Protein AF-A0A2H3ILZ3-F1 (afdb_monomer)

Solvent-accessible surface area (backbone atoms only — not comparable to full-atom values): 35385 Å² total; per-residue (Å²): 134,84,77,78,79,73,80,83,82,73,82,79,79,44,73,61,52,49,60,58,51,61,73,39,32,26,78,77,70,39,47,89,50,56,90,74,53,48,41,64,32,32,35,38,29,46,54,31,51,48,25,41,35,47,54,44,44,25,75,47,16,46,58,14,33,32,40,24,24,26,75,49,65,72,40,43,51,48,16,52,53,48,35,58,75,68,68,53,42,71,63,66,63,20,9,50,44,77,46,79,41,49,62,87,79,60,66,102,61,61,68,50,64,21,43,30,37,37,36,58,61,49,57,83,70,43,58,68,83,60,48,51,38,48,35,45,38,48,53,50,45,31,31,19,82,39,13,42,41,38,41,37,30,70,66,52,61,44,50,40,61,66,90,53,43,44,42,64,50,47,41,48,48,51,49,48,43,60,45,73,68,43,59,100,87,55,77,58,61,61,81,41,41,70,61,40,41,40,75,45,70,40,50,55,86,80,73,37,40,48,82,50,73,49,72,48,76,48,51,50,62,70,56,29,45,49,50,32,55,39,52,49,56,42,63,32,92,91,31,68,62,32,49,46,39,47,77,58,69,52,50,71,68,54,54,53,51,32,53,53,34,40,51,52,42,29,73,36,85,88,23,34,36,40,40,35,27,37,34,38,40,37,40,34,71,80,73,96,68,84,83,85,56,62,71,65,46,52,57,54,54,63,64,67,65,75,76,63,76,82,81,69,73,81,76,91,80,70,99,74,82,82,73,90,65,86,48,60,42,71,86,74,71,46,82,60,93,75,66,70,92,76,65,74,84,84,86,67,50,69,58,50,44,70,68,52,82,67,60,65,70,59,51,52,51,52,49,52,54,52,52,48,55,59,50,53,70,74,69,59,90,88,80,90,79,80,82,74,49,47,30,40,40,31,29,22,60,84,44,56,45,63,70,58,49,54,53,12,50,14,33,66,66,73,26,55,68,44,68,45,46,60,87,77,34,64,91,50,52,72,52,32,38,56,44,50,47,50,53,40,50,50,27,41,75,66,59,21,30,32,31,33,43,62,39,42,75,48,45,39,50,76,49,97,87,38,64,66,54,37,44,34,26,53,40,46,60,53,46,62,62,73,38,53,41,42,36,34,42,28,27,64,64,69,88,60,61,32,71,78,49,70,82,70,44,78,42,78,45,80,40,63,82,76,48,52,70,48,40,31,50,52,54,49,55,54,52,55,52,43,49,76,77,45,51,88,52,41,43,60,65,61,36,58,77,41,36,67,63,62,14,67,53,93,68,44,58,55,54,52,53,49,36,52,54,53,15,45,53,51,17,59,74,66,76,43,62,28,40,44,70,39,40,53,52,41,49,58,57,58,43,53,57,56,49,52,54,32,66,74,47,80,68,52,50,72,67,55,54,49,49,60,73,73,68,82,87,77,80,90,71,81,80,73,88,73,93,131

Foldseek 3Di:
DDDPPPPPLDDQVDVLVLVVLLVDACCRQVVLCLVVQALAFEEEEEQCFLVRHQLRCLVRVQQHEGEYEHQDPVRLVSNVVVCVVVVQACDGGSHYYYDYDDLLVADPAAFQAGQEYEYEAPQLSAQDDCRSLSSLLRSNRNHHAQHKYKYKHFDFKDKPPCVLVLCVLPGVLVVLLSCVSDDPPDDGCLVCVLVSCVSSPFDSPVPQKDKDKDKDKQQDLVSLVSVLVSLCSCCDPPHPNVVSSVVSVNDPVSSVSNSVSSVVLSVDNRMMMITMMMMMMTTRDDDDDDSPPSVVLSVLVVVVPDPDPVVPDDDPDDPDDDPPDQDQPLVNRDTDDDDPVPDDQDPFDLCLLVLDLDDVVVSVVLLVLLVVLLVVVVPDDDDPAFDSEAEEEEEEAPQLCQVSNLVNSQSNSVFAEREDEPVNQDQALVSNLSVLLSSLVVCVVRQHAYEYEACALQFAADDPPCPSSVSSVVSSLVSLSRHRHHYYYYHHAPDGGHPSVVVRHPYYDYRYFAALVSQLSLQVSVLVVCCVVPVPQAPSVQCNVCSSVSSPQRDHSVVSVVLQVQLSVVCVVVVHRRHVVSSVVSSVVVVVVVVVVCVVVVNDDPVRVSVVVVDDPDDPPDPDDDDD

Structure (mmCIF, N/CA/C/O backbone):
data_AF-A0A2H3ILZ3-F1
#
_entry.id   AF-A0A2H3ILZ3-F1
#
loop_
_atom_site.group_PDB
_atom_site.id
_atom_site.type_symbol
_atom_site.label_atom_id
_atom_site.label_alt_id
_atom_site.label_comp_id
_atom_site.label_asym_id
_atom_site.label_entity_id
_atom_site.label_seq_id
_atom_site.pdbx_PDB_ins_code
_atom_site.Cartn_x
_atom_site.Cartn_y
_atom_site.Cartn_z
_atom_site.occupancy
_atom_site.B_iso_or_equiv
_atom_site.auth_seq_id
_atom_site.auth_comp_id
_atom_site.auth_asym_id
_atom_site.auth_atom_id
_atom_site.pdbx_PDB_model_num
ATOM 1 N N . MET A 1 1 ? -32.882 -38.893 33.345 1.00 30.36 1 MET A N 1
ATOM 2 C CA . MET A 1 1 ? -32.321 -37.778 34.136 1.00 30.36 1 MET A CA 1
ATOM 3 C C . MET A 1 1 ? -31.330 -37.034 33.259 1.00 30.36 1 MET A C 1
ATOM 5 O O . MET A 1 1 ? -30.229 -37.520 33.039 1.00 30.36 1 MET A O 1
ATOM 9 N N . SER A 1 2 ? -31.771 -35.928 32.662 1.00 25.44 2 SER A N 1
ATOM 10 C CA . SER A 1 2 ? -30.955 -35.064 31.809 1.00 25.44 2 SER A CA 1
ATOM 11 C C . SER A 1 2 ? -29.862 -34.407 32.648 1.00 25.44 2 SER A C 1
ATOM 13 O O . SER A 1 2 ? -30.162 -33.586 33.516 1.00 25.44 2 SER A O 1
ATOM 15 N N . LYS A 1 3 ? -28.598 -34.764 32.403 1.00 25.52 3 LYS A N 1
ATOM 16 C CA . LYS A 1 3 ? -27.471 -33.950 32.858 1.00 25.52 3 LYS A CA 1
ATOM 17 C C . LYS A 1 3 ? -27.567 -32.616 32.120 1.00 25.52 3 LYS A C 1
ATOM 19 O O . LYS A 1 3 ? -27.353 -32.573 30.914 1.00 25.52 3 LYS A O 1
ATOM 24 N N . GLN A 1 4 ? -27.941 -31.562 32.843 1.00 23.14 4 GLN A N 1
ATOM 25 C CA . GLN A 1 4 ? -27.698 -30.187 32.425 1.00 23.14 4 GLN A CA 1
ATOM 26 C C . GLN A 1 4 ? -26.209 -30.072 32.090 1.00 23.14 4 GLN A C 1
ATOM 28 O O . GLN A 1 4 ? -25.357 -30.161 32.973 1.00 23.14 4 GLN A O 1
ATOM 33 N N . THR A 1 5 ? -25.890 -29.926 30.810 1.00 24.80 5 THR A N 1
ATOM 34 C CA . THR A 1 5 ? -24.585 -29.453 30.358 1.00 24.80 5 THR A CA 1
ATOM 35 C C . THR A 1 5 ? -24.449 -28.012 30.832 1.00 24.80 5 THR A C 1
ATOM 37 O O . THR A 1 5 ? -24.963 -27.094 30.197 1.00 24.80 5 THR A O 1
ATOM 40 N N . GLN A 1 6 ? -23.826 -27.824 31.998 1.00 25.27 6 GLN A N 1
ATOM 41 C CA . GLN A 1 6 ? -23.344 -26.521 32.444 1.00 25.27 6 GLN A CA 1
ATOM 42 C C . GLN A 1 6 ? -22.468 -25.937 31.331 1.00 25.27 6 GLN A C 1
ATOM 44 O O . GLN A 1 6 ? -21.441 -26.513 30.979 1.00 25.27 6 GLN A O 1
ATOM 49 N N . SER A 1 7 ? -22.906 -24.811 30.771 1.00 31.14 7 SER A N 1
ATOM 50 C CA . SER A 1 7 ? -22.116 -23.964 29.882 1.00 31.14 7 SER A CA 1
ATOM 51 C C . SER A 1 7 ? -20.824 -23.573 30.607 1.00 31.14 7 SER A C 1
ATOM 53 O O . SER A 1 7 ? -20.847 -22.763 31.531 1.00 31.14 7 SER A O 1
ATOM 55 N N . SER A 1 8 ? -19.694 -24.188 30.252 1.00 29.27 8 SER A N 1
ATOM 56 C CA . SER A 1 8 ? -18.392 -23.914 30.872 1.00 29.27 8 SER A CA 1
ATOM 57 C C . SER A 1 8 ? -17.674 -22.732 30.205 1.00 29.27 8 SER A C 1
ATOM 59 O O . SER A 1 8 ? -16.460 -22.771 30.006 1.00 29.27 8 SER A O 1
ATOM 61 N N . TYR A 1 9 ? -18.416 -21.683 29.837 1.00 37.47 9 TYR A N 1
ATOM 62 C CA . TYR A 1 9 ? -17.845 -20.403 29.422 1.00 37.47 9 TYR A CA 1
ATOM 63 C C . TYR A 1 9 ? -17.467 -19.611 30.678 1.00 37.47 9 TYR A C 1
ATOM 65 O O . TYR A 1 9 ? -18.277 -18.876 31.240 1.00 37.47 9 TYR A O 1
ATOM 73 N N . LYS A 1 10 ? -16.244 -19.817 31.175 1.00 39.97 10 LYS A N 1
ATOM 74 C CA . LYS A 1 10 ? -15.659 -18.990 32.237 1.00 39.97 10 LYS A CA 1
ATOM 75 C C . LYS A 1 10 ? -14.273 -18.522 31.818 1.00 39.97 10 LYS A C 1
ATOM 77 O O . LYS A 1 10 ? -13.346 -19.320 31.703 1.00 39.97 10 LYS A O 1
ATOM 82 N N . GLN A 1 11 ? -14.159 -17.220 31.577 1.00 46.25 11 GLN A N 1
ATOM 83 C CA . GLN A 1 11 ? -12.887 -16.517 31.513 1.00 46.25 11 GLN A CA 1
ATOM 84 C C . GLN A 1 11 ? -12.444 -16.216 32.949 1.00 46.25 11 GLN A C 1
ATOM 86 O O . GLN A 1 11 ? -13.214 -15.660 33.731 1.00 46.25 11 GLN A O 1
ATOM 91 N N . GLY A 1 12 ? -11.214 -16.585 33.299 1.00 51.19 12 GLY A N 1
ATOM 92 C CA . GLY A 1 12 ? -10.603 -16.161 34.553 1.00 51.19 12 GLY A CA 1
ATOM 93 C C . GLY A 1 12 ? -10.251 -14.679 34.476 1.00 51.19 12 GLY A C 1
ATOM 94 O O . GLY A 1 12 ? -9.252 -14.308 33.858 1.00 51.19 12 GLY A O 1
ATOM 95 N N . TYR A 1 13 ? -11.056 -13.812 35.088 1.00 53.25 13 TYR A N 1
ATOM 96 C CA . TYR A 1 13 ? -10.769 -12.377 35.200 1.00 53.25 13 TYR A CA 1
ATOM 97 C C . TYR A 1 13 ? -9.783 -12.105 36.341 1.00 53.25 13 TYR A C 1
ATOM 99 O O . TYR A 1 13 ? -10.041 -11.306 37.239 1.00 53.25 13 TYR A O 1
ATOM 107 N N . SER A 1 14 ? -8.628 -12.780 36.327 1.00 63.84 14 SER A N 1
ATOM 108 C CA . SER A 1 14 ? -7.558 -12.435 37.262 1.00 63.84 14 SER A CA 1
ATOM 109 C C . SER A 1 14 ? -7.173 -10.962 37.070 1.00 63.84 14 SER A C 1
ATOM 111 O O . SER A 1 14 ? -7.238 -10.423 35.958 1.00 63.84 14 SER A O 1
ATOM 113 N N . LYS A 1 15 ? -6.734 -10.293 38.144 1.00 61.50 15 LYS A N 1
ATOM 114 C CA . LYS A 1 15 ? -6.324 -8.873 38.103 1.00 61.50 15 LYS A CA 1
ATOM 115 C C . LYS A 1 15 ? -5.302 -8.565 36.993 1.00 61.50 15 LYS A C 1
ATOM 117 O O . LYS A 1 15 ? -5.272 -7.459 36.464 1.00 61.50 15 LYS A O 1
ATOM 122 N N . TYR A 1 16 ? -4.492 -9.555 36.612 1.00 67.19 16 TYR A N 1
ATOM 123 C CA . TYR A 1 16 ? -3.486 -9.463 35.549 1.00 67.19 16 TYR A CA 1
ATOM 124 C C . TYR A 1 16 ? -4.104 -9.486 34.140 1.00 67.19 16 TYR A C 1
ATOM 126 O O . TYR A 1 16 ? -3.640 -8.785 33.234 1.00 67.19 16 TYR A O 1
ATOM 134 N N . THR A 1 17 ? -5.189 -10.244 33.959 1.00 59.97 17 THR A N 1
ATOM 135 C CA . THR A 1 17 ? -5.969 -10.275 32.714 1.00 59.97 17 THR A CA 1
ATOM 136 C C . THR A 1 17 ? -6.683 -8.940 32.494 1.00 59.97 17 THR A C 1
ATOM 138 O O . THR A 1 17 ? -6.582 -8.371 31.406 1.00 59.97 17 THR A O 1
ATOM 141 N N . LEU A 1 18 ? -7.302 -8.383 33.542 1.00 63.00 18 LEU A N 1
ATOM 142 C CA . LEU A 1 18 ? -7.985 -7.082 33.484 1.00 63.00 18 LEU A CA 1
ATOM 143 C C . LEU A 1 18 ? -7.027 -5.929 33.161 1.00 63.00 18 LEU A C 1
ATOM 145 O O . LEU A 1 18 ? -7.322 -5.123 32.279 1.00 63.00 18 LEU A O 1
ATOM 149 N N . ALA A 1 19 ? -5.841 -5.902 33.779 1.00 62.47 19 ALA A N 1
ATOM 150 C CA . ALA A 1 19 ? -4.819 -4.893 33.487 1.00 62.47 19 ALA A CA 1
ATOM 151 C C . ALA A 1 19 ? -4.396 -4.889 32.005 1.00 62.47 19 ALA A C 1
ATOM 153 O O . ALA A 1 19 ? -4.136 -3.839 31.427 1.00 62.47 19 ALA A O 1
ATOM 154 N N . THR A 1 20 ? -4.370 -6.059 31.357 1.00 62.28 20 THR A N 1
ATOM 155 C CA . THR A 1 20 ? -4.048 -6.169 29.923 1.00 62.28 20 THR A CA 1
ATOM 156 C C . THR A 1 20 ? -5.179 -5.668 29.034 1.00 62.28 20 THR A C 1
ATOM 158 O O . THR A 1 20 ? -4.934 -5.117 27.961 1.00 62.28 20 THR A O 1
ATOM 161 N N . GLN A 1 21 ? -6.425 -5.911 29.432 1.00 64.50 21 GLN A N 1
ATOM 162 C CA . GLN A 1 21 ? -7.589 -5.492 28.658 1.00 64.50 21 GLN A CA 1
ATOM 163 C C . GLN A 1 21 ? -7.779 -3.971 28.718 1.00 64.50 21 GLN A C 1
ATOM 165 O O . GLN A 1 21 ? -8.124 -3.378 27.703 1.00 64.50 21 GLN A O 1
ATOM 170 N N . GLN A 1 22 ? -7.460 -3.337 29.850 1.00 68.94 22 GLN A N 1
ATOM 171 C CA . GLN A 1 22 ? -7.564 -1.884 30.038 1.00 68.94 22 GLN A CA 1
ATOM 172 C C . GLN A 1 22 ? -6.578 -1.061 29.192 1.00 68.94 22 GLN A C 1
ATOM 174 O O . GLN A 1 22 ? -6.843 0.102 28.914 1.00 68.94 22 GLN A O 1
ATOM 179 N N . LEU A 1 23 ? -5.463 -1.649 28.748 1.00 68.69 23 LEU A N 1
ATOM 180 C CA . LEU A 1 23 ? -4.506 -0.974 27.857 1.00 68.69 23 LEU A CA 1
ATOM 181 C C . LEU A 1 23 ? -4.971 -0.920 26.393 1.00 68.69 23 LEU A C 1
ATOM 183 O O . LEU A 1 23 ? -4.319 -0.294 25.563 1.00 68.69 23 LEU A O 1
ATOM 187 N N . ARG A 1 24 ? -6.064 -1.609 26.049 1.00 73.38 24 ARG A N 1
ATOM 188 C CA . ARG A 1 24 ? -6.561 -1.707 24.672 1.00 73.38 24 ARG A CA 1
ATOM 189 C C . ARG A 1 24 ? -7.463 -0.529 24.369 1.00 73.38 24 ARG A C 1
ATOM 191 O O . ARG A 1 24 ? -8.416 -0.291 25.105 1.00 73.38 24 ARG A O 1
ATOM 198 N N . THR A 1 25 ? -7.230 0.140 23.253 1.00 80.12 25 THR A N 1
ATOM 199 C CA . THR A 1 25 ? -8.074 1.246 22.787 1.00 80.12 25 THR A CA 1
ATOM 200 C C . THR A 1 25 ? -8.645 0.937 21.410 1.00 80.12 25 THR A C 1
ATOM 202 O O . THR A 1 25 ? -8.201 0.002 20.736 1.00 80.12 25 THR A O 1
ATOM 205 N N . ALA A 1 26 ? -9.633 1.711 20.967 1.00 79.81 26 ALA A N 1
ATOM 206 C CA . ALA A 1 26 ? -10.156 1.570 19.611 1.00 79.81 26 ALA A CA 1
ATOM 207 C C . ALA A 1 26 ? -9.059 1.853 18.567 1.00 79.81 26 ALA A C 1
ATOM 209 O O . ALA A 1 26 ? -8.903 1.105 17.607 1.00 79.81 26 ALA A O 1
ATOM 210 N N . GLU A 1 27 ? -8.214 2.847 18.827 1.00 79.44 27 GLU A N 1
ATOM 211 C CA . GLU A 1 27 ? -7.106 3.290 17.975 1.00 79.44 27 GLU A CA 1
ATOM 212 C C . GLU A 1 27 ? -5.979 2.255 17.855 1.00 79.44 27 GLU A C 1
ATOM 214 O O . GLU A 1 27 ? -5.273 2.225 16.856 1.00 79.44 27 GLU A O 1
ATOM 219 N N . THR A 1 28 ? -5.821 1.373 18.844 1.00 69.62 28 THR A N 1
ATOM 220 C CA . THR A 1 28 ? -4.761 0.348 18.860 1.00 69.62 28 THR A CA 1
ATOM 221 C C . THR A 1 28 ? -5.267 -1.036 18.463 1.00 69.62 28 THR A C 1
ATOM 223 O O . THR A 1 28 ? -4.556 -1.805 17.814 1.00 69.62 28 THR A O 1
ATOM 226 N N . ASN A 1 29 ? -6.501 -1.379 18.836 1.00 78.12 29 ASN A N 1
ATOM 227 C CA . ASN A 1 29 ? -7.042 -2.726 18.666 1.00 78.12 29 ASN A CA 1
ATOM 228 C C . ASN A 1 29 ? -8.101 -2.832 17.571 1.00 78.12 29 ASN A C 1
ATOM 230 O O . ASN A 1 29 ? -8.263 -3.927 17.038 1.00 78.12 29 ASN A O 1
ATOM 234 N N . ALA A 1 30 ? -8.781 -1.737 17.239 1.00 81.19 30 ALA A N 1
ATOM 235 C CA . ALA A 1 30 ? -9.812 -1.669 16.208 1.00 81.19 30 ALA A CA 1
ATOM 236 C C . ALA A 1 30 ? -9.436 -0.690 15.082 1.00 81.19 30 ALA A C 1
ATOM 238 O O . ALA A 1 30 ? -10.301 -0.300 14.307 1.00 81.19 30 ALA A O 1
ATOM 239 N N . ALA A 1 31 ? -8.155 -0.314 14.962 1.00 77.56 31 ALA A N 1
ATOM 240 C CA . ALA A 1 31 ? -7.661 0.662 13.985 1.00 77.56 31 ALA A CA 1
ATOM 241 C C . ALA A 1 31 ? -8.120 0.371 12.547 1.00 77.56 31 ALA A C 1
ATOM 243 O O . ALA A 1 31 ? -8.438 1.281 11.794 1.00 77.56 31 ALA A O 1
ATOM 244 N N . PHE A 1 32 ? -8.191 -0.914 12.193 1.00 73.81 32 PHE A N 1
ATOM 245 C CA . PHE A 1 32 ? -8.635 -1.401 10.887 1.00 73.81 32 PHE A CA 1
ATOM 246 C C . PHE A 1 32 ? -10.128 -1.162 10.607 1.00 73.81 32 PHE A C 1
ATOM 248 O O . PHE A 1 32 ? -10.545 -1.206 9.457 1.00 73.81 32 PHE A O 1
ATOM 255 N N . LEU A 1 33 ? -10.933 -0.945 11.648 1.00 84.50 33 LEU A N 1
ATOM 256 C CA . LEU A 1 33 ? -12.368 -0.694 11.565 1.00 84.50 33 LEU A CA 1
ATOM 257 C C . LEU A 1 33 ? -12.685 0.807 11.578 1.00 84.50 33 LEU A C 1
ATOM 259 O O . LEU A 1 33 ? -13.651 1.219 10.947 1.00 84.50 33 LEU A O 1
ATOM 263 N N . LEU A 1 34 ? -11.873 1.626 12.257 1.00 84.56 34 LEU A N 1
ATOM 264 C CA . LEU A 1 34 ? -12.147 3.056 12.468 1.00 84.56 34 LEU A CA 1
ATOM 265 C C . LEU A 1 34 ? -12.459 3.857 11.192 1.00 84.56 34 LEU A C 1
ATOM 267 O O . LEU A 1 34 ? -13.402 4.646 11.235 1.00 84.56 34 LEU A O 1
ATOM 271 N N . PRO A 1 35 ? -11.757 3.666 10.054 1.00 82.50 35 PRO A N 1
ATOM 272 C CA . PRO A 1 35 ? -12.056 4.392 8.816 1.00 82.50 35 PRO A CA 1
ATOM 273 C C . PRO A 1 35 ? -13.430 4.075 8.212 1.00 82.50 35 PRO A C 1
ATOM 275 O O . PRO A 1 35 ? -13.861 4.763 7.291 1.00 82.50 35 PRO A O 1
ATOM 278 N N . HIS A 1 36 ? -14.093 3.025 8.698 1.00 82.69 36 HIS A N 1
ATOM 279 C CA . HIS A 1 36 ? -15.361 2.519 8.177 1.00 82.69 36 HIS A CA 1
ATOM 280 C C . HIS A 1 36 ? -16.551 2.851 9.070 1.00 82.69 36 HIS A C 1
ATOM 282 O O . HIS A 1 36 ? -17.671 2.500 8.717 1.00 82.69 36 HIS A O 1
ATOM 288 N N . ILE A 1 37 ? -16.304 3.509 10.204 1.00 90.19 37 ILE A N 1
ATOM 289 C CA . ILE A 1 37 ? -17.349 3.967 11.110 1.00 90.19 37 ILE A CA 1
ATOM 290 C C . ILE A 1 37 ? -17.885 5.304 10.592 1.00 90.19 37 ILE A C 1
ATOM 292 O O . ILE A 1 37 ? -17.160 6.301 10.533 1.00 90.19 37 ILE A O 1
ATOM 296 N N . GLU A 1 38 ? -19.164 5.337 10.239 1.00 93.19 38 GLU A N 1
ATOM 297 C CA . GLU A 1 38 ? -19.905 6.564 9.977 1.00 93.19 38 GLU A CA 1
ATOM 298 C C . GLU A 1 38 ? -20.400 7.176 11.295 1.00 93.19 38 GLU A C 1
ATOM 300 O O . GLU A 1 38 ? -20.684 6.486 12.275 1.00 93.19 38 GLU A O 1
ATOM 305 N N . LYS A 1 39 ? -20.557 8.507 11.326 1.00 94.12 39 LYS A N 1
ATOM 306 C CA . LYS A 1 39 ? -20.941 9.220 12.554 1.00 94.12 39 LYS A CA 1
ATOM 307 C C . LYS A 1 39 ? -22.240 8.710 13.169 1.00 94.12 39 LYS A C 1
ATOM 309 O O . LYS A 1 39 ? -22.355 8.722 14.388 1.00 94.12 39 LYS A O 1
ATOM 314 N N . GLY A 1 40 ? -23.201 8.301 12.341 1.00 96.12 40 GLY A N 1
ATOM 315 C CA . GLY A 1 40 ? -24.520 7.829 12.766 1.00 96.12 40 GLY A CA 1
ATOM 316 C C . GLY A 1 40 ? -24.600 6.334 13.078 1.00 96.12 40 GLY A C 1
ATOM 317 O O . GLY A 1 40 ? -25.693 5.856 13.383 1.00 96.12 40 GLY A O 1
ATOM 318 N N . ASP A 1 41 ? -23.492 5.595 12.991 1.00 97.50 41 ASP A N 1
ATOM 319 C CA . ASP A 1 41 ? -23.520 4.139 13.112 1.00 97.50 41 ASP A CA 1
ATOM 320 C C . ASP A 1 41 ? -23.961 3.665 14.495 1.00 97.50 41 ASP A C 1
ATOM 322 O O . ASP A 1 41 ? -23.591 4.209 15.544 1.00 97.50 41 ASP A O 1
ATOM 326 N N . ARG A 1 42 ? -24.730 2.575 14.494 1.00 98.06 42 ARG A N 1
ATOM 327 C CA . ARG A 1 42 ? -25.028 1.802 15.697 1.00 98.06 42 ARG A CA 1
ATOM 328 C C . ARG A 1 42 ? -24.073 0.622 15.776 1.00 98.06 42 ARG A C 1
ATOM 330 O O . ARG A 1 42 ? -24.141 -0.287 14.948 1.00 98.06 42 ARG A O 1
ATOM 337 N N . ILE A 1 43 ? -23.215 0.632 16.790 1.00 98.38 43 ILE A N 1
ATOM 338 C CA . ILE A 1 43 ? -22.134 -0.341 16.965 1.00 98.38 43 ILE A CA 1
ATOM 339 C C . ILE A 1 43 ? -22.457 -1.272 18.137 1.00 98.38 43 ILE A C 1
ATOM 341 O O . ILE A 1 43 ? -22.785 -0.803 19.226 1.00 98.38 43 ILE A O 1
ATOM 345 N N . LEU A 1 44 ? -22.321 -2.582 17.929 1.00 98.38 44 LEU A N 1
ATOM 346 C CA . LEU A 1 44 ? -22.337 -3.593 18.988 1.00 98.38 44 LEU A CA 1
ATOM 347 C C . LEU A 1 44 ? -20.922 -4.142 19.205 1.00 98.38 44 LEU A C 1
ATOM 349 O O . LEU A 1 44 ? -20.350 -4.733 18.295 1.00 98.38 44 LEU A O 1
ATOM 353 N N . ASP A 1 45 ? -20.380 -3.995 20.410 1.00 97.56 45 ASP A N 1
ATOM 354 C CA . ASP A 1 45 ? -19.103 -4.579 20.834 1.00 97.56 45 ASP A CA 1
ATOM 355 C C . ASP A 1 45 ? -19.365 -5.821 21.697 1.00 97.56 45 ASP A C 1
ATOM 357 O O . ASP A 1 45 ? -19.816 -5.727 22.843 1.00 97.56 45 ASP A O 1
ATOM 361 N N . VAL A 1 46 ? -19.134 -7.003 21.126 1.00 95.94 46 VAL A N 1
ATOM 362 C CA . VAL A 1 46 ? -19.375 -8.293 21.777 1.00 95.94 46 VAL A CA 1
ATOM 363 C C . VAL A 1 46 ? -18.129 -8.730 22.534 1.00 95.94 46 VAL A C 1
ATOM 365 O O . VAL A 1 46 ? -17.065 -8.889 21.942 1.00 95.94 46 VAL A O 1
ATOM 368 N N . GLY A 1 47 ? -18.279 -8.993 23.833 1.00 91.94 47 GLY A N 1
ATOM 369 C CA . GLY A 1 47 ? -17.153 -9.281 24.722 1.00 91.94 47 GLY A CA 1
ATOM 370 C C . GLY A 1 47 ? -16.347 -8.020 25.024 1.00 91.94 47 GLY A C 1
ATOM 371 O O . GLY A 1 47 ? -15.121 -8.026 24.913 1.00 91.94 47 GLY A O 1
ATOM 372 N N . CYS A 1 48 ? -17.038 -6.933 25.378 1.00 91.75 48 CYS A N 1
ATOM 373 C CA . CYS A 1 48 ? -16.445 -5.603 25.522 1.00 91.75 48 CYS A CA 1
ATOM 374 C C . CYS A 1 48 ? -15.399 -5.502 26.646 1.00 91.75 48 CYS A C 1
ATOM 376 O O . CYS A 1 48 ? -14.623 -4.539 26.698 1.00 91.75 48 CYS A O 1
ATOM 378 N N . GLY A 1 49 ? -15.373 -6.468 27.574 1.00 90.06 49 GLY A N 1
ATOM 379 C CA . GLY A 1 49 ? -14.477 -6.457 28.721 1.00 90.06 49 GLY A CA 1
ATOM 380 C C . GLY A 1 49 ? -14.597 -5.142 29.507 1.00 90.06 49 GLY A C 1
ATOM 381 O O . GLY A 1 49 ? -15.713 -4.670 29.735 1.00 90.06 49 GLY A O 1
ATOM 382 N N . PRO A 1 50 ? -13.480 -4.501 29.907 1.00 87.25 50 PRO A N 1
ATOM 383 C CA . PRO A 1 50 ? -13.503 -3.263 30.688 1.00 87.25 50 PRO A CA 1
ATOM 384 C C . PRO A 1 50 ? -13.961 -2.032 29.883 1.00 87.25 50 PRO A C 1
ATOM 386 O O . PRO A 1 50 ? -13.837 -0.912 30.372 1.00 87.25 50 PRO A O 1
ATOM 389 N N . GLY A 1 51 ? -14.452 -2.205 28.652 1.00 90.31 51 GLY A N 1
ATOM 390 C CA . GLY A 1 51 ? -15.140 -1.167 27.886 1.00 90.31 51 GLY A CA 1
ATOM 391 C C . GLY A 1 51 ? -14.245 -0.120 27.231 1.00 90.31 51 GLY A C 1
ATOM 392 O O . GLY A 1 51 ? -14.755 0.816 26.628 1.00 90.31 51 GLY A O 1
ATOM 393 N N . THR A 1 52 ? -12.920 -0.243 27.314 1.00 87.88 52 THR A N 1
ATOM 394 C CA . THR A 1 52 ? -11.981 0.773 26.807 1.00 87.88 52 THR A CA 1
ATOM 395 C C . THR A 1 52 ? -12.032 0.937 25.285 1.00 87.88 52 THR A C 1
ATOM 397 O O . THR A 1 52 ? -11.965 2.060 24.786 1.00 87.88 52 THR A O 1
ATOM 400 N N . ILE A 1 53 ? -12.218 -0.157 24.537 1.00 90.56 53 ILE A N 1
ATOM 401 C CA . ILE A 1 53 ? -12.445 -0.115 23.082 1.00 90.56 53 ILE A CA 1
ATOM 402 C C . ILE A 1 53 ? -13.831 0.469 22.780 1.00 90.56 53 ILE A C 1
ATOM 404 O O . ILE A 1 53 ? -13.942 1.394 21.978 1.00 90.56 53 ILE A O 1
ATOM 408 N N . THR A 1 54 ? -14.864 -0.019 23.471 1.00 96.19 54 THR A N 1
ATOM 409 C CA . THR A 1 54 ? -16.258 0.425 23.325 1.00 96.19 54 THR A CA 1
ATOM 410 C C . THR A 1 54 ? -16.404 1.932 23.526 1.00 96.19 54 THR A C 1
ATOM 412 O O . THR A 1 54 ? -17.034 2.616 22.725 1.00 96.19 54 THR A O 1
ATOM 415 N N . ILE A 1 55 ? -15.762 2.471 24.566 1.00 94.00 55 ILE A N 1
ATOM 416 C CA . ILE A 1 55 ? -15.693 3.909 24.842 1.00 94.00 55 ILE A CA 1
ATOM 417 C C . ILE A 1 55 ? -15.005 4.640 23.688 1.00 94.00 55 ILE A C 1
ATOM 419 O O . ILE A 1 55 ? -15.494 5.675 23.246 1.00 94.00 55 ILE A O 1
ATOM 423 N N . GLY A 1 56 ? -13.902 4.099 23.164 1.00 91.19 56 GLY A N 1
ATOM 424 C CA . GLY A 1 56 ? -13.185 4.684 22.031 1.00 91.19 56 GLY A CA 1
ATOM 425 C C . GLY A 1 56 ? -14.048 4.826 20.774 1.00 91.19 56 GLY A C 1
ATOM 426 O O . GLY A 1 56 ? -13.963 5.852 20.102 1.00 91.19 56 GLY A O 1
ATOM 427 N N . PHE A 1 57 ? -14.937 3.866 20.494 1.00 95.56 57 PHE A N 1
ATOM 428 C CA . PHE A 1 57 ? -15.842 3.940 19.340 1.00 95.56 57 PHE A CA 1
ATOM 429 C C . PHE A 1 57 ? -16.805 5.133 19.381 1.00 95.56 57 PHE A C 1
ATOM 431 O O . PHE A 1 57 ? -17.160 5.643 18.318 1.00 95.56 57 PHE A O 1
ATOM 438 N N . SER A 1 58 ? -17.168 5.642 20.565 1.00 93.94 58 SER A N 1
ATOM 439 C CA . SER A 1 58 ? -18.058 6.814 20.690 1.00 93.94 58 SER A CA 1
ATOM 440 C C . SER A 1 58 ? -17.507 8.081 20.033 1.00 93.94 58 SER A C 1
ATOM 442 O O . SER A 1 58 ? -18.273 8.924 19.573 1.00 93.94 58 SER A O 1
ATOM 444 N N . LYS A 1 59 ? -16.176 8.199 19.921 1.00 91.19 59 LYS A N 1
ATOM 445 C CA . LYS A 1 59 ? -15.518 9.317 19.228 1.00 91.19 59 LYS A CA 1
ATOM 446 C C . LYS A 1 59 ? -15.797 9.313 17.723 1.00 91.19 59 LYS A C 1
ATOM 448 O O . LYS A 1 59 ? -15.789 10.372 17.102 1.00 91.19 59 LYS A O 1
ATOM 453 N N . TYR A 1 60 ? -16.007 8.128 17.149 1.00 93.25 60 TYR A N 1
ATOM 454 C CA . TYR A 1 60 ? -16.193 7.917 15.714 1.00 93.25 60 TYR A CA 1
ATOM 455 C C . TYR A 1 60 ? -17.681 7.861 15.357 1.00 93.25 60 TYR A C 1
ATOM 457 O O . TYR A 1 60 ? -18.114 8.560 14.446 1.00 93.25 60 TYR A O 1
ATOM 465 N N . ALA A 1 61 ? -18.481 7.132 16.140 1.00 94.44 61 ALA A N 1
ATOM 466 C CA . ALA A 1 61 ? -19.942 7.108 16.046 1.00 94.44 61 ALA A CA 1
ATOM 467 C C . ALA A 1 61 ? -20.583 8.265 16.843 1.00 94.44 61 ALA A C 1
ATOM 469 O O . ALA A 1 61 ? -21.474 8.060 17.668 1.00 94.44 61 ALA A O 1
ATOM 470 N N . SER A 1 62 ? -20.103 9.494 16.622 1.00 93.25 62 SER A N 1
ATOM 471 C CA . SER A 1 62 ? -20.437 10.673 17.440 1.00 93.25 62 SER A CA 1
ATOM 472 C C . SER A 1 62 ? -21.909 11.102 17.381 1.00 93.25 62 SER A C 1
ATOM 474 O O . SER A 1 62 ? -22.376 11.840 18.243 1.00 93.25 62 SER A O 1
ATOM 476 N N . GLU A 1 63 ? -22.627 10.693 16.338 1.00 95.94 63 GLU A N 1
ATOM 477 C CA . GLU A 1 63 ? -24.055 10.959 16.123 1.00 95.94 63 GLU A CA 1
ATOM 478 C C . GLU A 1 63 ? -24.921 9.697 16.319 1.00 95.94 63 GLU A C 1
ATOM 480 O O . GLU A 1 63 ? -26.148 9.782 16.332 1.00 95.94 63 GLU A O 1
ATOM 485 N N . GLY A 1 64 ? -24.281 8.536 16.483 1.00 96.19 64 GLY A N 1
ATOM 486 C CA . GLY A 1 64 ? -24.890 7.218 16.618 1.00 96.19 64 GLY A CA 1
ATOM 487 C C . GLY A 1 64 ? -24.908 6.724 18.063 1.00 96.19 64 GLY A C 1
ATOM 488 O O . GLY A 1 64 ? -25.138 7.495 18.997 1.00 96.19 64 GLY A O 1
ATOM 489 N N . SER A 1 65 ? -24.689 5.421 18.254 1.00 97.81 65 SER A N 1
ATOM 490 C CA . SER A 1 65 ? -24.697 4.789 19.581 1.00 97.81 65 SER A CA 1
ATOM 491 C C . SER A 1 65 ? -23.823 3.539 19.618 1.00 97.81 65 SER A C 1
ATOM 493 O O . SER A 1 65 ? -23.854 2.747 18.676 1.00 97.81 65 SER A O 1
ATOM 495 N N . VAL A 1 66 ? -23.141 3.294 20.733 1.00 98.25 66 VAL A N 1
ATOM 496 C CA . VAL A 1 66 ? -22.336 2.087 20.951 1.00 98.25 66 VAL A CA 1
ATOM 497 C C . VAL A 1 66 ? -22.901 1.295 22.128 1.00 98.25 66 VAL A C 1
ATOM 499 O O . VAL A 1 66 ? -23.137 1.841 23.205 1.00 98.25 66 VAL A O 1
ATOM 502 N N . ILE A 1 67 ? -23.095 -0.006 21.940 1.00 98.25 67 ILE A N 1
ATOM 503 C CA . ILE A 1 67 ? -23.504 -0.928 23.000 1.00 98.25 67 ILE A CA 1
ATOM 504 C C . ILE A 1 67 ? -22.394 -1.958 23.193 1.00 98.25 67 ILE A C 1
ATOM 506 O O . ILE A 1 67 ? -22.038 -2.665 22.255 1.00 98.25 67 ILE A O 1
ATOM 510 N N . GLY A 1 68 ? -21.838 -2.038 24.399 1.00 97.44 68 GLY A N 1
ATOM 511 C CA . GLY A 1 68 ? -20.889 -3.078 24.793 1.00 97.44 68 GLY A CA 1
ATOM 512 C C . GLY A 1 68 ? -21.577 -4.163 25.609 1.00 97.44 68 GLY A C 1
ATOM 513 O O . GLY A 1 68 ? -22.251 -3.852 26.593 1.00 97.44 68 GLY A O 1
ATOM 514 N N . ILE A 1 69 ? -21.390 -5.428 25.230 1.00 96.75 69 ILE A N 1
ATOM 515 C CA . ILE A 1 69 ? -21.912 -6.570 25.987 1.00 96.75 69 ILE A CA 1
ATOM 516 C C . ILE A 1 69 ? -20.798 -7.463 26.522 1.00 96.75 69 ILE A C 1
ATOM 518 O O . ILE A 1 69 ? -19.825 -7.752 25.827 1.00 96.75 69 ILE A O 1
ATOM 522 N N . ASP A 1 70 ? -20.965 -7.955 27.746 1.00 93.88 70 ASP A N 1
ATOM 523 C CA . ASP A 1 70 ? -20.088 -8.961 28.353 1.00 93.88 70 ASP A CA 1
ATOM 524 C C . ASP A 1 70 ? -20.904 -9.882 29.278 1.00 93.88 70 ASP A C 1
ATOM 526 O O . ASP A 1 70 ? -21.967 -9.503 29.777 1.00 93.88 70 ASP A O 1
ATOM 530 N N . ILE A 1 71 ? -20.428 -11.105 29.522 1.00 90.12 71 ILE A N 1
ATOM 531 C CA . ILE A 1 71 ? -21.107 -12.037 30.434 1.00 90.12 71 ILE A CA 1
ATOM 532 C C . ILE A 1 71 ? -20.880 -11.650 31.903 1.00 90.12 71 ILE A C 1
ATOM 534 O O . ILE A 1 71 ? -21.697 -11.973 32.772 1.00 90.12 71 ILE A O 1
ATOM 538 N N . SER A 1 72 ? -19.765 -10.974 32.196 1.00 88.56 72 SER A N 1
ATOM 539 C CA . SER A 1 72 ? -19.325 -10.678 33.554 1.00 88.56 72 SER A CA 1
ATOM 540 C C . SER A 1 72 ? -19.860 -9.339 34.052 1.00 88.56 72 SER A C 1
ATOM 542 O O . SER A 1 72 ? -19.397 -8.268 33.658 1.00 88.56 72 SER A O 1
ATOM 544 N N . ALA A 1 73 ? -20.803 -9.395 34.996 1.00 89.12 73 ALA A N 1
ATOM 545 C CA . ALA A 1 73 ? -21.358 -8.202 35.637 1.00 89.12 73 ALA A CA 1
ATOM 546 C C . ALA A 1 73 ? -20.287 -7.349 36.351 1.00 89.12 73 ALA A C 1
ATOM 548 O O . ALA A 1 73 ? -20.368 -6.123 36.336 1.00 89.12 73 ALA A O 1
ATOM 549 N N . GLU A 1 74 ? -19.267 -7.983 36.938 1.00 86.75 74 GLU A N 1
ATOM 550 C CA . GLU A 1 74 ? -18.153 -7.298 37.611 1.00 86.75 74 GLU A CA 1
ATOM 551 C C . GLU A 1 74 ? -17.307 -6.478 36.624 1.00 86.75 74 GLU A C 1
ATOM 553 O O . GLU A 1 74 ? -16.927 -5.336 36.888 1.00 86.75 74 GLU A O 1
ATOM 558 N N . VAL A 1 75 ? -17.059 -7.030 35.438 1.00 87.12 75 VAL A N 1
ATOM 559 C CA . VAL A 1 75 ? -16.270 -6.359 34.401 1.00 87.12 75 VAL A CA 1
ATOM 560 C C . VAL A 1 75 ? -17.062 -5.226 33.757 1.00 87.12 75 VAL A C 1
ATOM 562 O O . VAL A 1 75 ? -16.515 -4.148 33.525 1.00 87.12 75 VAL A O 1
ATOM 565 N N . LEU A 1 76 ? -18.373 -5.406 33.582 1.00 92.25 76 LEU A N 1
ATOM 566 C CA . LEU A 1 76 ? -19.263 -4.336 33.133 1.00 92.25 76 LEU A CA 1
ATOM 567 C C . LEU A 1 76 ? -19.354 -3.188 34.139 1.00 92.25 76 LEU A C 1
ATOM 569 O O . LEU A 1 76 ? -19.497 -2.038 33.730 1.00 92.25 76 LEU A O 1
ATOM 573 N N . GLN A 1 77 ? -19.237 -3.457 35.441 1.00 90.94 77 GLN A N 1
ATOM 574 C CA . GLN A 1 77 ? -19.141 -2.394 36.441 1.00 90.94 77 GLN A CA 1
ATOM 575 C C . GLN A 1 77 ? -17.880 -1.540 36.215 1.00 90.94 77 GLN A C 1
ATOM 577 O O . GLN A 1 77 ? -17.962 -0.313 36.186 1.00 90.94 77 GLN A O 1
ATOM 582 N N . THR A 1 78 ? -16.742 -2.181 35.926 1.00 88.50 78 THR A N 1
ATOM 583 C CA . THR A 1 78 ? -15.492 -1.489 35.551 1.00 88.50 78 THR A CA 1
ATOM 584 C C . THR A 1 78 ? -15.642 -0.685 34.251 1.00 88.50 78 THR A C 1
ATOM 586 O O . THR A 1 78 ? -15.120 0.429 34.139 1.00 88.50 78 THR A O 1
ATOM 589 N N . ALA A 1 79 ? -16.379 -1.218 33.273 1.00 92.19 79 ALA A N 1
ATOM 590 C CA . ALA A 1 79 ? -16.660 -0.536 32.011 1.00 92.19 79 ALA A CA 1
ATOM 591 C C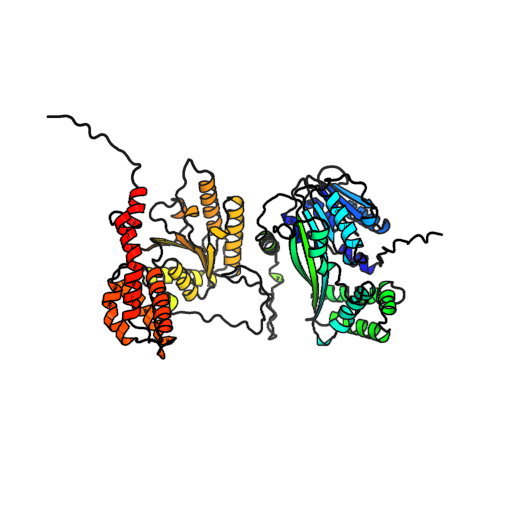 . ALA A 1 79 ? -17.513 0.726 32.211 1.00 92.19 79 ALA A C 1
ATOM 593 O O . ALA A 1 79 ? -17.172 1.800 31.709 1.00 92.19 79 ALA A O 1
ATOM 594 N N . LYS A 1 80 ? -18.567 0.631 33.031 1.00 94.38 80 LYS A N 1
ATOM 595 C CA . LYS A 1 80 ? -19.430 1.765 33.400 1.00 94.38 80 LYS A CA 1
ATOM 596 C C . LYS A 1 80 ? -18.655 2.857 34.132 1.00 94.38 80 LYS A C 1
ATOM 598 O O . LYS A 1 80 ? -18.805 4.033 33.813 1.00 94.38 80 LYS A O 1
ATOM 603 N N . GLU A 1 81 ? -17.787 2.484 35.069 1.00 91.31 81 GLU A N 1
ATOM 604 C CA . GLU A 1 81 ? -16.922 3.441 35.769 1.00 91.31 81 GLU A CA 1
ATOM 605 C C . GLU A 1 81 ? -15.928 4.126 34.824 1.00 91.31 81 GLU A C 1
ATOM 607 O O . GLU A 1 81 ? -15.672 5.323 34.963 1.00 91.31 81 GLU A O 1
ATOM 612 N N . SER A 1 82 ? -15.389 3.395 33.846 1.00 89.38 82 SER A N 1
ATOM 613 C CA . SER A 1 82 ? -14.495 3.952 32.824 1.00 89.38 82 SER A CA 1
ATOM 614 C C . SER A 1 82 ? -15.218 4.955 31.923 1.00 89.38 82 SER A C 1
ATOM 616 O O . SER A 1 82 ? -14.695 6.044 31.689 1.00 89.38 82 SER A O 1
ATOM 618 N N . ALA A 1 83 ? -16.440 4.645 31.478 1.00 92.25 83 ALA A N 1
ATOM 619 C CA . ALA A 1 83 ? -17.248 5.566 30.676 1.00 92.25 83 ALA A CA 1
ATOM 620 C C . ALA A 1 83 ? -17.651 6.820 31.459 1.00 92.25 83 ALA A C 1
ATOM 622 O O . ALA A 1 83 ? -17.555 7.926 30.927 1.00 92.25 83 ALA A O 1
ATOM 623 N N . ALA A 1 84 ? -18.013 6.667 32.738 1.00 91.00 84 ALA A N 1
ATOM 624 C CA . ALA A 1 84 ? -18.310 7.795 33.617 1.00 91.00 84 ALA A CA 1
ATOM 625 C C . ALA A 1 84 ? -17.090 8.714 33.793 1.00 91.00 84 ALA A C 1
ATOM 627 O O . ALA A 1 84 ? -17.211 9.929 33.664 1.00 91.00 84 ALA A O 1
ATOM 628 N N . LYS A 1 85 ? -15.894 8.148 34.015 1.00 90.25 85 LYS A N 1
ATOM 629 C CA . LYS A 1 85 ? -14.637 8.918 34.101 1.00 90.25 85 LYS A CA 1
ATOM 630 C C . LYS A 1 85 ? -14.295 9.638 32.796 1.00 90.25 85 LYS A C 1
ATOM 632 O O . LYS A 1 85 ? -13.738 10.730 32.836 1.00 90.25 85 LYS A O 1
ATOM 637 N N . ALA A 1 86 ? -14.627 9.035 31.657 1.00 88.19 86 ALA A N 1
ATOM 638 C CA . ALA A 1 86 ? -14.432 9.621 30.335 1.00 88.19 86 ALA A CA 1
ATOM 639 C C . ALA A 1 86 ? -15.539 10.621 29.934 1.00 88.19 86 ALA A C 1
ATOM 641 O O . ALA A 1 86 ? -15.457 11.195 28.852 1.00 88.19 86 ALA A O 1
ATOM 642 N N . ASN A 1 87 ? -16.537 10.865 30.797 1.00 91.44 87 ASN A N 1
ATOM 643 C CA . ASN A 1 87 ? -17.689 11.743 30.548 1.00 91.44 87 ASN A CA 1
ATOM 644 C C . ASN A 1 87 ? -18.465 11.395 29.267 1.00 91.44 87 ASN A C 1
ATOM 646 O O . ASN A 1 87 ? -18.936 12.280 28.551 1.00 91.44 87 ASN A O 1
ATOM 650 N N . VAL A 1 88 ? -18.589 10.103 28.970 1.00 92.25 88 VAL A N 1
ATOM 651 C CA . VAL A 1 88 ? -19.317 9.628 27.791 1.00 92.25 88 VAL A CA 1
ATOM 652 C C . VAL A 1 88 ? -20.816 9.589 28.105 1.00 92.25 88 VAL A C 1
ATOM 654 O O . VAL A 1 88 ? -21.188 9.076 29.166 1.00 92.25 88 VAL A O 1
ATOM 657 N N . PRO A 1 89 ? -21.693 10.117 27.231 1.00 93.19 89 PRO A N 1
ATOM 658 C CA . PRO A 1 89 ? -23.131 10.079 27.470 1.00 93.19 89 PRO A CA 1
ATOM 659 C C . PRO A 1 89 ? -23.659 8.638 27.465 1.00 93.19 89 PRO A C 1
ATOM 661 O O . PRO A 1 89 ? -23.160 7.781 26.742 1.00 93.19 89 PRO A O 1
ATOM 664 N N . THR A 1 90 ? -24.699 8.366 28.251 1.00 93.75 90 THR A N 1
ATOM 665 C CA . THR A 1 90 ? -25.400 7.066 28.256 1.00 93.75 90 THR A CA 1
ATOM 666 C C . THR A 1 90 ? -26.665 7.076 27.403 1.00 93.75 90 THR A C 1
ATOM 668 O O . THR A 1 90 ? -27.279 6.035 27.200 1.00 93.75 90 THR A O 1
ATOM 671 N N . GLU A 1 91 ? -27.062 8.247 26.905 1.00 93.06 91 GLU A N 1
ATOM 672 C CA . GLU A 1 91 ? -28.274 8.469 26.119 1.00 93.06 91 GLU A CA 1
ATOM 673 C C . GLU A 1 91 ? -28.012 9.540 25.052 1.00 93.06 91 GLU A C 1
ATOM 675 O O . GLU A 1 91 ? -27.205 10.447 25.262 1.00 93.06 91 GLU A O 1
ATOM 680 N N . GLY A 1 92 ? -28.721 9.464 23.924 1.00 90.38 92 GLY A N 1
ATOM 681 C CA . GLY A 1 92 ? -28.588 10.429 22.832 1.00 90.38 92 GLY A CA 1
ATOM 682 C C . GLY A 1 92 ? -27.363 10.201 21.929 1.00 90.38 92 GLY A C 1
ATOM 683 O O . GLY A 1 92 ? -26.750 9.137 21.971 1.00 90.38 92 GLY A O 1
ATOM 684 N N . PRO A 1 93 ? -27.030 11.176 21.065 1.00 92.69 93 PRO A N 1
ATOM 685 C CA . PRO A 1 93 ? -25.940 11.053 20.096 1.00 92.69 93 PRO A CA 1
ATOM 686 C C . PRO A 1 93 ? -24.585 10.754 20.754 1.00 92.69 93 PRO A C 1
ATOM 688 O O . PRO A 1 93 ? -24.189 11.434 21.703 1.00 92.69 93 PRO A O 1
ATOM 691 N N . GLY A 1 94 ? -23.882 9.737 20.252 1.00 91.62 94 GLY A N 1
ATOM 692 C CA . GLY A 1 94 ? -22.581 9.308 20.773 1.00 91.62 94 GLY A CA 1
ATOM 693 C C . GLY A 1 94 ? -22.660 8.517 22.082 1.00 91.62 94 GLY A C 1
ATOM 694 O O . GLY A 1 94 ? -21.647 8.369 22.767 1.00 91.62 94 GLY A O 1
ATOM 695 N N . SER A 1 95 ? -23.846 8.023 22.460 1.00 97.00 95 SER A N 1
ATOM 696 C CA . SER A 1 95 ? -24.030 7.311 23.726 1.00 97.00 95 SER A CA 1
ATOM 697 C C . SER A 1 95 ? -23.298 5.974 23.772 1.00 97.00 95 SER A C 1
ATOM 699 O O . SER A 1 95 ? -23.323 5.231 22.788 1.00 97.00 95 SER A O 1
ATOM 701 N N . VAL A 1 96 ? -22.764 5.619 24.941 1.00 97.81 96 VAL A N 1
ATOM 702 C CA . VAL A 1 96 ? -22.218 4.288 25.233 1.00 97.81 96 VAL A CA 1
ATOM 703 C C . VAL A 1 96 ? -23.000 3.635 26.364 1.00 97.81 96 VAL A C 1
ATOM 705 O O . VAL A 1 96 ? -23.108 4.189 27.459 1.00 97.81 96 VAL A O 1
ATOM 708 N N . VAL A 1 97 ? -23.510 2.430 26.112 1.00 97.19 97 VAL A N 1
ATOM 709 C CA . VAL A 1 97 ? -24.239 1.625 27.102 1.00 97.19 97 VAL A CA 1
ATOM 710 C C . VAL A 1 97 ? -23.565 0.267 27.262 1.00 97.19 97 VAL A C 1
ATOM 712 O O . VAL A 1 97 ? -23.128 -0.340 26.289 1.00 97.19 97 VAL A O 1
ATOM 715 N N . PHE A 1 98 ? -23.483 -0.211 28.505 1.00 97.81 98 PHE A N 1
ATOM 716 C CA . PHE A 1 98 ? -22.918 -1.516 28.845 1.00 97.81 98 PHE A CA 1
ATOM 717 C C . PHE A 1 98 ? -23.985 -2.439 29.424 1.00 97.81 98 PHE A C 1
ATOM 719 O O . PHE A 1 98 ? -24.545 -2.152 30.492 1.00 97.81 98 PHE A O 1
ATOM 726 N N . GLU A 1 99 ? -24.225 -3.561 28.752 1.00 96.12 99 GLU A N 1
ATOM 727 C CA . GLU A 1 99 ? -25.287 -4.513 29.080 1.00 96.12 99 GLU A CA 1
ATOM 728 C C . GLU A 1 99 ? -24.720 -5.911 29.333 1.00 96.12 99 GLU A C 1
ATOM 730 O O . GLU A 1 99 ? -23.748 -6.339 28.715 1.00 96.12 99 GLU A O 1
ATOM 735 N N . GLN A 1 100 ? -25.330 -6.643 30.265 1.00 95.56 100 GLN A N 1
ATOM 736 C CA . GLN A 1 100 ? -24.963 -8.039 30.470 1.00 95.56 100 GLN A CA 1
ATOM 737 C C . GLN A 1 100 ? -25.598 -8.890 29.375 1.00 95.56 100 GLN A C 1
ATOM 739 O O . GLN A 1 100 ? -26.815 -8.863 29.202 1.00 95.56 100 GLN A O 1
ATOM 744 N N . GLY A 1 101 ? -24.782 -9.657 28.655 1.00 92.12 101 GLY A N 1
ATOM 745 C CA . GLY A 1 101 ? -25.250 -10.454 27.527 1.00 92.12 101 GLY A CA 1
ATOM 746 C C . GLY A 1 101 ? -24.373 -11.670 27.266 1.00 92.12 101 GLY A C 1
ATOM 747 O O . GLY A 1 101 ? -23.149 -11.608 27.363 1.00 92.12 101 GLY A O 1
ATOM 748 N N . ASN A 1 102 ? -25.011 -12.784 26.909 1.00 91.06 102 ASN A N 1
ATOM 749 C CA . ASN A 1 102 ? -24.334 -13.988 26.445 1.00 91.06 102 ASN A CA 1
ATOM 750 C C . ASN A 1 102 ? -24.696 -14.233 24.976 1.00 91.06 102 ASN A C 1
ATOM 752 O O . ASN A 1 102 ? -25.810 -14.653 24.671 1.00 91.06 102 ASN A O 1
ATOM 756 N N . ILE A 1 103 ? -23.735 -14.024 24.069 1.00 91.38 103 ILE A N 1
ATOM 757 C CA . ILE A 1 103 ? -23.922 -14.223 22.620 1.00 91.38 103 ILE A CA 1
ATOM 758 C C . ILE A 1 103 ? -24.408 -15.641 22.266 1.00 91.38 103 ILE A C 1
ATOM 760 O O . ILE A 1 103 ? -25.043 -15.842 21.237 1.00 91.38 103 ILE A O 1
ATOM 764 N N . LEU A 1 104 ? -24.157 -16.637 23.124 1.00 88.62 104 LEU A N 1
ATOM 765 C CA . LEU A 1 104 ? -24.563 -18.026 22.894 1.00 88.62 104 LEU A CA 1
ATOM 766 C C . LEU A 1 104 ? -26.016 -18.329 23.294 1.00 88.62 104 LEU A C 1
ATOM 768 O O . LEU A 1 104 ? -26.540 -19.375 22.896 1.00 88.62 104 LEU A O 1
ATOM 772 N N . GLU A 1 105 ? -26.654 -17.450 24.072 1.00 89.00 105 GLU A N 1
ATOM 773 C CA . GLU A 1 105 ? -28.051 -17.572 24.527 1.00 89.00 105 GLU A CA 1
ATOM 774 C C . GLU A 1 105 ? -29.033 -16.757 23.671 1.00 89.00 105 GLU A C 1
ATOM 776 O O . GLU A 1 105 ? -30.244 -16.862 23.861 1.00 89.00 105 GLU A O 1
ATOM 781 N N . GLY A 1 106 ? -28.517 -16.014 22.688 1.00 86.94 106 GLY A N 1
ATOM 782 C CA . GLY A 1 106 ? -29.284 -15.071 21.883 1.00 86.94 106 GLY A CA 1
ATOM 783 C C . GLY A 1 106 ? -29.314 -13.688 22.530 1.00 86.94 106 GLY A C 1
ATOM 784 O O . GLY A 1 106 ? -29.481 -13.541 23.742 1.00 86.94 106 GLY A O 1
ATOM 785 N N . LEU A 1 107 ? -29.127 -12.658 21.715 1.00 93.00 107 LEU A N 1
ATOM 786 C CA . LEU A 1 107 ? -29.144 -11.271 22.148 1.00 93.00 107 LEU A CA 1
ATOM 787 C C . LEU A 1 107 ? -30.565 -10.704 22.078 1.00 93.00 107 LEU A C 1
ATOM 789 O O . LEU A 1 107 ? -31.283 -10.965 21.110 1.00 93.00 107 LEU A O 1
ATOM 793 N N . PRO A 1 108 ? -30.970 -9.856 23.038 1.00 94.00 108 PRO A N 1
ATOM 794 C CA . PRO A 1 108 ? -32.308 -9.267 23.090 1.00 94.00 108 PRO A CA 1
ATOM 795 C C . PRO A 1 108 ? -32.495 -8.116 22.081 1.00 94.00 108 PRO A C 1
ATOM 797 O O . PRO A 1 108 ? -33.253 -7.181 22.330 1.00 94.00 108 PRO A O 1
ATOM 800 N N . TYR A 1 109 ? -31.804 -8.168 20.942 1.00 96.31 109 TYR A N 1
ATOM 801 C CA . TYR A 1 109 ? -31.901 -7.183 19.871 1.00 96.31 109 TYR A CA 1
ATOM 802 C C . TYR A 1 109 ? -32.672 -7.773 18.685 1.00 96.31 109 TYR A C 1
ATOM 804 O O . TYR A 1 109 ? -32.462 -8.946 18.352 1.00 96.31 109 TYR A O 1
ATOM 812 N N . PRO A 1 110 ? -33.546 -6.992 18.027 1.00 95.94 110 PRO A N 1
ATOM 813 C CA . PRO A 1 110 ? -34.161 -7.396 16.766 1.00 95.94 110 PRO A CA 1
ATOM 814 C C . PRO A 1 110 ? -33.123 -7.742 15.691 1.00 95.94 110 PRO A C 1
ATOM 816 O O . PRO A 1 110 ? -31.956 -7.346 15.775 1.00 95.94 110 PRO A O 1
ATOM 819 N N . ASP A 1 111 ? -33.558 -8.462 14.664 1.00 94.38 111 ASP A N 1
ATOM 820 C CA . ASP A 1 111 ? -32.755 -8.664 13.456 1.00 94.38 111 ASP A CA 1
ATOM 821 C C . ASP A 1 111 ? -32.395 -7.302 12.833 1.00 94.38 111 ASP A C 1
ATOM 823 O O . ASP A 1 111 ? -33.137 -6.329 12.996 1.00 94.38 111 ASP A O 1
ATOM 827 N N . ASP A 1 112 ? -31.260 -7.223 12.136 1.00 95.31 112 ASP A N 1
ATOM 828 C CA . ASP A 1 112 ? -30.850 -6.033 11.376 1.00 95.31 112 ASP A CA 1
ATOM 829 C C . ASP A 1 112 ? -30.826 -4.723 12.206 1.00 95.31 112 ASP A C 1
ATOM 831 O O . ASP A 1 112 ? -31.243 -3.650 11.763 1.00 95.31 112 ASP A O 1
ATOM 835 N N . THR A 1 113 ? -30.336 -4.792 13.445 1.00 96.75 113 THR A N 1
ATOM 836 C CA . THR A 1 113 ? -30.329 -3.659 14.387 1.00 96.75 113 THR A CA 1
ATOM 837 C C . THR A 1 113 ? -29.092 -2.768 14.253 1.00 96.75 113 THR A C 1
ATOM 839 O O . THR A 1 113 ? -29.211 -1.538 14.347 1.00 96.75 113 THR A O 1
ATOM 842 N N . PHE A 1 114 ? -27.917 -3.368 14.056 1.00 97.88 114 PHE A N 1
ATOM 843 C CA . PHE A 1 114 ? -26.617 -2.693 14.121 1.00 97.88 114 PHE A CA 1
ATOM 844 C C . PHE A 1 114 ? -25.994 -2.518 12.739 1.00 97.88 114 PHE A C 1
ATOM 846 O O . PHE A 1 114 ? -26.084 -3.403 11.888 1.00 97.88 114 PHE A O 1
ATOM 853 N N . ASP A 1 115 ? -25.346 -1.375 12.536 1.00 96.94 115 ASP A N 1
ATOM 854 C CA . ASP A 1 115 ? -24.557 -1.077 11.338 1.00 96.94 115 ASP A CA 1
ATOM 855 C C . ASP A 1 115 ? -23.203 -1.797 11.400 1.00 96.94 115 ASP A C 1
ATOM 857 O O . ASP A 1 115 ? -22.704 -2.292 10.387 1.00 96.94 115 ASP A O 1
ATOM 861 N N . ILE A 1 116 ? -22.646 -1.921 12.611 1.00 97.19 116 ILE A N 1
ATOM 862 C CA . ILE A 1 116 ? -21.367 -2.581 12.870 1.00 97.19 116 ILE A CA 1
ATOM 863 C C . ILE A 1 116 ? -21.492 -3.523 14.069 1.00 97.19 116 ILE A C 1
ATOM 865 O O . ILE A 1 116 ? -22.013 -3.151 15.120 1.00 97.19 116 ILE A O 1
ATOM 869 N N . VAL A 1 117 ? -20.956 -4.733 13.933 1.00 97.38 117 VAL A N 1
ATOM 870 C CA . VAL A 1 117 ? -20.747 -5.676 15.037 1.00 97.38 117 VAL A CA 1
ATOM 871 C C . VAL A 1 117 ? -19.253 -5.960 15.138 1.00 97.38 117 VAL A C 1
ATOM 873 O O . VAL A 1 117 ? -18.616 -6.334 14.155 1.00 97.38 117 VAL A O 1
ATOM 876 N N . TYR A 1 118 ? -18.680 -5.775 16.320 1.00 96.12 118 TYR A N 1
ATOM 877 C CA . TYR A 1 118 ? -17.256 -5.931 16.584 1.00 96.12 118 TYR A CA 1
ATOM 878 C C . TYR A 1 118 ? -17.008 -6.965 17.686 1.00 96.12 118 TYR A C 1
ATOM 880 O O . TYR A 1 118 ? -17.787 -7.067 18.632 1.00 96.12 118 TYR A O 1
ATOM 888 N N . ALA A 1 119 ? -15.923 -7.732 17.575 1.00 92.50 119 ALA A N 1
ATOM 889 C CA . ALA A 1 119 ? -15.455 -8.626 18.631 1.00 92.50 119 ALA A CA 1
ATOM 890 C C . ALA A 1 119 ? -13.922 -8.700 18.660 1.00 92.50 119 ALA A C 1
ATOM 892 O O . ALA A 1 119 ? -13.266 -8.846 17.629 1.00 92.50 119 ALA A O 1
ATOM 893 N N . SER A 1 120 ? -13.326 -8.656 19.851 1.00 87.62 120 SER A N 1
ATOM 894 C CA . SER A 1 120 ? -11.867 -8.675 20.020 1.00 87.62 120 SER A CA 1
ATOM 895 C C . SER A 1 120 ? -11.445 -9.703 21.060 1.00 87.62 120 SER A C 1
ATOM 897 O O . SER A 1 120 ? -11.685 -9.531 22.252 1.00 87.62 120 SER A O 1
ATOM 899 N N . GLN A 1 121 ? -10.750 -10.749 20.611 1.00 78.56 121 GLN A N 1
ATOM 900 C CA . GLN A 1 121 ? -10.248 -11.857 21.429 1.00 78.56 121 GLN A CA 1
ATOM 901 C C . GLN A 1 121 ? -11.354 -12.615 22.173 1.00 78.56 121 GLN A C 1
ATOM 903 O O . GLN A 1 121 ? -11.177 -13.013 23.322 1.00 78.56 121 GLN A O 1
ATOM 908 N N . VAL A 1 122 ? -12.489 -12.815 21.505 1.00 82.25 122 VAL A N 1
ATOM 909 C CA . VAL A 1 122 ? -13.644 -13.551 22.037 1.00 82.25 122 VAL A CA 1
ATOM 910 C C . VAL A 1 122 ? -13.638 -14.996 21.546 1.00 82.25 122 VAL A C 1
ATOM 912 O O . VAL A 1 122 ? -13.885 -15.924 22.317 1.00 82.25 122 VAL A O 1
ATOM 915 N N . PHE A 1 123 ? -13.302 -15.219 20.274 1.00 79.31 123 PHE A N 1
ATOM 916 C CA . PHE A 1 123 ? -13.464 -16.519 19.623 1.00 79.31 123 PHE A CA 1
ATOM 917 C C . PHE A 1 123 ? -12.466 -17.571 20.107 1.00 79.31 123 PHE A C 1
ATOM 919 O O . PHE A 1 123 ? -12.779 -18.762 20.090 1.00 79.31 123 PHE A O 1
ATOM 926 N N . GLY A 1 124 ? -11.305 -17.148 20.616 1.00 70.81 124 GLY A N 1
ATOM 927 C CA . GLY A 1 124 ? -10.350 -18.038 21.289 1.00 70.81 124 GLY A CA 1
ATOM 928 C C . GLY A 1 124 ? -10.890 -18.694 22.571 1.00 70.81 124 GLY A C 1
ATOM 929 O O . GLY A 1 124 ? -10.274 -19.625 23.088 1.00 70.81 124 GLY A O 1
ATOM 930 N N . HIS A 1 125 ? -12.031 -18.233 23.092 1.00 72.00 125 HIS A N 1
ATOM 931 C CA . HIS A 1 125 ? -12.674 -18.788 24.285 1.00 72.00 125 HIS A CA 1
ATOM 932 C C . HIS A 1 125 ? -13.811 -19.769 23.976 1.00 72.00 125 HIS A C 1
ATOM 934 O O . HIS A 1 125 ? -14.305 -20.432 24.891 1.00 72.00 125 HIS A O 1
ATOM 940 N N . PHE A 1 126 ? -14.225 -19.893 22.714 1.00 76.31 126 PHE A N 1
ATOM 941 C CA . PHE A 1 126 ? -15.295 -20.802 22.321 1.00 76.31 126 PHE A CA 1
ATOM 942 C C . PHE A 1 126 ? -14.745 -22.190 21.981 1.00 76.31 126 PHE A C 1
ATOM 944 O O . PHE A 1 126 ? -13.851 -22.290 21.140 1.00 76.31 126 PHE A O 1
ATOM 951 N N . PRO A 1 127 ? -15.274 -23.268 22.591 1.00 69.56 127 PRO A N 1
ATOM 952 C CA . PRO A 1 127 ? -14.881 -24.618 22.215 1.00 69.56 127 PRO A CA 1
ATOM 953 C C . PRO A 1 127 ? -15.405 -24.930 20.798 1.00 69.56 127 PRO A C 1
ATOM 955 O O . PRO A 1 127 ? -16.604 -24.773 20.549 1.00 69.56 127 PRO A O 1
ATOM 958 N N . PRO A 1 128 ? -14.547 -25.339 19.851 1.00 65.44 128 PRO A N 1
ATOM 959 C CA . PRO A 1 128 ? -14.990 -25.766 18.525 1.00 65.44 128 PRO A CA 1
ATOM 960 C C . PRO A 1 128 ? -15.744 -27.110 18.577 1.00 65.44 128 PRO A C 1
ATOM 962 O O . PRO A 1 128 ? -15.794 -27.749 19.632 1.00 65.44 128 PRO A O 1
ATOM 965 N N . PRO A 1 129 ? -16.372 -27.540 17.463 1.00 64.94 129 PRO A N 1
ATOM 966 C CA . PRO A 1 129 ? -16.446 -26.862 16.158 1.00 64.94 129 PRO A CA 1
ATOM 967 C C . PRO A 1 129 ? -17.611 -25.872 16.008 1.00 64.94 129 PRO A C 1
ATOM 969 O O . PRO A 1 129 ? -17.494 -24.908 15.253 1.00 64.94 129 PRO A O 1
ATOM 972 N N . ASP A 1 130 ? -18.724 -26.071 16.719 1.00 79.38 130 ASP A N 1
ATOM 973 C CA . ASP A 1 130 ? -19.990 -25.394 16.385 1.00 79.38 130 ASP A CA 1
ATOM 974 C C . ASP A 1 130 ? -20.278 -24.130 17.209 1.00 79.38 130 ASP A C 1
ATOM 976 O O . ASP A 1 130 ? -21.102 -23.304 16.810 1.00 79.38 130 ASP A O 1
ATOM 980 N N . VAL A 1 131 ? -19.615 -23.937 18.355 1.00 85.38 131 VAL A N 1
ATOM 981 C CA . VAL A 1 131 ? -19.863 -22.767 19.220 1.00 85.38 131 VAL A CA 1
ATOM 982 C C . VAL A 1 131 ? -19.427 -21.449 18.564 1.00 85.38 131 VAL A C 1
ATOM 984 O O . VAL A 1 131 ? -20.237 -20.519 18.566 1.00 85.38 131 VAL A O 1
ATOM 987 N N . PRO A 1 132 ? -18.235 -21.343 17.932 1.00 87.56 132 PRO A N 1
ATOM 988 C CA . PRO A 1 132 ? -17.868 -20.157 17.155 1.00 87.56 132 PRO A CA 1
ATOM 989 C C . PRO A 1 132 ? -18.878 -19.826 16.052 1.00 87.56 132 PRO A C 1
ATOM 991 O O . PRO A 1 132 ? -19.244 -18.667 15.875 1.00 87.56 132 PRO A O 1
ATOM 994 N N . LEU A 1 133 ? -19.374 -20.849 15.346 1.00 86.62 133 LEU A N 1
ATOM 995 C CA . LEU A 1 133 ? -20.357 -20.677 14.279 1.00 86.62 133 LEU A CA 1
ATOM 996 C C . LEU A 1 133 ? -21.691 -20.141 14.813 1.00 86.62 133 LEU A C 1
ATOM 998 O O . LEU A 1 133 ? -22.273 -19.248 14.204 1.00 86.62 133 LEU A O 1
ATOM 1002 N N . ARG A 1 134 ? -22.161 -20.639 15.964 1.00 89.06 134 ARG A N 1
ATOM 1003 C CA . ARG A 1 134 ? -23.371 -20.118 16.623 1.00 89.06 134 ARG A CA 1
ATOM 1004 C C . ARG A 1 134 ? -23.231 -18.647 17.007 1.00 89.06 134 ARG A C 1
ATOM 1006 O O . ARG A 1 134 ? -24.167 -17.886 16.790 1.00 89.06 134 ARG A O 1
ATOM 1013 N N . ALA A 1 135 ? -22.075 -18.248 17.539 1.00 91.62 135 ALA A N 1
ATOM 1014 C CA . ALA A 1 135 ? -21.814 -16.850 17.871 1.00 91.62 135 ALA A CA 1
ATOM 1015 C C . ALA A 1 135 ? -21.806 -15.959 16.616 1.00 91.62 135 ALA A C 1
ATOM 1017 O O . ALA A 1 135 ? -22.448 -14.912 16.612 1.00 91.62 135 ALA A O 1
ATOM 1018 N N . LEU A 1 136 ? -21.153 -16.396 15.531 1.00 91.00 136 LEU A N 1
ATOM 1019 C CA . LEU A 1 136 ? -21.157 -15.673 14.252 1.00 91.00 136 LEU A CA 1
ATOM 1020 C C . LEU A 1 136 ? -22.555 -15.574 13.635 1.00 91.00 136 LEU A C 1
ATOM 1022 O O . LEU A 1 136 ? -22.893 -14.535 13.077 1.00 91.00 136 LEU A O 1
ATOM 1026 N N . ALA A 1 137 ? -23.369 -16.627 13.739 1.00 90.31 137 ALA A N 1
ATOM 1027 C CA . ALA A 1 137 ? -24.747 -16.612 13.257 1.00 90.31 137 ALA A CA 1
ATOM 1028 C C . ALA A 1 137 ? -25.597 -15.580 14.015 1.00 90.31 137 ALA A C 1
ATOM 1030 O O . ALA A 1 137 ? -26.348 -14.831 13.395 1.00 90.31 137 ALA A O 1
ATOM 1031 N N . GLU A 1 138 ? -25.430 -15.485 15.336 1.00 93.94 138 GLU A N 1
ATOM 1032 C CA . GLU A 1 138 ? -26.136 -14.491 16.147 1.00 93.94 138 GLU A CA 1
ATOM 1033 C C . GLU A 1 138 ? -25.649 -13.062 15.868 1.00 93.94 138 GLU A C 1
ATOM 1035 O O . GLU A 1 138 ? -26.461 -12.152 15.701 1.00 93.94 138 GLU A O 1
ATOM 1040 N N . MET A 1 139 ? -24.336 -12.863 15.716 1.00 94.94 139 MET A N 1
ATOM 1041 C CA . MET A 1 139 ? -23.767 -11.586 15.265 1.00 94.94 139 MET A CA 1
ATOM 1042 C C . MET A 1 139 ? -24.299 -11.184 13.885 1.00 94.94 139 MET A C 1
ATOM 1044 O O . MET A 1 139 ? -24.640 -10.025 13.665 1.00 94.94 139 MET A O 1
ATOM 1048 N N . ARG A 1 140 ? -24.408 -12.140 12.954 1.00 91.81 140 ARG A N 1
ATOM 1049 C CA . ARG A 1 140 ? -24.950 -11.905 11.612 1.00 91.81 140 ARG A CA 1
ATOM 1050 C C . ARG A 1 140 ? -26.428 -11.534 11.646 1.00 91.81 140 ARG A C 1
ATOM 1052 O O . ARG A 1 140 ? -26.822 -10.699 10.836 1.00 91.81 140 ARG A O 1
ATOM 1059 N N . ARG A 1 141 ? -27.219 -12.145 12.536 1.00 94.12 141 ARG A N 1
ATOM 1060 C CA . ARG A 1 141 ? -28.657 -11.882 12.697 1.00 94.12 141 ARG A CA 1
ATOM 1061 C C . ARG A 1 141 ? -28.924 -10.431 13.093 1.00 94.12 141 ARG A C 1
ATOM 1063 O O . ARG A 1 141 ? -29.788 -9.786 12.514 1.00 94.12 141 ARG A O 1
ATOM 1070 N N . VAL A 1 142 ? -28.175 -9.910 14.065 1.00 96.50 142 VAL A N 1
ATOM 1071 C CA . VAL A 1 142 ? -28.356 -8.532 14.555 1.00 96.50 142 VAL A CA 1
ATOM 1072 C C . VAL A 1 142 ? -27.701 -7.477 13.656 1.00 96.50 142 VAL A C 1
ATOM 1074 O O . VAL A 1 142 ? -27.943 -6.285 13.847 1.00 96.50 142 VAL A O 1
ATOM 1077 N N . LEU A 1 143 ? -26.879 -7.893 12.689 1.00 95.06 143 LEU A N 1
ATOM 1078 C CA . LEU A 1 143 ? -26.191 -7.019 11.742 1.00 95.06 143 LEU A CA 1
ATOM 1079 C C . LEU A 1 143 ? -27.067 -6.724 10.520 1.00 95.06 143 LEU A C 1
ATOM 1081 O O . LEU A 1 143 ? -27.465 -7.647 9.807 1.00 95.06 143 LEU A O 1
ATOM 1085 N N . LYS A 1 144 ? -27.276 -5.438 10.226 1.00 93.00 144 LYS A N 1
ATOM 1086 C CA . LYS A 1 144 ? -28.024 -4.977 9.048 1.00 93.00 144 LYS A CA 1
ATOM 1087 C C . LYS A 1 144 ? -27.467 -5.545 7.735 1.00 93.00 144 LYS A C 1
ATOM 1089 O O . LYS A 1 144 ? -26.257 -5.773 7.611 1.00 93.00 144 LYS A O 1
ATOM 1094 N N . PRO A 1 145 ? -28.296 -5.681 6.684 1.00 83.31 145 PRO A N 1
ATOM 1095 C CA . PRO A 1 145 ? -27.796 -5.873 5.329 1.00 83.31 145 PRO A CA 1
ATOM 1096 C C . PRO A 1 145 ? -26.896 -4.686 4.952 1.00 83.31 145 PRO A C 1
ATOM 1098 O O . PRO A 1 145 ? -27.259 -3.538 5.189 1.00 83.31 145 PRO A O 1
ATOM 1101 N N . GLY A 1 146 ? -25.711 -4.951 4.402 1.00 79.50 146 GLY A N 1
ATOM 1102 C CA . GLY A 1 146 ? -24.696 -3.921 4.139 1.00 79.50 146 GLY A CA 1
ATOM 1103 C C . GLY A 1 146 ? -23.752 -3.628 5.312 1.00 79.50 146 GLY A C 1
ATOM 1104 O O . GLY A 1 146 ? -22.711 -3.011 5.090 1.00 79.50 146 GLY A O 1
ATOM 1105 N N . GLY A 1 147 ? -24.094 -4.074 6.527 1.00 86.38 147 GLY A N 1
ATOM 1106 C CA . GLY A 1 147 ? -23.331 -3.813 7.747 1.00 86.38 147 GLY A CA 1
ATOM 1107 C C . GLY A 1 147 ? -21.998 -4.561 7.817 1.00 86.38 147 GLY A C 1
ATOM 1108 O O . GLY A 1 147 ? -21.744 -5.501 7.055 1.00 86.38 147 GLY A O 1
ATOM 1109 N N . ILE A 1 148 ? -21.145 -4.149 8.754 1.00 91.25 148 ILE A N 1
ATOM 1110 C CA . ILE A 1 148 ? -19.787 -4.676 8.932 1.00 91.25 148 ILE A CA 1
ATOM 1111 C C . ILE A 1 148 ? -19.713 -5.564 10.178 1.00 91.25 148 ILE A C 1
ATOM 1113 O O . ILE A 1 148 ? -19.942 -5.101 11.292 1.00 91.25 148 ILE A O 1
ATOM 1117 N N . LEU A 1 149 ? -19.323 -6.828 10.007 1.00 92.50 149 LEU A N 1
ATOM 1118 C CA . LEU A 1 149 ? -18.823 -7.666 11.097 1.00 92.50 149 LEU A CA 1
ATOM 1119 C C . LEU A 1 149 ? -17.293 -7.597 11.110 1.00 92.50 149 LEU A C 1
ATOM 1121 O O . LEU A 1 149 ? -16.655 -7.939 10.118 1.00 92.50 149 LEU A O 1
ATOM 1125 N N . ALA A 1 150 ? -16.701 -7.201 12.229 1.00 91.12 150 ALA A N 1
ATOM 1126 C CA . ALA A 1 150 ? -15.257 -7.086 12.390 1.00 91.12 150 ALA A CA 1
ATOM 1127 C C . ALA A 1 150 ? -14.777 -7.899 13.597 1.00 91.12 150 ALA A C 1
ATOM 1129 O O . ALA A 1 150 ? -15.240 -7.693 14.718 1.00 91.12 150 ALA A O 1
ATOM 1130 N N . THR A 1 151 ? -13.826 -8.809 13.392 1.00 88.00 151 THR A N 1
ATOM 1131 C CA . THR A 1 151 ? -13.239 -9.614 14.467 1.00 88.00 151 THR A CA 1
ATOM 1132 C C . THR A 1 151 ? -11.719 -9.498 14.489 1.00 88.00 151 THR A C 1
ATOM 1134 O O . THR A 1 151 ? -11.067 -9.338 13.454 1.00 88.00 151 THR A O 1
ATOM 1137 N N . ARG A 1 152 ? -11.133 -9.555 15.688 1.00 83.94 152 ARG A N 1
ATOM 1138 C CA . ARG A 1 152 ? -9.678 -9.615 15.881 1.00 83.94 152 ARG A CA 1
ATOM 1139 C C . ARG A 1 152 ? -9.326 -10.617 16.966 1.00 83.94 152 ARG A C 1
ATOM 1141 O O . ARG A 1 152 ? -9.593 -10.370 18.139 1.00 83.94 152 ARG A O 1
ATOM 1148 N N . ASP A 1 153 ? -8.631 -11.691 16.615 1.00 80.25 153 ASP A N 1
ATOM 1149 C CA . ASP A 1 153 ? -8.284 -12.767 17.550 1.00 80.25 153 ASP A CA 1
ATOM 1150 C C . ASP A 1 153 ? -6.784 -13.071 17.572 1.00 80.25 153 ASP A C 1
ATOM 1152 O O . ASP A 1 153 ? -6.020 -12.675 16.693 1.00 80.25 153 ASP A O 1
ATOM 1156 N N . ALA A 1 154 ? -6.336 -13.740 18.638 1.00 72.62 154 ALA A N 1
ATOM 1157 C CA . ALA A 1 154 ? -4.944 -14.154 18.766 1.00 72.62 154 ALA A CA 1
ATOM 1158 C C . ALA A 1 154 ? -4.587 -15.233 17.731 1.00 72.62 154 ALA A C 1
ATOM 1160 O O . ALA A 1 154 ? -5.308 -16.224 17.607 1.00 72.62 154 ALA A O 1
ATOM 1161 N N . ALA A 1 155 ? -3.477 -15.033 17.016 1.00 71.00 155 ALA A N 1
ATOM 1162 C CA . ALA A 1 155 ? -2.936 -16.004 16.070 1.00 71.00 155 ALA A CA 1
ATOM 1163 C C . ALA A 1 155 ? -1.692 -16.682 16.659 1.00 71.00 155 ALA A C 1
ATOM 1165 O O . ALA A 1 155 ? -1.768 -17.848 17.037 1.00 71.00 155 ALA A O 1
ATOM 1166 N N . ASP A 1 156 ? -0.597 -15.936 16.827 1.00 75.38 156 ASP A N 1
ATOM 1167 C CA . ASP A 1 156 ? 0.667 -16.473 17.342 1.00 75.38 156 ASP A CA 1
ATOM 1168 C C . ASP A 1 156 ? 1.464 -15.442 18.167 1.00 75.38 156 ASP A C 1
ATOM 1170 O O . ASP A 1 156 ? 1.034 -14.293 18.339 1.00 75.38 156 ASP A O 1
ATOM 1174 N N . GLN A 1 157 ? 2.580 -15.870 18.758 1.00 80.38 157 GLN A N 1
ATOM 1175 C CA . GLN A 1 157 ? 3.505 -15.034 19.524 1.00 80.38 157 GLN A CA 1
ATOM 1176 C C . GLN A 1 157 ? 4.953 -15.470 19.290 1.00 80.38 157 GLN A C 1
ATOM 1178 O O . GLN A 1 157 ? 5.231 -16.660 19.188 1.00 80.38 157 GLN A O 1
ATOM 1183 N N . HIS A 1 158 ? 5.891 -14.527 19.309 1.00 84.12 158 HIS A N 1
ATOM 1184 C CA . HIS A 1 158 ? 7.322 -14.809 19.224 1.00 84.12 158 HIS A CA 1
ATOM 1185 C C . HIS A 1 158 ? 8.136 -13.929 20.169 1.00 84.12 158 HIS A C 1
ATOM 1187 O O . HIS A 1 158 ? 7.794 -12.768 20.401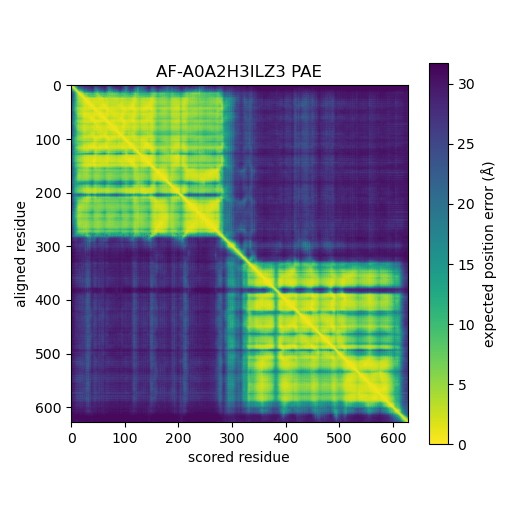 1.00 84.12 158 HIS A O 1
ATOM 1193 N N . PHE A 1 159 ? 9.235 -14.469 20.689 1.00 86.88 159 PHE A N 1
ATOM 1194 C CA . PHE A 1 159 ? 10.170 -13.754 21.555 1.00 86.88 159 PHE A CA 1
ATOM 1195 C C . PHE A 1 159 ? 11.560 -13.634 20.919 1.00 86.88 159 PHE A C 1
ATOM 1197 O O . PHE A 1 159 ? 12.080 -14.560 20.298 1.00 86.88 159 PHE A O 1
ATOM 1204 N N . TYR A 1 160 ? 12.201 -12.491 21.145 1.00 87.06 160 TYR A N 1
ATOM 1205 C CA . TYR A 1 160 ? 13.624 -12.265 20.912 1.00 87.06 160 TYR A CA 1
ATOM 1206 C C . TYR A 1 160 ? 14.301 -11.843 22.232 1.00 87.06 160 TYR A C 1
ATOM 1208 O O . TYR A 1 160 ? 13.698 -11.068 22.982 1.00 87.06 160 TYR A O 1
ATOM 1216 N N . PRO A 1 161 ? 15.539 -12.295 22.520 1.00 87.50 161 PRO A N 1
ATOM 1217 C CA . PRO A 1 161 ? 16.349 -13.205 21.705 1.00 87.50 161 PRO A CA 1
ATOM 1218 C C . PRO A 1 161 ? 15.964 -14.682 21.879 1.00 87.50 161 PRO A C 1
ATOM 1220 O O . PRO A 1 161 ? 15.585 -15.126 22.963 1.00 87.50 161 PRO A O 1
ATOM 1223 N N . ARG A 1 162 ? 16.134 -15.475 20.808 1.00 87.75 162 ARG A N 1
ATOM 1224 C CA . ARG A 1 162 ? 15.844 -16.927 20.798 1.00 87.75 162 ARG A CA 1
ATOM 1225 C C . ARG A 1 162 ? 16.689 -17.713 21.809 1.00 87.75 162 ARG A C 1
ATOM 1227 O O . ARG A 1 162 ? 16.281 -18.783 22.242 1.00 87.75 162 ARG A O 1
ATOM 1234 N N . SER A 1 163 ? 17.836 -17.173 22.224 1.00 89.50 163 SER A N 1
ATOM 1235 C CA . SER A 1 163 ? 18.717 -17.763 23.240 1.00 89.50 163 SER A CA 1
ATOM 1236 C C . SER A 1 163 ? 18.071 -17.907 24.624 1.00 89.50 163 SER A C 1
ATOM 1238 O O . SER A 1 163 ? 18.575 -18.672 25.444 1.00 89.50 163 SER A O 1
ATOM 1240 N N . LEU A 1 164 ? 16.966 -17.199 24.889 1.00 92.06 164 LEU A N 1
ATOM 1241 C CA . LEU A 1 164 ? 16.179 -17.329 26.120 1.00 92.06 164 LEU A CA 1
ATOM 1242 C C . LEU A 1 164 ? 15.061 -18.378 26.022 1.00 92.06 164 LEU A C 1
ATOM 1244 O O . LEU A 1 164 ? 14.374 -18.608 27.013 1.00 92.06 164 LEU A O 1
ATOM 1248 N N . ASP A 1 165 ? 14.883 -19.004 24.854 1.00 91.94 165 ASP A N 1
ATOM 1249 C CA . ASP A 1 165 ? 13.997 -20.156 24.621 1.00 91.94 165 ASP A CA 1
ATOM 1250 C C . ASP A 1 165 ? 12.515 -19.929 24.992 1.00 91.94 165 ASP A C 1
ATOM 1252 O O . ASP A 1 165 ? 11.751 -20.859 25.255 1.00 91.94 165 ASP A O 1
ATOM 1256 N N . LEU A 1 166 ? 12.074 -18.666 24.995 1.00 93.38 166 LEU A N 1
ATOM 1257 C CA . LEU A 1 166 ? 10.707 -18.298 25.364 1.00 93.38 166 LEU A CA 1
ATOM 1258 C C . LEU A 1 166 ? 9.657 -18.759 24.351 1.00 93.38 166 LEU A C 1
ATOM 1260 O O . LEU A 1 166 ? 8.503 -18.944 24.726 1.00 93.38 166 LEU A O 1
ATOM 1264 N N . ASP A 1 167 ? 10.021 -19.047 23.105 1.00 87.44 167 ASP A N 1
ATOM 1265 C CA . ASP A 1 167 ? 9.070 -19.658 22.172 1.00 87.44 167 ASP A CA 1
ATOM 1266 C C . ASP A 1 167 ? 8.715 -21.085 22.589 1.00 87.44 167 ASP A C 1
ATOM 1268 O O . ASP A 1 167 ? 7.545 -21.462 22.579 1.00 87.44 167 ASP A O 1
ATOM 1272 N N . ARG A 1 168 ? 9.687 -21.875 23.061 1.00 91.75 168 ARG A N 1
ATOM 1273 C CA . ARG A 1 168 ? 9.388 -23.198 23.615 1.00 91.75 168 ARG A CA 1
ATOM 1274 C C . ARG A 1 168 ? 8.708 -23.087 24.975 1.00 91.75 168 ARG A C 1
ATOM 1276 O O . ARG A 1 168 ? 7.716 -23.769 25.225 1.00 91.75 168 ARG A O 1
ATOM 1283 N N . LEU A 1 169 ? 9.252 -22.259 25.861 1.00 91.88 169 LEU A N 1
ATOM 1284 C CA . LEU A 1 169 ? 8.825 -22.189 27.258 1.00 91.88 169 LEU A CA 1
ATOM 1285 C C . LEU A 1 169 ? 7.468 -21.508 27.436 1.00 91.88 169 LEU A C 1
ATOM 1287 O O . LEU A 1 169 ? 6.662 -21.947 28.254 1.00 91.88 169 LEU A O 1
ATOM 1291 N N . TRP A 1 170 ? 7.186 -20.471 26.653 1.00 90.81 170 TRP A N 1
ATOM 1292 C CA . TRP A 1 170 ? 5.939 -19.719 26.727 1.00 90.81 170 TRP A CA 1
ATOM 1293 C C . TRP A 1 170 ? 4.984 -20.087 25.597 1.00 90.81 170 TRP A C 1
ATOM 1295 O O . TRP A 1 170 ? 3.877 -20.560 25.852 1.00 90.81 170 TRP A O 1
ATOM 1305 N N . VAL A 1 171 ? 5.402 -19.888 24.348 1.00 86.31 171 VAL A N 1
ATOM 1306 C CA . VAL A 1 171 ? 4.500 -19.934 23.186 1.00 86.31 171 VAL A CA 1
ATOM 1307 C C . VAL A 1 171 ? 4.000 -21.357 22.924 1.00 86.31 171 VAL A C 1
ATOM 1309 O O . VAL A 1 171 ? 2.792 -21.581 22.856 1.00 86.31 171 VAL A O 1
ATOM 1312 N N . HIS A 1 172 ? 4.890 -22.350 22.863 1.00 85.88 172 HIS A N 1
ATOM 1313 C CA . HIS A 1 172 ? 4.495 -23.747 22.651 1.00 85.88 172 HIS A CA 1
ATOM 1314 C C . HIS A 1 172 ? 3.626 -24.282 23.794 1.00 85.88 172 HIS A C 1
ATOM 1316 O O . HIS A 1 172 ? 2.668 -25.013 23.549 1.00 85.88 172 HIS A O 1
ATOM 1322 N N . ASN A 1 173 ? 3.926 -23.907 25.037 1.00 87.62 173 ASN A N 1
ATOM 1323 C CA . ASN A 1 173 ? 3.130 -24.305 26.196 1.00 87.62 173 ASN A CA 1
ATOM 1324 C C . ASN A 1 173 ? 1.745 -23.643 26.195 1.00 87.62 173 ASN A C 1
ATOM 1326 O O . ASN A 1 173 ? 0.748 -24.313 26.460 1.00 87.62 173 ASN A O 1
ATOM 1330 N N . PHE A 1 174 ? 1.651 -22.372 25.800 1.00 83.38 174 PHE A N 1
ATOM 1331 C CA . PHE A 1 174 ? 0.371 -21.700 25.581 1.00 83.38 174 PHE A CA 1
ATOM 1332 C C . PHE A 1 174 ? -0.461 -22.405 24.497 1.00 83.38 174 PHE A C 1
ATOM 1334 O O . PHE A 1 174 ? -1.638 -22.703 24.713 1.00 83.38 174 PHE A O 1
ATOM 1341 N N . HIS A 1 175 ? 0.154 -22.756 23.364 1.00 78.88 175 HIS A N 1
ATOM 1342 C CA . HIS A 1 175 ? -0.506 -23.516 22.295 1.00 78.88 175 HIS A CA 1
ATOM 1343 C C . HIS A 1 175 ? -0.910 -24.922 22.731 1.00 78.88 175 HIS A C 1
ATOM 1345 O O . HIS A 1 175 ? -1.974 -25.398 22.345 1.00 78.88 175 HIS A O 1
ATOM 1351 N N . ARG A 1 176 ? -0.108 -25.588 23.567 1.00 81.88 176 ARG A N 1
ATOM 1352 C CA . ARG A 1 176 ? -0.449 -26.891 24.150 1.00 81.88 176 ARG A CA 1
ATOM 1353 C C . ARG A 1 176 ? -1.718 -26.795 24.992 1.00 81.88 176 ARG A C 1
ATOM 1355 O O . ARG A 1 176 ? -2.609 -27.619 24.820 1.00 81.88 176 ARG A O 1
ATOM 1362 N N . VAL A 1 177 ? -1.839 -25.765 25.831 1.00 80.56 177 VAL A N 1
ATOM 1363 C CA . VAL A 1 177 ? -3.065 -25.500 26.604 1.00 80.56 177 VAL A CA 1
ATOM 1364 C C . VAL A 1 177 ? -4.257 -25.238 25.678 1.00 80.56 177 VAL A C 1
ATOM 1366 O O . VAL A 1 177 ? -5.340 -25.779 25.904 1.00 80.56 177 VAL A O 1
ATOM 1369 N N . ALA A 1 178 ? -4.067 -24.448 24.617 1.00 74.69 178 ALA A N 1
ATOM 1370 C CA . ALA A 1 178 ? -5.119 -24.172 23.639 1.00 74.69 178 ALA A CA 1
ATOM 1371 C C . ALA A 1 178 ? -5.573 -25.442 22.890 1.00 74.69 178 ALA A C 1
ATOM 1373 O O . ALA A 1 178 ? -6.772 -25.649 22.713 1.00 74.69 178 ALA A O 1
ATOM 1374 N N . ARG A 1 179 ? -4.634 -26.323 22.515 1.00 72.88 179 ARG A N 1
ATOM 1375 C CA . ARG A 1 179 ? -4.891 -27.576 21.781 1.00 72.88 179 ARG A CA 1
ATOM 1376 C C . ARG A 1 179 ? -5.560 -28.668 22.609 1.00 72.88 179 ARG A C 1
ATOM 1378 O O . ARG A 1 179 ? -6.244 -29.495 22.027 1.00 72.88 179 ARG A O 1
ATOM 1385 N N . LEU A 1 180 ? -5.437 -28.678 23.938 1.00 72.00 180 LEU A N 1
ATOM 1386 C CA . LEU A 1 180 ? -6.147 -29.668 24.775 1.00 72.00 180 LEU A CA 1
ATOM 1387 C C . LEU A 1 180 ? -7.663 -29.607 24.645 1.00 72.00 180 LEU A C 1
ATOM 1389 O O . LEU A 1 180 ? -8.354 -30.564 24.982 1.00 72.00 180 LEU A O 1
ATOM 1393 N N . LYS A 1 181 ? -8.177 -28.459 24.205 1.00 64.94 181 LYS A N 1
ATOM 1394 C CA . LYS A 1 181 ? -9.603 -28.230 23.995 1.00 64.94 181 LYS A CA 1
ATOM 1395 C C . LYS A 1 181 ? -10.052 -28.590 22.574 1.00 64.94 181 LYS A C 1
ATOM 1397 O O . LYS A 1 181 ? -11.227 -28.406 22.276 1.00 64.94 181 LYS A O 1
ATOM 1402 N N . LEU A 1 182 ? -9.138 -29.064 21.724 1.00 65.94 182 LEU A N 1
ATOM 1403 C CA . LEU A 1 182 ? -9.356 -29.388 20.315 1.00 65.94 182 LEU A CA 1
ATOM 1404 C C . LEU A 1 182 ? -9.228 -30.896 20.086 1.00 65.94 182 LEU A C 1
ATOM 1406 O O . LEU A 1 182 ? -8.465 -31.578 20.778 1.00 65.94 182 LEU A O 1
ATOM 1410 N N . ALA A 1 183 ? -9.940 -31.419 19.088 1.00 66.00 183 ALA A N 1
ATOM 1411 C CA . ALA A 1 183 ? -9.634 -32.751 18.572 1.00 66.00 183 ALA A CA 1
ATOM 1412 C C . ALA A 1 183 ? -8.222 -32.775 17.925 1.00 66.00 183 ALA A C 1
ATOM 1414 O O . ALA A 1 183 ? -7.726 -31.723 17.514 1.00 66.00 183 ALA A O 1
ATOM 1415 N N . PRO A 1 184 ? -7.551 -33.944 17.822 1.00 63.56 184 PRO A N 1
ATOM 1416 C CA . PRO A 1 184 ? -6.173 -34.057 17.311 1.00 63.56 184 PRO A CA 1
ATOM 1417 C C . PRO A 1 184 ? -5.927 -33.419 15.932 1.00 63.56 184 PRO A C 1
ATOM 1419 O O . PRO A 1 184 ? -4.808 -33.013 15.622 1.00 63.56 184 PRO A O 1
ATOM 1422 N N . ASP A 1 185 ? -6.977 -33.343 15.127 1.00 68.62 185 ASP A N 1
ATOM 1423 C CA . ASP A 1 185 ? -7.043 -32.934 13.729 1.00 68.62 185 ASP A CA 1
ATOM 1424 C C . ASP A 1 185 ? -7.845 -31.630 13.523 1.00 68.62 185 ASP A C 1
ATOM 1426 O O . ASP A 1 185 ? -8.113 -31.233 12.391 1.00 68.62 185 ASP A O 1
ATOM 1430 N N . GLU A 1 186 ? -8.195 -30.927 14.607 1.00 68.75 186 GLU A N 1
ATOM 1431 C CA . GLU A 1 186 ? -8.854 -29.622 14.542 1.00 68.75 186 GLU A CA 1
ATOM 1432 C C . GLU A 1 186 ? -7.869 -28.450 14.619 1.00 68.75 186 GLU A C 1
ATOM 1434 O O . GLU A 1 186 ? -7.049 -28.332 15.534 1.00 68.75 186 GLU A O 1
ATOM 1439 N N . ASP A 1 187 ? -8.023 -27.525 13.674 1.00 71.06 187 ASP A N 1
ATOM 1440 C CA . ASP A 1 187 ? -7.332 -26.243 13.683 1.00 71.06 187 ASP A CA 1
ATOM 1441 C C . ASP A 1 187 ? -7.949 -25.258 14.702 1.00 71.06 187 ASP A C 1
ATOM 1443 O O . ASP A 1 187 ? -9.168 -25.277 14.928 1.00 71.06 187 ASP A O 1
ATOM 1447 N N . PRO A 1 188 ? -7.147 -24.351 15.298 1.00 71.31 188 PRO A N 1
ATOM 1448 C CA . PRO A 1 188 ? -7.650 -23.288 16.168 1.00 71.31 188 PRO A CA 1
ATOM 1449 C C . PRO A 1 188 ? -8.714 -22.400 15.500 1.00 71.31 188 PRO A C 1
ATOM 1451 O O . PRO A 1 188 ? -8.693 -22.150 14.298 1.00 71.31 188 PRO A O 1
ATOM 1454 N N . THR A 1 189 ? -9.623 -21.828 16.294 1.00 74.25 189 THR A N 1
ATOM 1455 C CA . THR A 1 189 ? -10.714 -20.977 15.778 1.00 74.25 189 THR A CA 1
ATOM 1456 C C . THR A 1 189 ? -10.219 -19.798 14.928 1.00 74.25 189 THR A C 1
ATOM 1458 O O . THR A 1 189 ? -10.867 -19.435 13.948 1.00 74.25 189 THR A O 1
ATOM 1461 N N . SER A 1 190 ? -9.065 -19.209 15.265 1.00 69.12 190 SER A N 1
ATOM 1462 C CA . SER A 1 190 ? -8.496 -18.070 14.534 1.00 69.12 190 SER A CA 1
ATOM 1463 C C . SER A 1 190 ? -8.059 -18.420 13.109 1.00 69.12 190 SER A C 1
ATOM 1465 O O . SER A 1 190 ? -8.249 -17.603 12.213 1.00 69.12 190 SER A O 1
ATOM 1467 N N . THR A 1 191 ? -7.547 -19.628 12.858 1.00 72.94 191 THR A N 1
ATOM 1468 C CA . THR A 1 191 ? -7.171 -20.079 11.504 1.00 72.94 191 THR A CA 1
ATOM 1469 C C . THR A 1 191 ? -8.384 -20.547 10.696 1.00 72.94 191 THR A C 1
ATOM 1471 O O . THR A 1 191 ? -8.394 -20.434 9.472 1.00 72.94 191 THR A O 1
ATOM 1474 N N . ARG A 1 192 ? -9.449 -20.997 11.372 1.00 78.75 192 ARG A N 1
ATOM 1475 C CA . ARG A 1 192 ? -10.713 -21.437 10.753 1.00 78.75 192 ARG A CA 1
ATOM 1476 C C . ARG A 1 192 ? -11.706 -20.313 10.459 1.00 78.75 192 ARG A C 1
ATOM 1478 O O . ARG A 1 192 ? -12.746 -20.564 9.854 1.00 78.75 192 ARG A O 1
ATOM 1485 N N . MET A 1 193 ? -11.427 -19.075 10.858 1.00 80.88 193 MET A N 1
ATOM 1486 C CA . MET A 1 193 ? -12.388 -17.974 10.727 1.00 80.88 193 MET A CA 1
ATOM 1487 C C . MET A 1 193 ? -12.924 -17.760 9.293 1.00 80.88 193 MET A C 1
ATOM 1489 O O . MET A 1 193 ? -14.130 -17.553 9.164 1.00 80.88 193 MET A O 1
ATOM 1493 N N . PRO A 1 194 ? -12.134 -17.889 8.203 1.00 79.06 194 PRO A N 1
ATOM 1494 C CA . PRO A 1 194 ? -12.683 -17.802 6.844 1.00 79.06 194 PRO A CA 1
ATOM 1495 C C . PRO A 1 194 ? -13.732 -18.887 6.534 1.00 79.06 194 PRO A C 1
ATOM 1497 O O . PRO A 1 194 ? -14.762 -18.599 5.924 1.00 79.06 194 PRO A O 1
ATOM 1500 N N . GLU A 1 195 ? -13.503 -20.128 6.987 1.00 83.38 195 GLU A N 1
ATOM 1501 C CA . GLU A 1 195 ? -14.470 -21.235 6.886 1.00 83.38 195 GLU A CA 1
ATOM 1502 C C . GLU A 1 195 ? -15.742 -20.907 7.676 1.00 83.38 195 GLU A C 1
ATOM 1504 O O . GLU A 1 195 ? -16.856 -21.041 7.164 1.00 83.38 195 GLU A O 1
ATOM 1509 N N . LEU A 1 196 ? -15.572 -20.450 8.918 1.00 84.81 196 LEU A N 1
ATOM 1510 C CA . LEU A 1 196 ? -16.667 -20.148 9.834 1.00 84.81 196 LEU A CA 1
ATOM 1511 C C . LEU A 1 196 ? -17.538 -18.990 9.333 1.00 84.81 196 LEU A C 1
ATOM 1513 O O . LEU A 1 196 ? -18.761 -19.091 9.385 1.00 84.81 196 LEU A O 1
ATOM 1517 N N . LEU A 1 197 ? -16.936 -17.933 8.780 1.00 85.44 197 LEU A N 1
ATOM 1518 C CA . LEU A 1 197 ? -17.657 -16.817 8.163 1.00 85.44 197 LEU A CA 1
ATOM 1519 C C . LEU A 1 197 ? -18.465 -17.276 6.944 1.00 85.44 197 LEU A C 1
ATOM 1521 O O . LEU A 1 197 ? -19.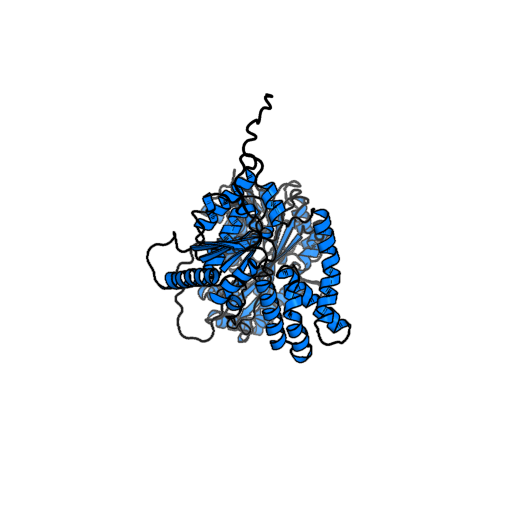641 -16.926 6.827 1.00 85.44 197 LEU A O 1
ATOM 1525 N N . ARG A 1 198 ? -17.888 -18.125 6.081 1.00 82.06 198 ARG A N 1
ATOM 1526 C CA . ARG A 1 198 ? -18.619 -18.708 4.942 1.00 82.06 198 ARG A CA 1
ATOM 1527 C C . ARG A 1 198 ? -19.817 -19.533 5.423 1.00 82.06 198 ARG A C 1
ATOM 1529 O O . ARG A 1 198 ? -20.924 -19.374 4.914 1.00 82.06 198 ARG A O 1
ATOM 1536 N N . ARG A 1 199 ? -19.625 -20.377 6.442 1.00 84.44 199 ARG A N 1
ATOM 1537 C CA . ARG A 1 199 ? -20.698 -21.194 7.044 1.00 84.44 199 ARG A CA 1
ATOM 1538 C C . ARG A 1 199 ? -21.762 -20.359 7.758 1.00 84.44 199 ARG A C 1
ATOM 1540 O O . ARG A 1 199 ? -22.917 -20.771 7.785 1.00 84.44 199 ARG A O 1
ATOM 1547 N N . ALA A 1 200 ? -21.398 -19.198 8.300 1.00 86.38 200 ALA A N 1
ATOM 1548 C CA . ALA A 1 200 ? -22.329 -18.238 8.892 1.00 86.38 200 ALA A CA 1
ATOM 1549 C C . ALA A 1 200 ? -23.121 -17.433 7.839 1.00 86.38 200 ALA A C 1
ATOM 1551 O O . ALA A 1 200 ? -23.987 -16.639 8.202 1.00 86.38 200 ALA A O 1
ATOM 1552 N N . GLY A 1 201 ? -22.853 -17.638 6.543 1.00 80.38 201 GLY A N 1
ATOM 1553 C CA . GLY A 1 201 ? -23.583 -17.005 5.443 1.00 80.38 201 GLY A CA 1
ATOM 1554 C C . GLY A 1 201 ? -22.970 -15.698 4.933 1.00 80.38 201 GLY A C 1
ATOM 1555 O O . GLY A 1 201 ? -23.658 -14.944 4.241 1.00 80.38 201 GLY A O 1
ATOM 1556 N N . PHE A 1 202 ? -21.704 -15.410 5.252 1.00 79.38 202 PHE A N 1
ATOM 1557 C CA . PHE A 1 202 ? -20.958 -14.315 4.625 1.00 79.38 202 PHE A CA 1
ATOM 1558 C C . PHE A 1 202 ? -20.357 -14.756 3.281 1.00 79.38 202 PHE A C 1
ATOM 1560 O O . PHE A 1 202 ? -19.910 -15.890 3.111 1.00 79.38 202 PHE A O 1
ATOM 1567 N N . ASP A 1 203 ? -20.344 -13.843 2.311 1.00 68.06 203 ASP A N 1
ATOM 1568 C CA . ASP A 1 203 ? -19.854 -14.086 0.950 1.00 68.06 203 ASP A CA 1
ATOM 1569 C C . ASP A 1 203 ? -18.320 -13.973 0.890 1.00 68.06 203 ASP A C 1
ATOM 1571 O O . ASP A 1 203 ? -17.761 -12.912 0.608 1.00 68.06 203 ASP A O 1
ATOM 1575 N N . ALA A 1 204 ? -17.636 -15.075 1.211 1.00 56.16 204 ALA A N 1
ATOM 1576 C CA . ALA A 1 204 ? -16.174 -15.135 1.235 1.00 56.16 204 ALA A CA 1
ATOM 1577 C C . ALA A 1 204 ? -15.527 -15.098 -0.162 1.00 56.16 204 ALA A C 1
ATOM 1579 O O . ALA A 1 204 ? -14.388 -14.658 -0.292 1.00 56.16 204 ALA A O 1
ATOM 1580 N N . ASP A 1 205 ? -16.244 -15.528 -1.203 1.00 49.72 205 ASP A N 1
ATOM 1581 C CA . ASP A 1 205 ? -15.686 -15.724 -2.547 1.00 49.72 205 ASP A CA 1
ATOM 1582 C C . ASP A 1 205 ? -15.948 -14.517 -3.477 1.00 49.72 205 ASP A C 1
ATOM 1584 O O . ASP A 1 205 ? -15.235 -14.320 -4.459 1.00 49.72 205 ASP A O 1
ATOM 1588 N N . GLY A 1 206 ? -16.915 -13.651 -3.142 1.00 54.28 206 GLY A N 1
ATOM 1589 C CA . GLY A 1 206 ? -17.213 -12.397 -3.845 1.00 54.28 206 GLY A CA 1
ATOM 1590 C C . GLY A 1 206 ? -16.393 -11.175 -3.402 1.00 54.28 206 GLY A C 1
ATOM 1591 O O . GLY A 1 206 ? -16.791 -10.049 -3.697 1.00 54.28 206 GLY A O 1
ATOM 1592 N N . GLY A 1 207 ? -15.297 -11.366 -2.654 1.00 54.81 207 GLY A N 1
ATOM 1593 C CA . GLY A 1 207 ? -14.442 -10.275 -2.158 1.00 54.81 207 GLY A CA 1
ATOM 1594 C C . GLY A 1 207 ? -15.029 -9.469 -0.990 1.00 54.81 207 GLY A C 1
ATOM 1595 O O . GLY A 1 207 ? -14.549 -8.374 -0.708 1.00 54.81 207 GLY A O 1
ATOM 1596 N N . LYS A 1 208 ? -16.067 -9.986 -0.313 1.00 65.56 208 LYS A N 1
ATOM 1597 C CA . LYS A 1 208 ? -16.754 -9.315 0.812 1.00 65.56 208 LYS A CA 1
ATOM 1598 C C . LYS A 1 208 ? -16.286 -9.778 2.194 1.00 65.56 208 LYS A C 1
ATOM 1600 O O . LYS A 1 208 ? -16.767 -9.265 3.203 1.00 65.56 208 LYS A O 1
ATOM 1605 N N . VAL A 1 209 ? -15.365 -10.741 2.247 1.00 68.19 209 VAL A N 1
ATOM 1606 C CA . VAL A 1 209 ? -14.618 -11.106 3.455 1.00 68.19 209 VAL A CA 1
ATOM 1607 C C . VAL A 1 209 ? -13.155 -10.764 3.221 1.00 68.19 209 VAL A C 1
ATOM 1609 O O . VAL A 1 209 ? -12.522 -11.303 2.316 1.00 68.19 209 VAL A O 1
ATOM 1612 N N . VAL A 1 210 ? -12.622 -9.872 4.046 1.00 68.12 210 VAL A N 1
ATOM 1613 C CA . VAL A 1 210 ? -11.211 -9.500 4.060 1.00 68.12 210 VAL A CA 1
ATOM 1614 C C . VAL A 1 210 ? -10.549 -10.214 5.227 1.00 68.12 210 VAL A C 1
ATOM 1616 O O . VAL A 1 210 ? -10.980 -10.097 6.376 1.00 68.12 210 VAL A O 1
ATOM 1619 N N . VAL A 1 211 ? -9.491 -10.952 4.913 1.00 70.00 211 VAL A N 1
ATOM 1620 C CA . VAL A 1 211 ? -8.615 -11.594 5.889 1.00 70.00 211 VAL A CA 1
ATOM 1621 C C . VAL A 1 211 ? -7.335 -10.775 5.964 1.00 70.00 211 VAL A C 1
ATOM 1623 O O . VAL A 1 211 ? -6.686 -10.547 4.946 1.00 70.00 211 VAL A O 1
ATOM 1626 N N . GLY A 1 212 ? -6.978 -10.334 7.162 1.00 65.31 212 GLY A N 1
ATOM 1627 C CA . GLY A 1 212 ? -5.759 -9.585 7.429 1.00 65.31 212 GLY A CA 1
ATOM 1628 C C . GLY A 1 212 ? -5.032 -10.110 8.660 1.00 65.31 212 GLY A C 1
ATOM 1629 O O . GLY A 1 212 ? -5.526 -10.968 9.394 1.00 65.31 212 GLY A O 1
ATOM 1630 N N . ALA A 1 213 ? -3.851 -9.560 8.907 1.00 65.75 213 ALA A N 1
ATOM 1631 C CA . ALA A 1 213 ? -3.089 -9.807 10.120 1.00 65.75 213 ALA A CA 1
ATOM 1632 C C . ALA A 1 213 ? -2.531 -8.488 10.662 1.00 65.75 213 ALA A C 1
ATOM 1634 O O . ALA A 1 213 ? -2.285 -7.544 9.914 1.00 65.75 213 ALA A O 1
ATOM 1635 N N . SER A 1 214 ? -2.341 -8.417 11.976 1.00 64.25 214 SER A N 1
ATOM 1636 C CA . SER A 1 214 ? -1.622 -7.325 12.633 1.00 64.25 214 SER A CA 1
ATOM 1637 C C . SER A 1 214 ? -0.684 -7.894 13.680 1.00 64.25 214 SER A C 1
ATOM 1639 O O . SER A 1 214 ? -1.103 -8.760 14.450 1.00 64.25 214 SER A O 1
ATOM 1641 N N . THR A 1 215 ? 0.514 -7.335 13.785 1.00 65.94 215 THR A N 1
ATOM 1642 C CA . THR A 1 215 ? 1.477 -7.694 14.827 1.00 65.94 215 THR A CA 1
ATOM 1643 C C . THR A 1 215 ? 1.644 -6.526 15.784 1.00 65.94 215 THR A C 1
ATOM 1645 O O . THR A 1 215 ? 1.845 -5.385 15.370 1.00 65.94 215 THR A O 1
ATOM 1648 N N . THR A 1 216 ? 1.548 -6.795 17.084 1.00 66.94 216 THR A N 1
ATOM 1649 C CA . THR A 1 216 ? 1.906 -5.823 18.123 1.00 66.94 216 THR A CA 1
ATOM 1650 C C . THR A 1 216 ? 3.275 -6.184 18.686 1.00 66.94 216 THR A C 1
ATOM 1652 O O . THR A 1 216 ? 3.457 -7.307 19.157 1.00 66.94 216 THR A O 1
ATOM 1655 N N . VAL A 1 217 ? 4.218 -5.240 18.647 1.00 71.19 217 VAL A N 1
ATOM 1656 C CA . VAL A 1 217 ? 5.586 -5.424 19.153 1.00 71.19 217 VAL A CA 1
ATOM 1657 C C . VAL A 1 217 ? 5.735 -4.751 20.514 1.00 71.19 217 VAL A C 1
ATOM 1659 O O . VAL A 1 217 ? 5.438 -3.569 20.670 1.00 71.19 217 VAL A O 1
ATOM 1662 N N . TYR A 1 218 ? 6.217 -5.505 21.497 1.00 73.62 218 TYR A N 1
ATOM 1663 C CA . TYR A 1 218 ? 6.503 -5.040 22.849 1.00 73.62 218 TYR A CA 1
ATOM 1664 C C . TYR A 1 218 ? 8.018 -5.054 23.078 1.00 73.62 218 TYR A C 1
ATOM 1666 O O . TYR A 1 218 ? 8.601 -6.116 23.293 1.00 73.62 218 TYR A O 1
ATOM 1674 N N . SER A 1 219 ? 8.654 -3.882 23.015 1.00 79.25 219 SER A N 1
ATOM 1675 C CA . SER A 1 219 ? 10.115 -3.724 23.139 1.00 79.25 219 SER A CA 1
ATOM 1676 C C . SER A 1 219 ? 10.556 -2.703 24.192 1.00 79.25 219 SER A C 1
ATOM 1678 O O . SER A 1 219 ? 11.707 -2.724 24.597 1.00 79.25 219 SER A O 1
ATOM 1680 N N . GLY A 1 220 ? 9.686 -1.813 24.678 1.00 73.56 220 GLY A N 1
ATOM 1681 C CA . GLY A 1 220 ? 10.083 -0.811 25.676 1.00 73.56 220 GLY A CA 1
ATOM 1682 C C . GLY A 1 220 ? 10.430 -1.438 27.031 1.00 73.56 220 GLY A C 1
ATOM 1683 O O . GLY A 1 220 ? 9.710 -2.320 27.496 1.00 73.56 220 GLY A O 1
ATOM 1684 N N . ALA A 1 221 ? 11.477 -0.954 27.708 1.00 75.50 221 ALA A N 1
ATOM 1685 C CA . ALA A 1 221 ? 11.947 -1.515 28.983 1.00 75.50 221 ALA A CA 1
ATOM 1686 C C . ALA A 1 221 ? 10.835 -1.628 30.046 1.00 75.50 221 ALA A C 1
ATOM 1688 O O . ALA A 1 221 ? 10.653 -2.682 30.655 1.00 75.50 221 ALA A O 1
ATOM 1689 N N . GLU A 1 222 ? 10.026 -0.580 30.218 1.00 72.88 222 GLU A N 1
ATOM 1690 C CA . GLU A 1 222 ? 8.895 -0.591 31.156 1.00 72.88 222 GLU A CA 1
ATOM 1691 C C . GLU A 1 222 ? 7.781 -1.550 30.719 1.00 72.88 222 GLU A C 1
ATOM 1693 O O . GLU A 1 222 ? 7.189 -2.250 31.539 1.00 72.88 222 GLU A O 1
ATOM 1698 N N . THR A 1 223 ? 7.550 -1.666 29.410 1.00 73.62 223 THR A N 1
ATOM 1699 C CA . THR A 1 223 ? 6.583 -2.617 28.848 1.00 73.62 223 THR A CA 1
ATOM 1700 C C . THR A 1 223 ? 7.032 -4.060 29.071 1.00 73.62 223 THR A C 1
ATOM 1702 O O . THR A 1 223 ? 6.223 -4.903 29.462 1.00 73.62 223 THR A O 1
ATOM 1705 N N . ARG A 1 224 ? 8.324 -4.357 28.890 1.00 84.56 224 ARG A N 1
ATOM 1706 C CA . ARG A 1 224 ? 8.882 -5.687 29.153 1.00 84.56 224 ARG A CA 1
ATOM 1707 C C . ARG A 1 224 ? 8.798 -6.061 30.629 1.00 84.56 224 ARG A C 1
ATOM 1709 O O . ARG A 1 224 ? 8.348 -7.159 30.951 1.00 84.56 224 ARG A O 1
ATOM 1716 N N . LYS A 1 225 ? 9.159 -5.142 31.532 1.00 83.06 225 LYS A N 1
ATOM 1717 C CA . LYS A 1 225 ? 9.004 -5.337 32.985 1.00 83.06 225 LYS A CA 1
ATOM 1718 C C . LYS A 1 225 ? 7.547 -5.589 33.363 1.00 83.06 225 LYS A C 1
ATOM 1720 O O . LYS A 1 225 ? 7.266 -6.488 34.154 1.00 83.06 225 LYS A O 1
ATOM 1725 N N . TRP A 1 226 ? 6.617 -4.844 32.768 1.00 79.81 226 TRP A N 1
ATOM 1726 C CA . TRP A 1 226 ? 5.186 -5.041 32.981 1.00 79.81 226 TRP A CA 1
ATOM 1727 C C . TRP A 1 226 ? 4.709 -6.416 32.483 1.00 79.81 226 TRP A C 1
ATOM 1729 O O . TRP A 1 226 ? 3.989 -7.115 33.200 1.00 79.81 226 TRP A O 1
ATOM 1739 N N . LEU A 1 227 ? 5.157 -6.858 31.303 1.00 78.69 227 LEU A N 1
ATOM 1740 C CA . LEU A 1 227 ? 4.851 -8.191 30.768 1.00 78.69 227 LEU A CA 1
ATOM 1741 C C . LEU A 1 227 ? 5.431 -9.313 31.637 1.00 78.69 227 LEU A C 1
ATOM 1743 O O . LEU A 1 227 ? 4.745 -10.306 31.878 1.00 78.69 227 LEU A O 1
ATOM 1747 N N . ALA A 1 228 ? 6.642 -9.145 32.171 1.00 85.69 228 ALA A N 1
ATOM 1748 C CA . ALA A 1 228 ? 7.225 -10.103 33.106 1.00 85.69 228 ALA A CA 1
ATOM 1749 C C . ALA A 1 228 ? 6.486 -10.147 34.445 1.00 85.69 228 ALA A C 1
ATOM 1751 O O . ALA A 1 228 ? 6.200 -11.230 34.957 1.00 85.69 228 ALA A O 1
ATOM 1752 N N . TRP A 1 229 ? 6.106 -8.991 34.992 1.00 87.19 229 TRP A N 1
ATOM 1753 C CA . TRP A 1 229 ? 5.249 -8.922 36.176 1.00 87.19 229 TRP A CA 1
ATOM 1754 C C . TRP A 1 229 ? 3.919 -9.651 35.949 1.00 87.19 229 TRP A C 1
ATOM 1756 O O . TRP A 1 229 ? 3.486 -10.437 36.796 1.00 87.19 229 TRP A O 1
ATOM 1766 N N . ARG A 1 230 ? 3.302 -9.449 34.781 1.00 84.19 230 ARG A N 1
ATOM 1767 C CA . ARG A 1 230 ? 2.080 -10.148 34.379 1.00 84.19 230 ARG A CA 1
ATOM 1768 C C . ARG A 1 230 ? 2.308 -11.656 34.311 1.00 84.19 230 ARG A C 1
ATOM 1770 O O . ARG A 1 230 ? 1.550 -12.403 34.921 1.00 84.19 230 ARG A O 1
ATOM 1777 N N . ALA A 1 231 ? 3.332 -12.108 33.595 1.00 85.75 231 ALA A N 1
ATOM 1778 C CA . ALA A 1 231 ? 3.654 -13.524 33.453 1.00 85.75 231 ALA A CA 1
ATOM 1779 C C . ALA A 1 231 ? 3.866 -14.208 34.811 1.00 85.75 231 ALA A C 1
ATOM 1781 O O . ALA A 1 231 ? 3.282 -15.261 35.063 1.00 85.75 231 ALA A O 1
ATOM 1782 N N . LYS A 1 232 ? 4.608 -13.560 35.718 1.00 87.38 232 LYS A N 1
ATOM 1783 C CA . LYS A 1 232 ? 4.769 -14.003 37.112 1.00 87.38 232 LYS A CA 1
ATOM 1784 C C . LYS A 1 232 ? 3.433 -14.127 37.835 1.00 87.38 232 LYS A C 1
ATOM 1786 O O . LYS A 1 232 ? 3.210 -15.112 38.525 1.00 87.38 232 LYS A O 1
ATOM 1791 N N . GLY A 1 233 ? 2.546 -13.151 37.659 1.00 84.56 233 GLY A N 1
ATOM 1792 C CA . GLY A 1 233 ? 1.203 -13.176 38.231 1.00 84.56 233 GLY A CA 1
ATOM 1793 C C . GLY A 1 233 ? 0.347 -14.340 37.734 1.00 84.56 233 GLY A C 1
ATOM 1794 O O . GLY A 1 233 ? -0.263 -15.032 38.538 1.00 84.56 233 GLY A O 1
ATOM 1795 N N . HIS A 1 234 ? 0.343 -14.587 36.424 1.00 84.44 234 HIS A N 1
ATOM 1796 C CA . HIS A 1 234 ? -0.398 -15.690 35.802 1.00 84.44 234 HIS A CA 1
ATOM 1797 C C . HIS A 1 234 ? 0.146 -17.078 36.185 1.00 84.44 234 HIS A C 1
ATOM 1799 O O . HIS A 1 234 ? -0.607 -18.046 36.244 1.00 84.44 234 HIS A O 1
ATOM 1805 N N . LEU A 1 235 ? 1.452 -17.189 36.434 1.00 88.25 235 LEU A N 1
ATOM 1806 C CA . LEU A 1 235 ? 2.124 -18.442 36.789 1.00 88.25 235 LEU A CA 1
ATOM 1807 C C . LEU A 1 235 ? 2.394 -18.577 38.299 1.00 88.25 235 LEU A C 1
ATOM 1809 O O . LEU A 1 235 ? 3.176 -19.432 38.710 1.00 88.25 235 LEU A O 1
ATOM 1813 N N . GLN A 1 236 ? 1.747 -17.770 39.145 1.00 87.12 236 GLN A N 1
ATOM 1814 C CA . GLN A 1 236 ? 1.827 -17.930 40.600 1.00 87.12 236 GLN A CA 1
ATOM 1815 C C . GLN A 1 236 ? 0.883 -19.035 41.097 1.00 87.12 236 GLN A C 1
ATOM 1817 O O . GLN A 1 236 ? -0.112 -19.379 40.456 1.00 87.12 236 GLN A O 1
ATOM 1822 N N . HIS A 1 237 ? 1.169 -19.589 42.277 1.00 86.00 237 HIS A N 1
ATOM 1823 C CA . HIS A 1 237 ? 0.290 -20.578 42.902 1.00 86.00 237 HIS A CA 1
ATOM 1824 C C . HIS A 1 237 ? -1.115 -20.011 43.152 1.00 86.00 237 HIS A C 1
ATOM 1826 O O . HIS A 1 237 ? -1.266 -18.922 43.701 1.00 86.00 237 HIS A O 1
ATOM 1832 N N . GLY A 1 238 ? -2.137 -20.782 42.773 1.00 80.75 238 GLY A N 1
ATOM 1833 C CA . GLY A 1 238 ? -3.545 -20.421 42.946 1.00 80.75 238 GLY A CA 1
ATOM 1834 C C . GLY A 1 238 ? -4.167 -19.617 41.800 1.00 80.75 238 GLY A C 1
ATOM 1835 O O . GLY A 1 238 ? -5.372 -19.389 41.845 1.00 80.75 238 GLY A O 1
ATOM 1836 N N . ASP A 1 239 ? -3.404 -19.214 40.775 1.00 84.25 239 ASP A N 1
ATOM 1837 C CA . ASP A 1 239 ? -3.974 -18.600 39.567 1.00 84.25 239 ASP A CA 1
ATOM 1838 C C . ASP A 1 239 ? -4.512 -19.675 38.602 1.00 84.25 239 ASP A C 1
ATOM 1840 O O . ASP A 1 239 ? -3.876 -20.710 38.370 1.00 84.25 239 ASP A O 1
ATOM 1844 N N . GLU A 1 240 ? -5.693 -19.435 38.027 1.00 82.12 240 GLU A N 1
ATOM 1845 C CA . GLU A 1 240 ? -6.350 -20.360 37.092 1.00 82.12 240 GLU A CA 1
ATOM 1846 C C . GLU A 1 240 ? -5.510 -20.603 35.830 1.00 82.12 240 GLU A C 1
ATOM 1848 O O . GLU A 1 240 ? -5.531 -21.702 35.268 1.00 82.12 240 GLU A O 1
ATOM 1853 N N . PHE A 1 241 ? -4.727 -19.610 35.395 1.00 83.12 241 PHE A N 1
ATOM 1854 C CA . PHE A 1 241 ? -3.848 -19.761 34.241 1.00 83.12 241 PHE A CA 1
ATOM 1855 C C . PHE A 1 241 ? -2.754 -20.796 34.514 1.00 83.12 241 PHE A C 1
ATOM 1857 O O . PHE A 1 241 ? -2.544 -21.694 33.696 1.00 83.12 241 PHE A O 1
ATOM 1864 N N . ARG A 1 242 ? -2.120 -20.749 35.692 1.00 88.38 242 ARG A N 1
ATOM 1865 C CA . ARG A 1 242 ? -1.168 -21.780 36.122 1.00 88.38 242 ARG A CA 1
ATOM 1866 C C . ARG A 1 242 ? -1.823 -23.157 36.192 1.00 88.38 242 ARG A C 1
ATOM 1868 O O . ARG A 1 242 ? -1.228 -24.127 35.731 1.00 88.38 242 ARG A O 1
ATOM 1875 N N . GLN A 1 243 ? -3.039 -23.254 36.736 1.00 87.75 243 GLN A N 1
ATOM 1876 C CA . GLN A 1 243 ? -3.746 -24.536 36.805 1.00 87.75 243 GLN A CA 1
ATOM 1877 C C . GLN A 1 243 ? -3.964 -25.126 35.406 1.00 87.75 243 GLN A C 1
ATOM 1879 O O . GLN A 1 243 ? -3.702 -26.307 35.204 1.00 87.75 243 GLN A O 1
ATOM 1884 N N . SER A 1 244 ? -4.312 -24.298 34.414 1.00 86.69 244 SER A N 1
ATOM 1885 C CA . SER A 1 244 ? -4.468 -24.762 33.029 1.00 86.69 244 SER A CA 1
ATOM 1886 C C . SER A 1 244 ? -3.178 -25.332 32.421 1.00 86.69 244 SER A C 1
ATOM 1888 O O . SER A 1 244 ? -3.241 -26.254 31.610 1.00 86.69 244 SER A O 1
ATOM 1890 N N . TRP A 1 245 ? -2.005 -24.834 32.832 1.00 90.00 245 TRP A N 1
ATOM 1891 C CA . TRP A 1 245 ? -0.712 -25.380 32.408 1.00 90.00 245 TRP A CA 1
ATOM 1892 C C . TRP A 1 245 ? -0.422 -26.734 33.060 1.00 90.00 245 TRP A C 1
ATOM 1894 O O . TRP A 1 245 ? 0.058 -27.655 32.399 1.00 90.00 245 TRP A O 1
ATOM 1904 N N . LEU A 1 246 ? -0.755 -26.883 34.341 1.00 90.75 246 LEU A N 1
ATOM 1905 C CA . LEU A 1 246 ? -0.615 -28.157 35.047 1.00 90.75 246 LEU A CA 1
ATOM 1906 C C . LEU A 1 246 ? -1.554 -29.222 34.475 1.00 90.75 246 LEU A C 1
ATOM 1908 O O . LEU A 1 246 ? -1.118 -30.341 34.210 1.00 90.75 246 LEU A O 1
ATOM 1912 N N . ASP A 1 247 ? -2.808 -28.858 34.203 1.00 87.56 247 ASP A N 1
ATOM 1913 C CA . ASP A 1 247 ? -3.793 -29.735 33.557 1.00 87.56 247 ASP A CA 1
ATOM 1914 C C . ASP A 1 247 ? -3.332 -30.147 32.150 1.00 87.56 247 ASP A C 1
ATOM 1916 O O . ASP A 1 247 ? -3.632 -31.244 31.678 1.00 87.56 247 ASP A O 1
ATOM 1920 N N . ALA A 1 248 ? -2.533 -29.294 31.499 1.00 86.00 248 ALA A N 1
ATOM 1921 C CA . ALA A 1 248 ? -1.881 -29.600 30.237 1.00 86.00 248 ALA A CA 1
ATOM 1922 C C . ALA A 1 248 ? -0.713 -30.575 30.334 1.00 86.00 248 ALA A C 1
ATOM 1924 O O . ALA A 1 248 ? -0.219 -31.017 29.294 1.00 86.00 248 ALA A O 1
ATOM 1925 N N . GLY A 1 249 ? -0.269 -30.921 31.542 1.00 89.81 249 GLY A N 1
ATOM 1926 C CA . GLY A 1 249 ? 0.908 -31.739 31.814 1.00 89.81 249 GLY A CA 1
ATOM 1927 C C . GLY A 1 249 ? 2.225 -30.975 31.667 1.00 89.81 249 GLY A C 1
ATOM 1928 O O . GLY A 1 249 ? 3.250 -31.587 31.353 1.00 89.81 249 GLY A O 1
ATOM 1929 N N . ILE A 1 250 ? 2.205 -29.646 31.786 1.00 92.69 250 ILE A N 1
ATOM 1930 C CA . ILE A 1 250 ? 3.420 -28.833 31.887 1.00 92.69 250 ILE A CA 1
ATOM 1931 C C . ILE A 1 250 ? 3.888 -28.920 33.339 1.00 92.69 250 ILE A C 1
ATOM 1933 O O . ILE A 1 250 ? 3.099 -28.700 34.254 1.00 92.69 250 ILE A O 1
ATOM 1937 N N . THR A 1 251 ? 5.144 -29.309 33.554 1.00 94.81 251 THR A N 1
ATOM 1938 C CA . THR A 1 251 ? 5.642 -29.599 34.902 1.00 94.81 251 THR A CA 1
ATOM 1939 C C . THR A 1 251 ? 6.021 -28.327 35.656 1.00 94.81 251 THR A C 1
ATOM 1941 O O . THR A 1 251 ? 6.235 -27.268 35.058 1.00 94.81 251 THR A O 1
ATOM 1944 N N . GLU A 1 252 ? 6.141 -28.438 36.979 1.00 94.19 252 GLU A N 1
ATOM 1945 C CA . GLU A 1 252 ? 6.550 -27.315 37.824 1.00 94.19 252 GLU A CA 1
ATOM 1946 C C . GLU A 1 252 ? 7.944 -26.802 37.453 1.00 94.19 252 GLU A C 1
ATOM 1948 O O . GLU A 1 252 ? 8.186 -25.595 37.454 1.00 94.19 252 GLU A O 1
ATOM 1953 N N . GLU A 1 253 ? 8.848 -27.707 37.068 1.00 94.56 253 GLU A N 1
ATOM 1954 C CA . GLU A 1 253 ? 10.195 -27.354 36.625 1.00 94.56 253 GLU A CA 1
ATOM 1955 C C . GLU A 1 253 ? 10.152 -26.459 35.382 1.00 94.56 253 GLU A C 1
ATOM 1957 O O . GLU A 1 253 ? 10.855 -25.451 35.332 1.00 94.56 253 GLU A O 1
ATOM 1962 N N . VAL A 1 254 ? 9.282 -26.773 34.413 1.00 94.12 254 VAL A N 1
ATOM 1963 C CA . VAL A 1 254 ? 9.117 -25.972 33.188 1.00 94.12 254 VAL A CA 1
ATOM 1964 C C . VAL A 1 254 ? 8.483 -24.616 33.494 1.00 94.12 254 VAL A C 1
ATOM 1966 O O . VAL A 1 254 ? 8.890 -23.605 32.919 1.00 94.12 254 VAL A O 1
ATOM 1969 N N . ILE A 1 255 ? 7.516 -24.555 34.414 1.00 94.44 255 ILE A N 1
ATOM 1970 C CA . ILE A 1 255 ? 6.930 -23.282 34.865 1.00 94.44 255 ILE A CA 1
ATOM 1971 C C . ILE A 1 255 ? 8.016 -22.403 35.496 1.00 94.44 255 ILE A C 1
ATOM 1973 O O . ILE A 1 255 ? 8.135 -21.224 35.156 1.00 94.44 255 ILE A O 1
ATOM 1977 N N . GLN A 1 256 ? 8.854 -22.975 36.360 1.00 94.69 256 GLN A N 1
ATOM 1978 C CA . GLN A 1 256 ? 9.935 -22.241 37.009 1.00 94.69 256 GLN A CA 1
ATOM 1979 C C . GLN A 1 256 ? 11.011 -21.785 36.010 1.00 94.69 256 GLN A C 1
ATOM 1981 O O . GLN A 1 256 ? 11.480 -20.647 36.090 1.00 94.69 256 GLN A O 1
ATOM 1986 N N . GLU A 1 257 ? 11.370 -22.632 35.044 1.00 96.25 257 GLU A N 1
ATOM 1987 C CA . GLU A 1 257 ? 12.274 -22.291 33.939 1.00 96.25 257 GLU A CA 1
ATOM 1988 C C . GLU A 1 257 ? 11.721 -21.117 33.117 1.00 96.25 257 GLU A C 1
ATOM 1990 O O . GLU A 1 257 ? 12.430 -20.141 32.861 1.00 96.25 257 GLU A O 1
ATOM 1995 N N . THR A 1 258 ? 10.424 -21.159 32.798 1.00 95.62 258 THR A N 1
ATOM 1996 C CA . THR A 1 258 ? 9.712 -20.095 32.078 1.00 95.62 258 THR A CA 1
ATOM 1997 C C . THR A 1 258 ? 9.777 -18.771 32.837 1.00 95.62 258 THR A C 1
ATOM 1999 O O . THR A 1 258 ? 10.103 -17.740 32.253 1.00 95.62 258 THR A O 1
ATOM 2002 N N . LEU A 1 259 ? 9.527 -18.777 34.150 1.00 94.56 259 LEU A N 1
ATOM 2003 C CA . LEU A 1 259 ? 9.591 -17.573 34.985 1.00 94.56 259 LEU A CA 1
ATOM 2004 C C . LEU A 1 259 ? 10.990 -16.943 35.009 1.00 94.56 259 LEU A C 1
ATOM 2006 O O . LEU A 1 259 ? 11.116 -15.718 34.946 1.00 94.56 259 LEU A O 1
ATOM 2010 N N . VAL A 1 260 ? 12.041 -17.765 35.069 1.00 95.50 260 VAL A N 1
ATOM 2011 C CA . VAL A 1 260 ? 13.433 -17.291 35.005 1.00 95.50 260 VAL A CA 1
ATOM 2012 C C . VAL A 1 260 ? 13.748 -16.705 33.629 1.00 95.50 260 VAL A C 1
ATOM 2014 O O . VAL A 1 260 ? 14.373 -15.646 33.547 1.00 95.50 260 VAL A O 1
ATOM 2017 N N . ALA A 1 261 ? 13.317 -17.365 32.554 1.00 95.94 261 ALA A N 1
ATOM 2018 C CA . ALA A 1 261 ? 13.529 -16.894 31.189 1.00 95.94 261 ALA A CA 1
ATOM 2019 C C . ALA A 1 261 ? 12.813 -15.560 30.928 1.00 95.94 261 ALA A C 1
ATOM 2021 O O . ALA A 1 261 ? 13.421 -14.637 30.389 1.00 95.94 261 ALA A O 1
ATOM 2022 N N . VAL A 1 262 ? 11.566 -15.418 31.386 1.00 94.00 262 VAL A N 1
ATOM 2023 C CA . VAL A 1 262 ? 10.794 -14.173 31.275 1.00 94.00 262 VAL A CA 1
ATOM 2024 C C . VAL A 1 262 ? 11.465 -13.028 32.040 1.00 94.00 262 VAL A C 1
ATOM 2026 O O . VAL A 1 262 ? 11.525 -11.907 31.538 1.00 94.00 262 VAL A O 1
ATOM 2029 N N . GLU A 1 263 ? 12.016 -13.296 33.226 1.00 94.75 263 GLU A N 1
ATOM 2030 C CA . GLU A 1 263 ? 12.735 -12.273 33.991 1.00 94.75 263 GLU A CA 1
ATOM 2031 C C . GLU A 1 263 ? 14.023 -11.827 33.296 1.00 94.75 263 GLU A C 1
ATOM 2033 O O . GLU A 1 263 ? 14.318 -10.632 33.231 1.00 94.75 263 GLU A O 1
ATOM 2038 N N . LYS A 1 264 ? 14.794 -12.773 32.751 1.00 94.75 264 LYS A N 1
ATOM 2039 C CA . LYS A 1 264 ? 15.991 -12.450 31.963 1.00 94.75 264 LYS A CA 1
ATOM 2040 C C . LYS A 1 264 ? 15.627 -11.629 30.733 1.00 94.75 264 LYS A C 1
ATOM 2042 O O . LYS A 1 264 ? 16.274 -10.622 30.466 1.00 94.75 264 LYS A O 1
ATOM 2047 N N . TRP A 1 265 ? 14.565 -12.022 30.036 1.00 95.62 265 TRP A N 1
ATOM 2048 C CA . TRP A 1 265 ? 14.059 -11.316 28.863 1.00 95.62 265 TRP A CA 1
ATOM 2049 C C . TRP A 1 265 ? 13.653 -9.882 29.202 1.00 95.62 265 TRP A C 1
ATOM 2051 O O . TRP A 1 265 ? 14.035 -8.955 28.494 1.00 95.62 265 TRP A O 1
ATOM 2061 N N . ALA A 1 266 ? 12.976 -9.659 30.331 1.00 91.81 266 ALA A N 1
ATOM 2062 C CA . ALA A 1 266 ? 12.578 -8.310 30.719 1.00 91.81 266 ALA A CA 1
ATOM 2063 C C . ALA A 1 266 ? 13.754 -7.362 30.985 1.00 91.81 266 ALA A C 1
ATOM 2065 O O . ALA A 1 266 ? 13.642 -6.164 30.717 1.00 91.81 266 ALA A O 1
ATOM 2066 N N . ASN A 1 267 ? 14.872 -7.909 31.465 1.00 92.00 267 ASN A N 1
ATOM 2067 C CA . ASN A 1 267 ? 16.105 -7.181 31.763 1.00 92.00 267 ASN A CA 1
ATOM 2068 C C . ASN A 1 267 ? 17.122 -7.194 30.607 1.00 92.0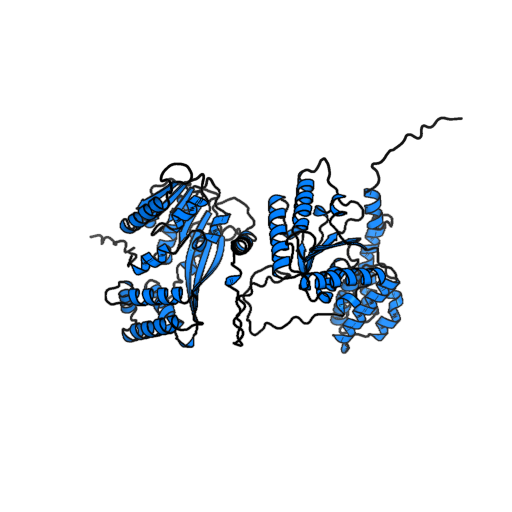0 267 ASN A C 1
ATOM 2070 O O . ASN A 1 267 ? 18.247 -6.742 30.791 1.00 92.00 267 ASN A O 1
ATOM 2074 N N . THR A 1 268 ? 16.760 -7.735 29.443 1.00 89.38 268 THR A N 1
ATOM 2075 C CA . THR A 1 268 ? 17.614 -7.737 28.250 1.00 89.38 268 THR A CA 1
ATOM 2076 C C . THR A 1 268 ? 17.274 -6.511 27.408 1.00 89.38 268 THR A C 1
ATOM 2078 O O . THR A 1 268 ? 16.113 -6.320 27.053 1.00 89.38 268 THR A O 1
ATOM 2081 N N . ASP A 1 269 ? 18.254 -5.656 27.121 1.00 82.56 269 ASP A N 1
ATOM 2082 C CA . ASP A 1 269 ? 18.005 -4.320 26.561 1.00 82.56 269 ASP A CA 1
ATOM 2083 C C . ASP A 1 269 ? 17.360 -4.350 25.171 1.00 82.56 269 ASP A C 1
ATOM 2085 O O . ASP A 1 269 ? 16.416 -3.594 24.918 1.00 82.56 269 ASP A O 1
ATOM 2089 N N . ASP A 1 270 ? 17.792 -5.277 24.319 1.00 81.69 270 ASP A N 1
ATOM 2090 C CA . ASP A 1 270 ? 17.334 -5.475 22.941 1.00 81.69 270 ASP A CA 1
ATOM 2091 C C . ASP A 1 270 ? 16.187 -6.494 22.811 1.00 81.69 270 ASP A C 1
ATOM 2093 O O . ASP A 1 270 ? 15.710 -6.764 21.709 1.00 81.69 270 ASP A O 1
ATOM 2097 N N . ALA A 1 271 ? 15.694 -7.048 23.922 1.00 82.25 271 ALA A N 1
ATOM 2098 C CA . ALA A 1 271 ? 14.617 -8.028 23.904 1.00 82.25 271 ALA A CA 1
ATOM 2099 C C . ALA A 1 271 ? 13.288 -7.447 23.393 1.00 82.25 271 ALA A C 1
ATOM 2101 O O . ALA A 1 271 ? 12.926 -6.300 23.679 1.00 82.25 271 ALA A O 1
ATOM 2102 N N . CYS A 1 272 ? 12.511 -8.268 22.683 1.00 77.12 272 CYS A N 1
ATOM 2103 C CA . CYS A 1 272 ? 11.154 -7.919 22.268 1.00 77.12 272 CYS A CA 1
ATOM 2104 C C . CYS A 1 272 ? 10.226 -9.139 22.203 1.00 77.12 272 CYS A C 1
ATOM 2106 O O . CYS A 1 272 ? 10.675 -10.287 22.165 1.00 77.12 272 CYS A O 1
ATOM 2108 N N . GLN A 1 273 ? 8.919 -8.876 22.248 1.00 79.75 273 GLN A N 1
ATOM 2109 C CA . GLN A 1 273 ? 7.861 -9.861 22.044 1.00 79.75 273 GLN A CA 1
ATOM 2110 C C . GLN A 1 273 ? 6.968 -9.367 20.909 1.00 79.75 273 GLN A C 1
ATOM 2112 O O . GLN A 1 273 ? 6.474 -8.241 20.949 1.00 79.75 273 GLN A O 1
ATOM 2117 N N . MET A 1 274 ? 6.738 -10.215 19.919 1.00 72.75 274 MET A N 1
ATOM 2118 C CA . MET A 1 274 ? 5.833 -9.978 18.800 1.00 72.75 274 MET A CA 1
ATOM 2119 C C . MET A 1 274 ? 4.568 -10.801 19.023 1.00 72.75 274 MET A C 1
ATOM 2121 O O . MET A 1 274 ? 4.651 -11.997 19.278 1.00 72.75 274 MET A O 1
ATOM 2125 N N . ASN A 1 275 ? 3.401 -10.165 18.967 1.00 66.06 275 ASN A N 1
ATOM 2126 C CA . ASN A 1 275 ? 2.112 -10.830 19.138 1.00 66.06 275 ASN A CA 1
ATOM 2127 C C . ASN A 1 275 ? 1.264 -10.658 17.880 1.00 66.06 275 ASN A C 1
ATOM 2129 O O . ASN A 1 275 ? 0.701 -9.581 17.656 1.00 66.06 275 ASN A O 1
ATOM 2133 N N . ASP A 1 276 ? 1.104 -11.740 17.131 1.00 62.41 276 ASP A N 1
ATOM 2134 C CA . ASP A 1 276 ? 0.344 -11.777 15.889 1.00 62.41 276 ASP A CA 1
ATOM 2135 C C . ASP A 1 276 ? -1.146 -11.959 16.172 1.00 62.41 276 ASP A C 1
ATOM 2137 O O . ASP A 1 276 ? -1.575 -12.740 17.037 1.00 62.41 276 ASP A O 1
ATOM 2141 N N . LYS A 1 277 ? -1.960 -11.199 15.445 1.00 54.94 277 LYS A N 1
ATOM 2142 C CA . LYS A 1 277 ? -3.421 -11.218 15.509 1.00 54.94 277 LYS A CA 1
ATOM 2143 C C . LYS A 1 277 ? -3.982 -11.386 14.114 1.00 54.94 277 LYS A C 1
ATOM 2145 O O . LYS A 1 277 ? -3.584 -10.657 13.211 1.00 54.94 277 LYS A O 1
ATOM 2150 N N . ALA A 1 278 ? -4.944 -12.285 13.974 1.00 45.09 278 ALA A N 1
ATOM 2151 C CA . ALA A 1 278 ? -5.729 -12.401 12.761 1.00 45.09 278 ALA A CA 1
ATOM 2152 C C . ALA A 1 278 ? -6.892 -11.401 12.829 1.00 45.09 278 ALA A C 1
ATOM 2154 O O . ALA A 1 278 ? -7.559 -11.289 13.862 1.00 45.09 278 ALA A O 1
ATOM 2155 N N . ILE A 1 279 ? -7.084 -10.646 11.752 1.00 48.75 279 ILE A N 1
ATOM 2156 C CA . ILE A 1 279 ? -8.147 -9.654 11.586 1.00 48.75 279 ILE A CA 1
ATOM 2157 C C . ILE A 1 279 ? -9.085 -10.159 10.500 1.00 48.75 279 ILE A C 1
ATOM 2159 O O . ILE A 1 279 ? -8.635 -10.557 9.426 1.00 48.75 279 ILE A O 1
ATOM 2163 N N . PHE A 1 280 ? -10.385 -10.096 10.758 1.00 51.78 280 PHE A N 1
ATOM 2164 C CA . PHE A 1 280 ? -11.395 -10.466 9.781 1.00 51.78 280 PHE A CA 1
ATOM 2165 C C . PHE A 1 280 ? -12.450 -9.378 9.696 1.00 51.78 280 PHE A C 1
ATOM 2167 O O . PHE A 1 280 ? -13.019 -8.974 10.707 1.00 51.78 280 PHE A O 1
ATOM 2174 N N . ILE A 1 281 ? -12.719 -8.915 8.481 1.00 53.78 281 ILE A N 1
ATOM 2175 C CA . ILE A 1 281 ? -13.830 -8.012 8.189 1.00 53.78 281 ILE A CA 1
ATOM 2176 C C . ILE A 1 281 ? -14.746 -8.748 7.223 1.00 53.78 281 ILE A C 1
ATOM 2178 O O . ILE A 1 281 ? -14.299 -9.191 6.169 1.00 53.78 281 ILE A O 1
ATOM 2182 N N . ALA A 1 282 ? -16.017 -8.892 7.568 1.00 52.53 282 ALA A N 1
ATOM 2183 C CA . ALA A 1 282 ? -17.021 -9.520 6.725 1.00 52.53 282 ALA A CA 1
ATOM 2184 C C . ALA A 1 282 ? -18.197 -8.563 6.519 1.00 52.53 282 ALA A C 1
ATOM 2186 O O . ALA A 1 282 ? -18.778 -8.059 7.480 1.00 52.53 282 ALA A O 1
ATOM 2187 N N . GLN A 1 283 ? -18.554 -8.314 5.261 1.00 48.53 283 GLN A N 1
ATOM 2188 C CA . GLN A 1 283 ? -19.642 -7.411 4.906 1.00 48.53 283 GLN A CA 1
ATOM 2189 C C . GLN A 1 283 ? -20.945 -8.182 4.651 1.00 48.53 283 GLN A C 1
ATOM 2191 O O . GLN A 1 283 ? -20.983 -9.144 3.874 1.00 48.53 283 GLN A O 1
ATOM 2196 N N . GLY A 1 284 ? -22.043 -7.730 5.261 1.00 38.44 284 GLY A N 1
ATOM 2197 C CA . GLY A 1 284 ? -23.395 -8.079 4.828 1.00 38.44 284 GLY A CA 1
ATOM 2198 C C . GLY A 1 284 ? -23.666 -7.469 3.449 1.00 38.44 284 GLY A C 1
ATOM 2199 O O . GLY A 1 284 ? -23.182 -6.393 3.141 1.00 38.44 284 GLY A O 1
ATOM 2200 N N . TYR A 1 285 ? -24.409 -8.149 2.581 1.00 37.78 285 TYR A N 1
ATOM 2201 C CA . TYR A 1 285 ? -24.619 -7.763 1.178 1.00 37.78 285 TYR A CA 1
ATOM 2202 C C . TYR A 1 285 ? -24.776 -6.244 0.904 1.00 37.78 285 TYR A C 1
ATOM 2204 O O . TYR A 1 285 ? -25.702 -5.617 1.405 1.00 37.78 285 TYR A O 1
ATOM 2212 N N . ALA A 1 286 ? -23.925 -5.743 -0.006 1.00 31.38 286 ALA A N 1
ATOM 2213 C CA . ALA A 1 286 ? -24.038 -4.507 -0.795 1.00 31.38 286 ALA A CA 1
ATOM 2214 C C . ALA A 1 286 ? -23.624 -3.160 -0.155 1.00 31.38 286 ALA A C 1
ATOM 2216 O O . ALA A 1 286 ? -24.465 -2.301 0.079 1.00 31.38 286 ALA A O 1
ATOM 2217 N N . ARG A 1 287 ? -22.310 -2.891 -0.090 1.00 32.16 287 ARG A N 1
ATOM 2218 C CA . ARG A 1 287 ? -21.716 -1.602 -0.517 1.00 32.16 287 ARG A CA 1
ATOM 2219 C C . ARG A 1 287 ? -20.351 -1.870 -1.155 1.00 32.16 287 ARG A C 1
ATOM 2221 O O . ARG A 1 287 ? -19.450 -2.354 -0.482 1.00 32.16 287 ARG A O 1
ATOM 2228 N N . GLY A 1 288 ? -20.218 -1.596 -2.453 1.00 34.91 288 GLY A N 1
ATOM 2229 C CA . GLY A 1 288 ? -18.949 -1.711 -3.170 1.00 34.91 288 GLY A CA 1
ATOM 2230 C C . GLY A 1 288 ? -18.001 -0.601 -2.733 1.00 34.91 288 GLY A C 1
ATOM 2231 O O . GLY A 1 288 ? -18.224 0.557 -3.066 1.00 34.91 288 GLY A O 1
ATOM 2232 N N . ILE A 1 289 ? -16.973 -0.955 -1.971 1.00 38.34 289 ILE A N 1
ATOM 2233 C CA . ILE A 1 289 ? -15.878 -0.064 -1.586 1.00 38.34 289 ILE A CA 1
ATOM 2234 C C . ILE A 1 289 ? -14.590 -0.829 -1.905 1.00 38.34 289 ILE A C 1
ATOM 2236 O O . ILE A 1 289 ? -14.494 -2.015 -1.602 1.00 38.34 289 ILE A O 1
ATOM 2240 N N . GLY A 1 290 ? -13.638 -0.205 -2.598 1.00 30.88 290 GLY A N 1
ATOM 2241 C CA . GLY A 1 290 ? -12.342 -0.807 -2.919 1.00 30.88 290 GLY A CA 1
ATOM 2242 C C . GLY A 1 290 ? -11.414 -0.756 -1.704 1.00 30.88 290 GLY A C 1
ATOM 2243 O O . GLY A 1 290 ? -10.977 0.317 -1.305 1.00 30.88 290 GLY A O 1
ATOM 2244 N N . TRP A 1 291 ? -11.110 -1.907 -1.103 1.00 39.16 291 TRP A N 1
ATOM 2245 C CA . TRP A 1 291 ? -10.442 -2.009 0.208 1.00 39.16 291 TRP A CA 1
ATOM 2246 C C . TRP A 1 291 ? -8.903 -2.007 0.188 1.00 39.16 291 TRP A C 1
ATOM 2248 O O . TRP A 1 291 ? -8.282 -2.412 1.165 1.00 39.16 291 TRP A O 1
ATOM 2258 N N . ALA A 1 292 ? -8.255 -1.533 -0.878 1.00 31.83 292 ALA A N 1
ATOM 2259 C CA . ALA A 1 292 ? -6.787 -1.525 -0.932 1.00 31.83 292 ALA A CA 1
ATOM 2260 C C . ALA A 1 292 ? -6.128 -0.320 -0.220 1.00 31.83 292 ALA A C 1
ATOM 2262 O O . ALA A 1 292 ? -4.958 -0.391 0.120 1.00 31.83 292 ALA A O 1
ATOM 2263 N N . LEU A 1 293 ? -6.859 0.769 0.046 1.00 36.53 293 LEU A N 1
ATOM 2264 C CA . LEU A 1 293 ? -6.278 2.072 0.429 1.00 36.53 293 LEU A CA 1
ATOM 2265 C C . LEU A 1 293 ? -6.385 2.518 1.922 1.00 36.53 293 LEU A C 1
ATOM 2267 O O . LEU A 1 293 ? -5.563 3.338 2.332 1.00 36.53 293 LEU A O 1
ATOM 2271 N N . PRO A 1 294 ? -7.304 2.035 2.795 1.00 37.12 294 PRO A N 1
ATOM 2272 C CA . PRO A 1 294 ? -7.475 2.631 4.138 1.00 37.12 294 PRO A CA 1
ATOM 2273 C C . PRO A 1 294 ? -6.398 2.289 5.187 1.00 37.12 294 PRO A C 1
ATOM 2275 O O . PRO A 1 294 ? -6.053 3.138 6.010 1.00 37.12 294 PRO A O 1
ATOM 2278 N N . ILE A 1 295 ? -5.844 1.069 5.176 1.00 37.47 295 ILE A N 1
ATOM 2279 C CA . ILE A 1 295 ? -4.814 0.638 6.150 1.00 37.47 295 ILE A CA 1
ATOM 2280 C C . ILE A 1 295 ? -3.498 1.401 5.918 1.00 37.47 295 ILE A C 1
ATOM 2282 O O . ILE A 1 295 ? -2.792 1.757 6.864 1.00 37.47 295 ILE A O 1
ATOM 2286 N N . GLU A 1 296 ? -3.206 1.706 4.655 1.00 35.69 296 GLU A N 1
ATOM 2287 C CA . GLU A 1 296 ? -2.031 2.461 4.218 1.00 35.69 296 GLU A CA 1
ATOM 2288 C C . GLU A 1 296 ? -2.118 3.935 4.640 1.00 35.69 296 GLU A C 1
ATOM 2290 O O . GLU A 1 296 ? -1.123 4.523 5.067 1.00 35.69 296 GLU A O 1
ATOM 2295 N N . MET A 1 297 ? -3.327 4.508 4.620 1.00 36.25 297 MET A N 1
ATOM 2296 C CA . MET A 1 297 ? -3.584 5.877 5.064 1.00 36.25 297 MET A CA 1
ATOM 2297 C C . MET A 1 297 ? -3.562 6.033 6.587 1.00 36.25 297 MET A C 1
ATOM 2299 O O . MET A 1 297 ? -2.976 6.995 7.074 1.00 36.25 297 MET A O 1
ATOM 2303 N N . ALA A 1 298 ? -4.123 5.090 7.354 1.00 37.53 298 ALA A N 1
ATOM 2304 C CA . ALA A 1 298 ? -4.114 5.163 8.820 1.00 37.53 298 ALA A CA 1
ATOM 2305 C C . ALA A 1 298 ? -2.685 5.144 9.397 1.00 37.53 298 ALA A C 1
ATOM 2307 O O . ALA A 1 298 ? -2.392 5.858 10.354 1.00 37.53 298 ALA A O 1
ATOM 2308 N N . ALA A 1 299 ? -1.772 4.386 8.778 1.00 36.69 299 ALA A N 1
ATOM 2309 C CA . ALA A 1 299 ? -0.359 4.368 9.153 1.00 36.69 299 ALA A CA 1
ATOM 2310 C C . ALA A 1 299 ? 0.373 5.680 8.812 1.00 36.69 299 ALA A C 1
ATOM 2312 O O . ALA A 1 299 ? 1.259 6.084 9.559 1.00 36.69 299 ALA A O 1
ATOM 2313 N N . ALA A 1 300 ? 0.003 6.342 7.711 1.00 34.41 300 ALA A N 1
ATOM 2314 C CA . ALA A 1 300 ? 0.554 7.642 7.334 1.00 34.41 300 ALA A CA 1
ATOM 2315 C C . ALA A 1 300 ? 0.007 8.777 8.218 1.00 34.41 300 ALA A C 1
ATOM 2317 O O . ALA A 1 300 ? 0.761 9.658 8.619 1.00 34.41 300 ALA A O 1
ATOM 2318 N N . THR A 1 301 ? -1.278 8.737 8.586 1.00 33.00 301 THR A N 1
ATOM 2319 C CA . THR A 1 301 ? -1.882 9.702 9.520 1.00 33.00 301 THR A CA 1
ATOM 2320 C C . THR A 1 301 ? -1.335 9.534 10.940 1.00 33.00 301 THR A C 1
ATOM 2322 O O . THR A 1 301 ? -1.028 10.530 11.581 1.00 33.00 301 THR A O 1
ATOM 2325 N N . ALA A 1 302 ? -1.095 8.301 11.400 1.00 34.56 302 ALA A N 1
ATOM 2326 C CA . ALA A 1 302 ? -0.466 8.038 12.699 1.00 34.56 302 ALA A CA 1
ATOM 2327 C C . ALA A 1 302 ? 1.006 8.498 12.791 1.00 34.56 302 ALA A C 1
ATOM 2329 O O . ALA A 1 302 ? 1.525 8.640 13.891 1.00 34.56 302 ALA A O 1
ATOM 2330 N N . MET A 1 303 ? 1.683 8.733 11.659 1.00 32.62 303 MET A N 1
ATOM 2331 C CA . MET A 1 303 ? 3.026 9.336 11.617 1.00 32.62 303 MET A CA 1
ATOM 2332 C C . MET A 1 303 ? 3.006 10.873 11.639 1.00 32.62 303 MET A C 1
ATOM 2334 O O . MET A 1 303 ? 4.056 11.484 11.831 1.00 32.62 303 MET A O 1
ATOM 2338 N N . LEU A 1 304 ? 1.846 11.500 11.413 1.00 34.75 304 LEU A N 1
ATOM 2339 C CA . LEU A 1 304 ? 1.694 12.959 11.370 1.00 34.75 304 LEU A CA 1
ATOM 2340 C C . LEU A 1 304 ? 1.334 13.571 12.735 1.00 34.75 304 LEU A C 1
ATOM 2342 O O . LEU A 1 304 ? 1.548 14.768 12.916 1.00 34.75 304 LEU A O 1
ATOM 2346 N N . ASP A 1 305 ? 0.866 12.769 13.696 1.00 26.69 305 ASP A N 1
ATOM 2347 C CA . ASP A 1 305 ? 0.668 13.211 15.079 1.00 26.69 305 ASP A CA 1
ATOM 2348 C C . ASP A 1 305 ? 1.991 13.094 15.865 1.00 26.69 305 ASP A C 1
ATOM 2350 O O . ASP A 1 305 ? 2.376 12.025 16.331 1.00 26.69 305 ASP A O 1
ATOM 2354 N N . GLU A 1 306 ? 2.705 14.224 15.924 1.00 33.19 306 GLU A N 1
ATOM 2355 C CA . GLU A 1 306 ? 3.840 14.581 16.798 1.00 33.19 306 GLU A CA 1
ATOM 2356 C C . GLU A 1 306 ? 4.809 13.452 17.208 1.00 33.19 306 GLU A C 1
ATOM 2358 O O . GLU A 1 306 ? 4.828 12.980 18.344 1.00 33.19 306 GLU A O 1
ATOM 2363 N N . VAL A 1 307 ? 5.748 13.124 16.314 1.00 29.75 307 VAL A N 1
ATOM 2364 C CA . VAL A 1 307 ? 7.059 12.610 16.740 1.00 29.75 307 VAL A CA 1
ATOM 2365 C C . VAL A 1 307 ? 7.873 13.799 17.254 1.00 29.75 307 VAL A C 1
ATOM 2367 O O . VAL A 1 307 ? 8.347 14.623 16.467 1.00 29.75 307 VAL A O 1
ATOM 2370 N N . HIS A 1 308 ? 8.030 13.911 18.573 1.00 29.91 308 HIS A N 1
ATOM 2371 C CA . HIS A 1 308 ? 8.968 14.862 19.160 1.00 29.91 308 HIS A CA 1
ATOM 2372 C C .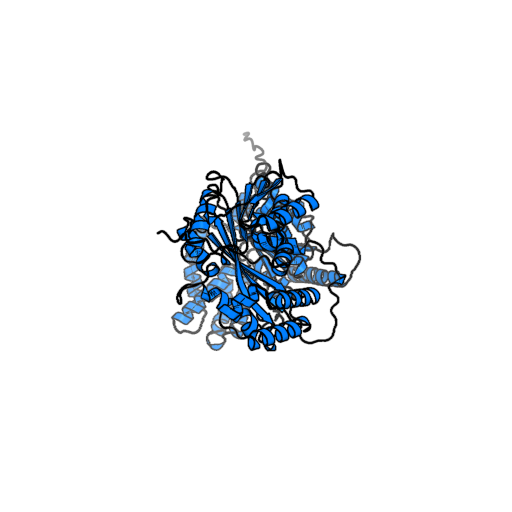 HIS A 1 308 ? 10.396 14.499 18.733 1.00 29.91 308 HIS A C 1
ATOM 2374 O O . HIS A 1 308 ? 10.881 13.391 18.946 1.00 29.91 308 HIS A O 1
ATOM 2380 N N . THR A 1 309 ? 11.087 15.462 18.125 1.00 29.56 309 THR A N 1
ATOM 2381 C CA . THR A 1 309 ? 12.457 15.333 17.604 1.00 29.56 309 THR A CA 1
ATOM 2382 C C . THR A 1 309 ? 13.508 14.986 18.664 1.00 29.56 309 THR A C 1
ATOM 2384 O O . THR A 1 309 ? 14.613 14.588 18.304 1.00 29.56 309 THR A O 1
ATOM 2387 N N . ASP A 1 310 ? 13.167 15.082 19.951 1.00 31.09 310 ASP A N 1
ATOM 2388 C CA . ASP A 1 310 ? 14.052 14.722 21.064 1.00 31.09 310 ASP A CA 1
ATOM 2389 C C . ASP A 1 310 ? 14.188 13.196 21.265 1.00 31.09 310 ASP A C 1
ATOM 2391 O O . ASP A 1 310 ? 15.144 12.752 21.902 1.00 31.09 310 ASP A O 1
ATOM 2395 N N . ASP A 1 311 ? 13.318 12.381 20.651 1.00 28.92 311 ASP A N 1
ATOM 2396 C CA . ASP A 1 311 ? 13.400 10.909 20.682 1.00 28.92 311 ASP A CA 1
ATOM 2397 C C . ASP A 1 311 ? 14.354 10.320 19.618 1.00 28.92 311 ASP A C 1
ATOM 2399 O O . ASP A 1 311 ? 14.580 9.109 19.569 1.00 28.92 311 ASP A O 1
ATOM 2403 N N . LEU A 1 312 ? 14.960 11.162 18.771 1.00 28.86 312 LEU A N 1
ATOM 2404 C CA . LEU A 1 312 ? 15.902 10.761 17.716 1.00 28.86 312 LEU A CA 1
ATOM 2405 C C . LEU A 1 312 ? 17.340 11.215 18.014 1.00 28.86 312 LEU A C 1
ATOM 2407 O O . LEU A 1 312 ? 18.052 11.704 17.138 1.00 28.86 312 LEU A O 1
ATOM 2411 N N . LEU A 1 313 ? 17.816 11.023 19.246 1.00 25.55 313 LEU A N 1
ATOM 2412 C CA . LEU A 1 313 ? 19.252 11.090 19.527 1.00 25.55 313 LEU A CA 1
ATOM 2413 C C . LEU A 1 313 ? 19.892 9.718 19.306 1.00 25.55 313 LEU A C 1
ATOM 2415 O O . LEU A 1 313 ? 19.946 8.868 20.192 1.00 25.55 313 LEU A O 1
ATOM 2419 N N . ALA A 1 314 ? 20.415 9.530 18.095 1.00 30.56 314 ALA A N 1
ATOM 2420 C CA . ALA A 1 314 ? 21.319 8.440 17.765 1.00 30.56 314 ALA A CA 1
ATOM 2421 C C . ALA A 1 314 ? 22.539 8.461 18.704 1.00 30.56 314 ALA A C 1
ATOM 2423 O O . ALA A 1 314 ? 23.413 9.325 18.592 1.00 30.56 314 ALA A O 1
ATOM 2424 N N . GLN A 1 315 ? 22.638 7.487 19.613 1.00 27.77 315 GLN A N 1
ATOM 2425 C CA . GLN A 1 315 ? 23.910 7.188 20.263 1.00 27.77 315 GLN A CA 1
ATOM 2426 C C . GLN A 1 315 ? 24.801 6.444 19.265 1.00 27.77 315 GLN A C 1
ATOM 2428 O O . GLN A 1 315 ? 24.628 5.261 18.981 1.00 27.77 315 GLN A O 1
ATOM 2433 N N . GLN A 1 316 ? 25.772 7.175 18.716 1.00 34.56 316 GLN A N 1
ATOM 2434 C CA . GLN A 1 316 ? 26.934 6.619 18.030 1.00 34.56 316 GLN A CA 1
ATOM 2435 C C . GLN A 1 316 ? 27.703 5.702 18.987 1.00 34.56 316 GLN A C 1
ATOM 2437 O O . GLN A 1 316 ? 28.506 6.187 19.785 1.00 34.56 316 GLN A O 1
ATOM 2442 N N . LYS A 1 317 ? 27.449 4.397 18.895 1.00 31.77 317 LYS A N 1
ATOM 2443 C CA . LYS A 1 317 ? 28.379 3.269 19.088 1.00 31.77 317 LYS A CA 1
ATOM 2444 C C . LYS A 1 317 ? 27.541 2.015 19.292 1.00 31.77 317 LYS A C 1
ATOM 2446 O O . LYS A 1 317 ? 27.230 1.671 20.416 1.00 31.77 317 LYS A O 1
ATOM 2451 N N . ASP A 1 318 ? 27.162 1.387 18.191 1.00 27.06 318 ASP A N 1
ATOM 2452 C CA . ASP A 1 318 ? 27.168 -0.064 18.046 1.00 27.06 318 ASP A CA 1
ATOM 2453 C C . ASP A 1 318 ? 26.788 -0.396 16.605 1.00 27.06 318 ASP A C 1
ATOM 2455 O O . ASP A 1 318 ? 25.855 0.158 16.019 1.00 27.06 318 ASP A O 1
ATOM 2459 N N . HIS A 1 319 ? 27.588 -1.263 15.997 1.00 30.95 319 HIS A N 1
ATOM 2460 C CA . HIS A 1 319 ? 27.307 -1.833 14.693 1.00 30.95 319 HIS A CA 1
ATOM 2461 C C . HIS A 1 319 ? 26.150 -2.814 14.866 1.00 30.95 319 HIS A C 1
ATOM 2463 O O . HIS A 1 319 ? 26.413 -3.970 15.162 1.00 30.95 319 HIS A O 1
ATOM 2469 N N . ASN A 1 320 ? 24.909 -2.321 14.806 1.00 25.72 320 ASN A N 1
ATOM 2470 C CA . ASN A 1 320 ? 23.674 -3.035 14.449 1.00 25.72 320 ASN A CA 1
ATOM 2471 C C . ASN A 1 320 ? 22.492 -2.064 14.592 1.00 25.72 320 ASN A C 1
ATOM 2473 O O . ASN A 1 320 ? 21.801 -2.023 15.606 1.00 25.72 320 ASN A O 1
ATOM 2477 N N . ALA A 1 321 ? 22.268 -1.253 13.559 1.00 23.72 321 ALA A N 1
ATOM 2478 C CA . ALA A 1 321 ? 21.036 -0.490 13.426 1.00 23.72 321 ALA A CA 1
ATOM 2479 C C . ALA A 1 321 ? 19.969 -1.393 12.787 1.00 23.72 321 ALA A C 1
ATOM 2481 O O . ALA A 1 321 ? 20.071 -1.729 11.609 1.00 23.72 321 ALA A O 1
ATOM 2482 N N . TYR A 1 322 ? 18.938 -1.775 13.542 1.00 28.38 322 TYR A N 1
ATOM 2483 C CA . TYR A 1 322 ? 17.713 -2.312 12.952 1.00 28.38 322 TYR A CA 1
ATOM 2484 C C . TYR A 1 322 ? 16.873 -1.138 12.455 1.00 28.38 322 TYR A C 1
ATOM 2486 O O . TYR A 1 322 ? 16.261 -0.417 13.242 1.00 28.38 322 TYR A O 1
ATOM 2494 N N . VAL A 1 323 ? 16.836 -0.935 11.142 1.00 28.36 323 VAL A N 1
ATOM 2495 C CA . VAL A 1 323 ? 15.834 -0.059 10.537 1.00 28.36 323 VAL A CA 1
ATOM 2496 C C . VAL A 1 323 ? 14.549 -0.882 10.427 1.00 28.36 323 VAL A C 1
ATOM 2498 O O . VAL A 1 323 ? 14.478 -1.802 9.616 1.00 28.36 323 VAL A O 1
ATOM 2501 N N . PHE A 1 324 ? 13.515 -0.560 11.215 1.00 27.34 324 PHE A N 1
ATOM 2502 C CA . PHE A 1 324 ? 12.133 -0.931 10.875 1.00 27.34 324 PHE A CA 1
ATOM 2503 C C . PHE A 1 324 ? 11.717 -0.094 9.659 1.00 27.34 324 PHE A C 1
ATOM 2505 O O . PHE A 1 324 ? 11.025 0.918 9.753 1.00 27.34 324 PHE A O 1
ATOM 2512 N N . GLY A 1 325 ? 12.257 -0.481 8.508 1.00 29.33 325 GLY A N 1
ATOM 2513 C CA . GLY A 1 325 ? 12.117 0.200 7.235 1.00 29.33 325 GLY A CA 1
ATOM 2514 C C . GLY A 1 325 ? 10.976 -0.417 6.462 1.00 29.33 325 GLY A C 1
ATOM 2515 O O . GLY A 1 325 ? 11.142 -1.385 5.734 1.00 29.33 325 GLY A O 1
ATOM 2516 N N . LYS A 1 326 ? 9.804 0.166 6.640 1.00 35.59 326 LYS A N 1
ATOM 2517 C CA . LYS A 1 326 ? 8.650 0.050 5.761 1.00 35.59 326 LYS A CA 1
ATOM 2518 C C . LYS A 1 326 ? 9.058 0.533 4.355 1.00 35.59 326 LYS A C 1
ATOM 2520 O O . LYS A 1 326 ? 9.152 1.737 4.137 1.00 35.59 326 LYS A O 1
ATOM 2525 N N . VAL A 1 327 ? 9.326 -0.379 3.416 1.00 35.38 327 VAL A N 1
ATOM 2526 C CA . VAL A 1 327 ? 9.703 -0.029 2.032 1.00 35.38 327 VAL A CA 1
ATOM 2527 C C . VAL A 1 327 ? 8.570 -0.420 1.094 1.00 35.38 327 VAL A C 1
ATOM 2529 O O . VAL A 1 327 ? 8.297 -1.601 0.890 1.00 35.38 327 VAL A O 1
ATOM 2532 N N . GLY A 1 328 ? 7.897 0.577 0.522 1.00 34.97 328 GLY A N 1
ATOM 2533 C CA . GLY A 1 328 ? 7.016 0.342 -0.611 1.00 34.97 328 GLY A CA 1
ATOM 2534 C C . GLY A 1 328 ? 7.872 -0.080 -1.797 1.00 34.97 328 GLY A C 1
ATOM 2535 O O . GLY A 1 328 ? 8.741 0.669 -2.239 1.00 34.97 328 GLY A O 1
ATOM 2536 N N . ASN A 1 329 ? 7.642 -1.272 -2.337 1.00 38.53 329 ASN A N 1
ATOM 2537 C CA . ASN A 1 329 ? 8.154 -1.579 -3.666 1.00 38.53 329 ASN A CA 1
ATOM 2538 C C . ASN A 1 329 ? 7.569 -0.528 -4.626 1.00 38.53 329 ASN A C 1
ATOM 2540 O O . ASN A 1 329 ? 6.357 -0.473 -4.813 1.00 38.53 329 ASN A O 1
ATOM 2544 N N . HIS A 1 330 ? 8.412 0.322 -5.215 1.00 44.16 330 HIS A N 1
ATOM 2545 C CA . HIS A 1 330 ? 7.982 1.451 -6.051 1.00 44.16 330 HIS A CA 1
ATOM 2546 C C . HIS A 1 330 ? 7.105 1.025 -7.250 1.00 44.16 330 HIS A C 1
ATOM 2548 O O . HIS A 1 330 ? 6.387 1.857 -7.803 1.00 44.16 330 HIS A O 1
ATOM 2554 N N . ASN A 1 331 ? 7.123 -0.264 -7.621 1.00 41.88 331 ASN A N 1
ATOM 2555 C CA . ASN A 1 331 ? 6.302 -0.834 -8.689 1.00 41.88 331 ASN A CA 1
ATOM 2556 C C . ASN A 1 331 ? 5.017 -1.513 -8.200 1.00 41.88 331 ASN A C 1
ATOM 2558 O O . ASN A 1 331 ? 4.017 -1.470 -8.909 1.00 41.88 331 ASN A O 1
ATOM 2562 N N . THR A 1 332 ? 5.031 -2.165 -7.034 1.00 46.59 332 THR A N 1
ATOM 2563 C CA . THR A 1 332 ? 3.862 -2.916 -6.534 1.00 46.59 332 THR A CA 1
ATOM 2564 C C . THR A 1 332 ? 3.118 -2.204 -5.409 1.00 46.59 332 THR A C 1
ATOM 2566 O O . THR A 1 332 ? 2.014 -2.620 -5.082 1.00 46.59 332 THR A O 1
ATOM 2569 N N . LYS A 1 333 ? 3.698 -1.138 -4.839 1.00 54.62 333 LYS A N 1
ATOM 2570 C CA . LYS A 1 333 ? 3.154 -0.285 -3.766 1.00 54.62 333 LYS A CA 1
ATOM 2571 C C . LYS A 1 333 ? 2.618 -1.051 -2.553 1.00 54.62 333 LYS A C 1
ATOM 2573 O O . LYS A 1 333 ? 1.813 -0.529 -1.803 1.00 54.62 333 LYS A O 1
ATOM 2578 N N . ILE A 1 334 ? 3.107 -2.270 -2.344 1.00 43.47 334 ILE A N 1
ATOM 2579 C CA . ILE A 1 334 ? 2.756 -3.125 -1.211 1.00 43.47 334 ILE A CA 1
ATOM 2580 C C . ILE A 1 334 ? 3.855 -3.076 -0.158 1.00 43.47 334 ILE A C 1
ATOM 2582 O O . ILE A 1 334 ? 5.048 -3.031 -0.474 1.00 43.47 334 ILE A O 1
ATOM 2586 N N . TRP A 1 335 ? 3.432 -3.116 1.099 1.00 48.75 335 TRP A N 1
ATOM 2587 C CA . TRP A 1 335 ? 4.308 -3.302 2.248 1.00 48.75 335 TRP A CA 1
ATOM 2588 C C . TRP A 1 335 ? 4.788 -4.756 2.304 1.00 48.75 335 TRP A C 1
ATOM 2590 O O . TRP A 1 335 ? 4.020 -5.681 2.037 1.00 48.75 335 TRP A O 1
ATOM 2600 N N . SER A 1 336 ? 6.060 -4.984 2.619 1.00 41.16 336 SER A N 1
ATOM 2601 C CA . SER A 1 336 ? 6.633 -6.333 2.715 1.00 41.16 336 SER A CA 1
ATOM 2602 C C . SER A 1 336 ? 7.768 -6.376 3.731 1.00 41.16 336 SER A C 1
ATOM 2604 O O . SER A 1 336 ? 8.449 -5.371 3.944 1.00 41.16 336 SER A O 1
ATOM 2606 N N . ASP A 1 337 ? 7.972 -7.547 4.331 1.00 47.88 337 ASP A N 1
ATOM 2607 C CA . ASP A 1 337 ? 9.104 -7.800 5.217 1.00 47.88 337 ASP A CA 1
ATOM 2608 C C . ASP A 1 337 ? 10.392 -7.927 4.394 1.00 47.88 337 ASP A C 1
ATOM 2610 O O . ASP A 1 337 ? 10.428 -8.620 3.373 1.00 47.88 337 ASP A O 1
ATOM 2614 N N . LEU A 1 338 ? 11.458 -7.258 4.837 1.00 49.31 338 LEU A N 1
ATOM 2615 C CA . LEU A 1 338 ? 12.780 -7.322 4.218 1.00 49.31 338 LEU A CA 1
ATOM 2616 C C . LEU A 1 338 ? 13.807 -7.816 5.234 1.00 49.31 338 LEU A C 1
ATOM 2618 O O . LEU A 1 338 ? 13.856 -7.366 6.377 1.00 49.31 338 LEU A O 1
ATOM 2622 N N . TYR A 1 339 ? 14.667 -8.722 4.790 1.00 49.97 339 TYR A N 1
ATOM 2623 C CA . TYR A 1 339 ? 15.829 -9.156 5.551 1.00 49.97 339 TYR A CA 1
ATOM 2624 C C . TYR A 1 339 ? 16.900 -8.064 5.496 1.00 49.97 339 TYR A C 1
ATOM 2626 O O . TYR A 1 339 ? 17.449 -7.787 4.430 1.00 49.97 339 TYR A O 1
ATOM 2634 N N . VAL A 1 340 ? 17.205 -7.461 6.647 1.00 59.84 340 VAL A N 1
ATOM 2635 C CA . VAL A 1 340 ? 18.173 -6.355 6.766 1.00 59.84 340 VAL A CA 1
ATOM 2636 C C . VAL A 1 340 ? 19.561 -6.754 6.256 1.00 59.84 340 VAL A C 1
ATOM 2638 O O . VAL A 1 340 ? 20.228 -5.947 5.618 1.00 59.84 340 VAL A O 1
ATOM 2641 N N . ASP A 1 341 ? 19.949 -8.017 6.441 1.00 63.06 341 ASP A N 1
ATOM 2642 C CA . ASP A 1 341 ? 21.233 -8.558 5.973 1.00 63.06 341 ASP A CA 1
ATOM 2643 C C . ASP A 1 341 ? 21.388 -8.538 4.440 1.00 63.06 341 ASP A C 1
ATOM 2645 O O . ASP A 1 341 ? 22.505 -8.615 3.929 1.00 63.06 341 ASP A O 1
ATOM 2649 N N . TYR A 1 342 ? 20.281 -8.423 3.697 1.00 67.31 342 TYR A N 1
ATOM 2650 C CA . TYR A 1 342 ? 20.276 -8.299 2.237 1.00 67.31 342 TYR A CA 1
ATOM 2651 C C . TYR A 1 342 ? 20.055 -6.857 1.756 1.00 67.31 342 TYR A C 1
ATOM 2653 O O . TYR A 1 342 ? 19.871 -6.642 0.558 1.00 67.31 342 TYR A O 1
ATOM 2661 N N . ILE A 1 343 ? 20.087 -5.865 2.652 1.00 73.75 343 ILE A N 1
ATOM 2662 C CA . ILE A 1 343 ? 20.036 -4.448 2.281 1.00 73.75 343 ILE A CA 1
ATOM 2663 C C . ILE A 1 343 ? 21.458 -3.952 2.017 1.00 73.75 343 ILE A C 1
ATOM 2665 O O . ILE A 1 343 ? 22.343 -4.036 2.865 1.00 73.75 343 ILE A O 1
ATOM 2669 N N . TYR A 1 344 ? 21.665 -3.388 0.835 1.00 77.50 344 TYR A N 1
ATOM 2670 C CA . TYR A 1 344 ? 22.916 -2.766 0.421 1.00 77.50 344 TYR A CA 1
ATOM 2671 C C . TYR A 1 344 ? 22.636 -1.377 -0.160 1.00 77.50 344 TYR A C 1
ATOM 2673 O O . TYR A 1 344 ? 21.498 -1.048 -0.502 1.00 77.50 344 TYR A O 1
ATOM 2681 N N . GLY A 1 345 ? 23.674 -0.541 -0.230 1.00 80.56 345 GLY A N 1
ATOM 2682 C CA . GLY A 1 345 ? 23.570 0.775 -0.858 1.00 80.56 345 GLY A CA 1
ATOM 2683 C C . GLY A 1 345 ? 23.144 0.657 -2.321 1.00 80.56 345 GLY A C 1
ATOM 2684 O O . GLY A 1 345 ? 23.534 -0.284 -3.008 1.00 80.56 345 GLY A O 1
ATOM 2685 N N . ILE A 1 346 ? 22.336 1.605 -2.790 1.00 83.25 346 ILE A N 1
ATOM 2686 C CA . ILE A 1 346 ? 21.901 1.649 -4.188 1.00 83.25 346 ILE A CA 1
ATOM 2687 C C . ILE A 1 346 ? 23.123 1.931 -5.071 1.00 83.25 346 ILE A C 1
ATOM 2689 O O . ILE A 1 346 ? 23.886 2.855 -4.796 1.00 83.25 346 ILE A O 1
ATOM 2693 N N . ASP A 1 347 ? 23.296 1.129 -6.120 1.00 85.56 347 ASP A N 1
ATOM 2694 C CA . ASP A 1 347 ? 24.281 1.379 -7.172 1.00 85.56 347 ASP A CA 1
ATOM 2695 C C . ASP A 1 347 ? 23.654 2.309 -8.218 1.00 85.56 347 ASP A C 1
ATOM 2697 O O . ASP A 1 347 ? 22.858 1.877 -9.056 1.00 85.56 347 ASP A O 1
ATOM 2701 N N . TRP A 1 348 ? 23.932 3.608 -8.092 1.00 88.12 348 TRP A N 1
ATOM 2702 C CA . TRP A 1 348 ? 23.348 4.646 -8.940 1.00 88.12 348 TRP A CA 1
ATOM 2703 C C . TRP A 1 348 ? 23.953 4.631 -10.343 1.00 88.12 348 TRP A C 1
ATOM 2705 O O . TRP A 1 348 ? 25.170 4.608 -10.537 1.00 88.12 348 TRP A O 1
ATOM 2715 N N . ASN A 1 349 ? 23.099 4.720 -11.358 1.00 84.44 349 ASN A N 1
ATOM 2716 C CA . ASN A 1 349 ? 23.519 4.743 -12.749 1.00 84.44 349 ASN A CA 1
ATOM 2717 C C . ASN A 1 349 ? 23.769 6.178 -13.228 1.00 84.44 349 ASN A C 1
ATOM 2719 O O . ASN A 1 349 ? 22.955 6.769 -13.944 1.00 84.44 349 ASN A O 1
ATOM 2723 N N . GLU A 1 350 ? 24.952 6.716 -12.930 1.00 76.75 350 GLU A N 1
ATOM 2724 C CA . GLU A 1 350 ? 25.376 8.051 -13.390 1.00 76.75 350 GLU A CA 1
ATOM 2725 C C . GLU A 1 350 ? 25.329 8.231 -14.924 1.00 76.75 350 GLU A C 1
ATOM 2727 O O . GLU A 1 350 ? 25.307 9.355 -15.443 1.00 76.75 350 GLU A O 1
ATOM 2732 N N . GLN A 1 351 ? 25.337 7.132 -15.686 1.00 83.69 351 GLN A N 1
ATOM 2733 C CA . GLN A 1 351 ? 25.273 7.155 -17.146 1.00 83.69 351 GLN A CA 1
ATOM 2734 C C . GLN A 1 351 ? 23.836 7.333 -17.667 1.00 83.69 351 GLN A C 1
ATOM 2736 O O . GLN A 1 351 ? 23.649 7.769 -18.806 1.00 83.69 351 GLN A O 1
ATOM 2741 N N . ALA A 1 352 ? 22.812 7.074 -16.847 1.00 85.31 352 ALA A N 1
ATOM 2742 C CA . ALA A 1 352 ? 21.408 7.154 -17.247 1.00 85.31 352 ALA A CA 1
ATOM 2743 C C . ALA A 1 352 ? 21.029 8.539 -1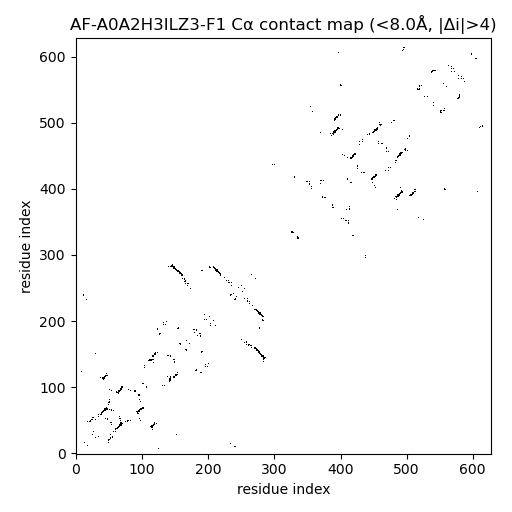7.797 1.00 85.31 352 ALA A C 1
ATOM 2745 O O . ALA A 1 352 ? 20.469 8.630 -18.893 1.00 85.31 352 ALA A O 1
ATOM 2746 N N . PHE A 1 353 ? 21.400 9.617 -17.095 1.00 87.94 353 PHE A N 1
ATOM 2747 C CA . PHE A 1 353 ? 21.126 10.988 -17.544 1.00 87.94 353 PHE A CA 1
ATOM 2748 C C . PHE A 1 353 ? 21.977 11.398 -18.755 1.00 87.94 353 PHE A C 1
ATOM 2750 O O . PHE A 1 353 ? 21.517 12.119 -19.641 1.00 87.94 353 PHE A O 1
ATOM 2757 N N . LYS A 1 354 ? 23.218 10.908 -18.848 1.00 86.62 354 LYS A N 1
ATOM 2758 C CA . LYS A 1 354 ? 24.106 11.180 -19.993 1.00 86.62 354 LYS A CA 1
ATOM 2759 C C . LYS A 1 354 ? 23.551 10.568 -21.283 1.00 86.62 354 LYS A C 1
ATOM 2761 O O . LYS A 1 354 ? 23.580 11.219 -22.333 1.00 86.62 354 LYS A O 1
ATOM 2766 N N . ASP A 1 355 ? 22.981 9.371 -21.179 1.00 86.69 355 ASP A N 1
ATOM 2767 C CA . ASP A 1 355 ? 22.383 8.622 -22.286 1.00 86.69 355 ASP A CA 1
ATOM 2768 C C . ASP A 1 355 ? 21.014 9.159 -22.730 1.00 86.69 355 ASP A C 1
ATOM 2770 O O . ASP A 1 355 ? 20.523 8.761 -23.792 1.00 86.69 355 ASP A O 1
ATOM 2774 N N . LEU A 1 356 ? 20.400 10.069 -21.964 1.00 88.75 356 LEU A N 1
ATOM 2775 C CA . LEU A 1 356 ? 19.202 10.790 -22.388 1.00 88.75 356 LEU A CA 1
ATOM 2776 C C . LEU A 1 356 ? 19.487 11.529 -23.700 1.00 88.75 356 LEU A C 1
ATOM 2778 O O . LEU A 1 356 ? 20.465 12.264 -23.826 1.00 88.75 356 LEU A O 1
ATOM 2782 N N . VAL A 1 357 ? 18.642 11.328 -24.706 1.00 90.81 357 VAL A N 1
ATOM 2783 C CA . VAL A 1 357 ? 18.798 11.970 -26.014 1.00 90.81 357 VAL A CA 1
ATOM 2784 C C . VAL A 1 357 ? 17.862 13.170 -26.083 1.00 90.81 357 VAL A C 1
ATOM 2786 O O . VAL A 1 357 ? 16.718 13.059 -26.505 1.00 90.81 357 VAL A O 1
ATOM 2789 N N . VAL A 1 358 ? 18.378 14.304 -25.622 1.00 88.50 358 VAL A N 1
ATOM 2790 C CA . VAL A 1 358 ? 17.748 15.629 -25.609 1.00 88.50 358 VAL A CA 1
ATOM 2791 C C . VAL A 1 358 ? 18.839 16.672 -25.871 1.00 88.50 358 VAL A C 1
ATOM 2793 O O . VAL A 1 358 ? 20.024 16.340 -25.743 1.00 88.50 358 VAL A O 1
ATOM 2796 N N . ASP A 1 359 ? 18.452 17.882 -26.265 1.00 88.38 359 ASP A N 1
ATOM 2797 C CA . ASP A 1 359 ? 19.378 18.979 -26.551 1.00 88.38 359 ASP A CA 1
ATOM 2798 C C . ASP A 1 359 ? 20.272 19.290 -25.345 1.00 88.38 359 ASP A C 1
ATOM 2800 O O . ASP A 1 359 ? 19.824 19.276 -24.195 1.00 88.38 359 ASP A O 1
ATOM 2804 N N . ASP A 1 360 ? 21.550 19.566 -25.609 1.00 88.75 360 ASP A N 1
ATOM 2805 C CA . ASP A 1 360 ? 22.548 19.742 -24.551 1.00 88.75 360 ASP A CA 1
ATOM 2806 C C . ASP A 1 360 ? 22.241 20.970 -23.672 1.00 88.75 360 ASP A C 1
ATOM 2808 O O . ASP A 1 360 ? 22.445 20.913 -22.462 1.00 88.75 360 ASP A O 1
ATOM 2812 N N . GLU A 1 361 ? 21.630 22.019 -24.237 1.00 90.19 361 GLU A N 1
ATOM 2813 C CA . GLU A 1 361 ? 21.142 23.187 -23.484 1.00 90.19 361 GLU A CA 1
ATOM 2814 C C . GLU A 1 361 ? 20.077 22.800 -22.442 1.00 90.19 361 GLU A C 1
ATOM 2816 O O . GLU A 1 361 ? 20.094 23.276 -21.305 1.00 90.19 361 GLU A O 1
ATOM 2821 N N . ILE A 1 362 ? 19.163 21.888 -22.797 1.00 90.19 362 ILE A N 1
ATOM 2822 C CA . ILE A 1 362 ? 18.136 21.384 -21.875 1.00 90.19 362 ILE A CA 1
ATOM 2823 C C . ILE A 1 362 ? 18.790 20.549 -20.771 1.00 90.19 362 ILE A C 1
ATOM 2825 O O . ILE A 1 362 ? 18.405 20.670 -19.605 1.00 90.19 362 ILE A O 1
ATOM 2829 N N . LYS A 1 363 ? 19.783 19.716 -21.111 1.00 91.81 363 LYS A N 1
ATOM 2830 C CA . LYS A 1 363 ? 20.521 18.926 -20.112 1.00 91.81 363 LYS A CA 1
ATOM 2831 C C . LYS A 1 363 ? 21.220 19.818 -19.104 1.00 91.81 363 LYS A C 1
ATOM 2833 O O . LYS A 1 363 ? 21.065 19.593 -17.906 1.00 91.81 363 LYS A O 1
ATOM 2838 N N . GLU A 1 364 ? 21.943 20.824 -19.585 1.00 93.00 364 GLU A N 1
ATOM 2839 C CA . GLU A 1 364 ? 22.667 21.772 -18.743 1.00 93.00 364 GLU A CA 1
ATOM 2840 C C . GLU A 1 364 ? 21.706 22.507 -17.802 1.00 93.00 364 GLU A C 1
ATOM 2842 O O . GLU A 1 364 ? 21.948 22.577 -16.595 1.00 93.00 364 GLU A O 1
ATOM 2847 N N . LEU A 1 365 ? 20.564 22.970 -18.320 1.00 92.94 365 LEU A N 1
ATOM 2848 C CA . LEU A 1 365 ? 19.551 23.654 -17.520 1.00 92.94 365 LEU A CA 1
ATOM 2849 C C . LEU A 1 365 ? 18.964 22.754 -16.424 1.00 92.94 365 LEU A C 1
ATOM 2851 O O . LEU A 1 365 ? 18.880 23.166 -15.264 1.00 92.94 365 LEU A O 1
ATOM 2855 N N . VAL A 1 366 ? 18.579 21.521 -16.764 1.00 93.50 366 VAL A N 1
ATOM 2856 C CA . VAL A 1 366 ? 18.049 20.554 -15.788 1.00 93.50 366 VAL A CA 1
ATOM 2857 C C . VAL A 1 366 ? 19.104 20.230 -14.728 1.00 93.50 366 VAL A C 1
ATOM 2859 O O . VAL A 1 366 ? 18.796 20.264 -13.537 1.00 93.50 366 VAL A O 1
ATOM 2862 N N . GLN A 1 367 ? 20.354 19.988 -15.129 1.00 93.00 367 GLN A N 1
ATOM 2863 C CA . GLN A 1 367 ? 21.454 19.723 -14.198 1.00 93.00 367 GLN A CA 1
ATOM 2864 C C . GLN A 1 367 ? 21.704 20.900 -13.260 1.00 93.00 367 GLN A C 1
ATOM 2866 O O . GLN A 1 367 ? 21.848 20.691 -12.055 1.00 93.00 367 GLN A O 1
ATOM 2871 N N . ALA A 1 368 ? 21.711 22.132 -13.773 1.00 92.19 368 ALA A N 1
ATOM 2872 C CA . ALA A 1 368 ? 21.904 23.330 -12.965 1.00 92.19 368 ALA A CA 1
ATOM 2873 C C . ALA A 1 368 ? 20.793 23.490 -11.914 1.00 92.19 368 ALA A C 1
ATOM 2875 O O . ALA A 1 368 ? 21.082 23.737 -10.739 1.00 92.19 368 ALA A O 1
ATOM 2876 N N . LEU A 1 369 ? 19.528 23.298 -12.307 1.00 92.00 369 LEU A N 1
ATOM 2877 C CA . LEU A 1 369 ? 18.382 23.390 -11.398 1.00 92.00 369 LEU A CA 1
ATOM 2878 C C . LEU A 1 369 ? 18.410 22.300 -10.322 1.00 92.00 369 LEU A C 1
ATOM 2880 O O . LEU A 1 369 ? 18.246 22.606 -9.140 1.00 92.00 369 LEU A O 1
ATOM 2884 N N . VAL A 1 370 ? 18.664 21.048 -10.709 1.00 91.75 370 VAL A N 1
ATOM 2885 C CA . VAL A 1 370 ? 18.723 19.908 -9.780 1.00 91.75 370 VAL A CA 1
ATOM 2886 C C . VAL A 1 370 ? 19.907 20.048 -8.820 1.00 91.75 370 VAL A C 1
ATOM 2888 O O . VAL A 1 370 ? 19.738 19.902 -7.611 1.00 91.75 370 VAL A O 1
ATOM 2891 N N . THR A 1 371 ? 21.085 20.429 -9.318 1.00 91.12 371 THR A N 1
ATOM 2892 C CA . THR A 1 371 ? 22.283 20.645 -8.487 1.00 91.12 371 THR A CA 1
ATOM 2893 C C . THR A 1 371 ? 22.052 21.756 -7.467 1.00 91.12 371 THR A C 1
ATOM 2895 O O . THR A 1 371 ? 22.357 21.590 -6.284 1.00 91.12 371 THR A O 1
ATOM 2898 N N . LYS A 1 372 ? 21.461 22.879 -7.898 1.00 87.31 372 LYS A N 1
ATOM 2899 C CA . LYS A 1 372 ? 21.103 23.980 -6.998 1.00 87.31 372 LYS A CA 1
ATOM 2900 C C . LYS A 1 372 ? 20.113 23.520 -5.933 1.00 87.31 372 LYS A C 1
ATOM 2902 O O . LYS A 1 372 ? 20.318 23.819 -4.763 1.00 87.31 372 LYS A O 1
ATOM 2907 N N . GLN A 1 373 ? 19.090 22.760 -6.315 1.00 86.56 373 GLN A N 1
ATOM 2908 C CA . GLN A 1 373 ? 18.086 22.231 -5.393 1.00 86.56 373 GLN A CA 1
ATOM 2909 C C . GLN A 1 373 ? 18.705 21.324 -4.317 1.00 86.56 373 GLN A C 1
ATOM 2911 O O . GLN A 1 373 ? 18.381 21.443 -3.133 1.00 86.56 373 GLN A O 1
ATOM 2916 N N . ILE A 1 374 ? 19.639 20.453 -4.708 1.00 84.56 374 ILE A N 1
ATOM 2917 C CA . ILE A 1 374 ? 20.384 19.591 -3.780 1.00 84.56 374 ILE A CA 1
ATOM 2918 C C . ILE A 1 374 ? 21.260 20.436 -2.839 1.00 84.56 374 ILE A C 1
ATOM 2920 O O . ILE A 1 374 ? 21.322 20.161 -1.640 1.00 84.56 374 ILE A O 1
ATOM 2924 N N . ALA A 1 375 ? 21.913 21.483 -3.351 1.00 81.25 375 ALA A N 1
ATOM 2925 C CA . ALA A 1 375 ? 22.773 22.365 -2.563 1.00 81.25 375 ALA A CA 1
ATOM 2926 C C . ALA A 1 375 ? 21.992 23.260 -1.583 1.00 81.25 375 ALA A C 1
ATOM 2928 O O . ALA A 1 375 ? 22.404 23.406 -0.434 1.00 81.25 375 ALA A O 1
ATOM 2929 N N . THR A 1 376 ? 20.853 23.827 -1.993 1.00 73.00 376 THR A N 1
ATOM 2930 C CA . THR A 1 376 ? 20.003 24.674 -1.138 1.00 73.00 376 THR A CA 1
ATOM 2931 C C . THR A 1 376 ? 19.480 23.899 0.069 1.00 73.00 376 THR A C 1
ATOM 2933 O O . THR A 1 376 ? 19.502 24.426 1.179 1.00 73.00 376 THR A O 1
ATOM 2936 N N . ARG A 1 377 ? 19.131 22.616 -0.097 1.00 65.75 377 ARG A N 1
ATOM 2937 C CA . ARG A 1 377 ? 18.783 21.743 1.038 1.00 65.75 377 ARG A CA 1
ATOM 2938 C C . ARG A 1 377 ? 19.922 21.537 2.038 1.00 65.75 377 ARG A C 1
ATOM 2940 O O . ARG A 1 377 ? 19.652 21.344 3.216 1.00 65.75 377 ARG A O 1
ATOM 2947 N N . LYS A 1 378 ? 21.181 21.599 1.596 1.00 60.62 378 LYS A N 1
ATOM 2948 C CA . LYS A 1 378 ? 22.355 21.476 2.476 1.00 60.62 378 LYS A CA 1
ATOM 2949 C C . LYS A 1 378 ? 22.702 22.780 3.218 1.00 60.62 378 LYS A C 1
ATOM 2951 O O . LYS A 1 378 ? 23.548 22.735 4.102 1.00 60.62 378 LYS A O 1
ATOM 2956 N N . SER A 1 379 ? 22.108 23.928 2.859 1.00 56.38 379 SER A N 1
ATOM 2957 C CA . SER A 1 379 ? 22.652 25.259 3.195 1.00 56.38 379 SER A CA 1
ATOM 2958 C C . SER A 1 379 ? 21.911 26.080 4.270 1.00 56.38 379 SER A C 1
ATOM 2960 O O . SER A 1 379 ? 22.515 27.028 4.763 1.00 56.38 379 SER A O 1
ATOM 2962 N N . THR A 1 380 ? 20.654 25.811 4.632 1.00 42.69 380 THR A N 1
ATOM 2963 C CA . THR A 1 380 ? 19.833 26.696 5.511 1.00 42.69 380 THR A CA 1
ATOM 2964 C C . THR A 1 380 ? 18.669 25.871 6.084 1.00 42.69 380 THR A C 1
ATOM 2966 O O . THR A 1 380 ? 17.970 25.249 5.289 1.00 42.69 380 THR A O 1
ATOM 2969 N N . ASP A 1 381 ? 18.416 25.691 7.389 1.00 47.12 381 ASP A N 1
ATOM 2970 C CA . ASP A 1 381 ? 18.177 26.627 8.509 1.00 47.12 381 ASP A CA 1
ATOM 2971 C C . ASP A 1 381 ? 17.703 28.044 8.144 1.00 47.12 381 ASP A C 1
ATOM 2973 O O . ASP A 1 381 ? 18.451 28.835 7.577 1.00 47.12 381 ASP A O 1
ATOM 2977 N N . SER A 1 382 ? 16.480 28.372 8.587 1.00 42.66 382 SER A N 1
ATOM 2978 C CA . SER A 1 382 ? 15.741 29.652 8.504 1.00 42.66 382 SER A CA 1
ATOM 2979 C C . SER A 1 382 ? 14.650 29.741 7.417 1.00 42.66 382 SER A C 1
ATOM 2981 O O . SER A 1 382 ? 14.905 30.055 6.261 1.00 42.66 382 SER A O 1
ATOM 2983 N N . ILE A 1 383 ? 13.399 29.590 7.882 1.00 44.34 383 ILE A N 1
ATOM 2984 C CA . ILE A 1 383 ? 12.086 29.733 7.213 1.00 44.34 383 ILE A CA 1
ATOM 2985 C C . ILE A 1 383 ? 11.566 28.451 6.536 1.00 44.34 383 ILE A C 1
ATOM 2987 O O . ILE A 1 383 ? 11.784 28.182 5.357 1.00 44.34 383 ILE A O 1
ATOM 2991 N N . SER A 1 384 ? 10.777 27.684 7.295 1.00 44.50 384 SER A N 1
ATOM 2992 C CA . SER A 1 384 ? 9.992 26.562 6.782 1.00 44.50 384 SER A CA 1
ATOM 2993 C C . SER A 1 384 ? 8.827 27.043 5.911 1.00 44.50 384 SER A C 1
ATOM 2995 O O . SER A 1 384 ? 8.014 27.858 6.354 1.00 44.50 384 SER A O 1
ATOM 2997 N N . GLY A 1 385 ? 8.673 26.450 4.726 1.00 48.00 385 GLY A N 1
ATOM 2998 C CA . GLY A 1 385 ? 7.342 26.223 4.153 1.00 48.00 385 GLY A CA 1
ATOM 2999 C C . GLY A 1 385 ? 6.991 26.920 2.841 1.00 48.00 385 GLY A C 1
ATOM 3000 O O . GLY A 1 385 ? 5.920 26.631 2.322 1.00 48.00 385 GLY A O 1
ATOM 3001 N N . LYS A 1 386 ? 7.830 27.791 2.259 1.00 48.19 386 LYS A N 1
ATOM 3002 C CA . LYS A 1 386 ? 7.553 28.358 0.921 1.00 48.19 386 LYS A CA 1
ATOM 3003 C C . LYS A 1 386 ? 8.824 28.551 0.093 1.00 48.19 386 LYS A C 1
ATOM 3005 O O . LYS A 1 386 ? 9.660 29.372 0.446 1.00 48.19 386 LYS A O 1
ATOM 3010 N N . GLY A 1 387 ? 8.925 27.839 -1.035 1.00 53.72 387 GLY A N 1
ATOM 3011 C CA . GLY A 1 387 ? 9.886 28.143 -2.109 1.00 53.72 387 GLY A CA 1
ATOM 3012 C C . GLY A 1 387 ? 11.042 27.161 -2.332 1.00 53.72 387 GLY A C 1
ATOM 3013 O O . GLY A 1 387 ? 11.855 27.419 -3.211 1.00 53.72 387 GLY A O 1
ATOM 3014 N N . ASN A 1 388 ? 11.106 26.041 -1.603 1.00 65.88 388 ASN A N 1
ATOM 3015 C CA . ASN A 1 388 ? 12.156 25.017 -1.756 1.00 65.88 388 ASN A CA 1
ATOM 3016 C C . ASN A 1 388 ? 11.738 23.830 -2.643 1.00 65.88 388 ASN A C 1
ATOM 3018 O O . ASN A 1 388 ? 12.301 22.748 -2.513 1.00 65.88 388 ASN A O 1
ATOM 3022 N N . SER A 1 389 ? 10.753 23.984 -3.528 1.00 80.94 389 SER A N 1
ATOM 3023 C CA . SER A 1 389 ? 10.374 22.941 -4.487 1.00 80.94 389 SER A CA 1
ATOM 3024 C C . SER A 1 389 ? 10.923 23.228 -5.879 1.00 80.94 389 SER A C 1
ATOM 3026 O O . SER A 1 389 ? 10.916 24.368 -6.346 1.00 80.94 389 SER A O 1
ATOM 3028 N N . LEU A 1 390 ? 11.380 22.174 -6.553 1.00 90.06 390 LEU A N 1
ATOM 3029 C CA . LEU A 1 390 ? 11.718 22.189 -7.969 1.00 90.06 390 LEU A CA 1
ATOM 3030 C C . LEU A 1 390 ? 10.663 21.384 -8.726 1.00 90.06 390 LEU A C 1
ATOM 3032 O O . LEU A 1 390 ? 10.601 20.166 -8.587 1.00 90.06 390 LEU A O 1
ATOM 3036 N N . ILE A 1 391 ? 9.849 22.060 -9.530 1.00 91.69 391 ILE A N 1
ATOM 3037 C CA . ILE A 1 391 ? 8.797 21.456 -10.345 1.00 91.69 391 ILE A CA 1
ATOM 3038 C C . ILE A 1 391 ? 9.194 21.545 -11.823 1.00 91.69 391 ILE A C 1
ATOM 3040 O O . ILE A 1 391 ? 9.378 22.639 -12.367 1.00 91.69 391 ILE A O 1
ATOM 3044 N N . LEU A 1 392 ? 9.321 20.382 -12.467 1.00 93.50 392 LEU A N 1
ATOM 3045 C CA . LEU A 1 392 ? 9.692 20.227 -13.876 1.00 93.50 392 LEU A CA 1
ATOM 3046 C C . LEU A 1 392 ? 8.530 19.590 -14.647 1.00 93.50 392 LEU A C 1
ATOM 3048 O O . LEU A 1 392 ? 8.293 18.391 -14.527 1.00 93.50 392 LEU A O 1
ATOM 3052 N N . LEU A 1 393 ? 7.806 20.363 -15.454 1.00 91.81 393 LEU A N 1
ATOM 3053 C CA . LEU A 1 393 ? 6.734 19.820 -16.291 1.00 91.81 393 LEU A CA 1
ATOM 3054 C C . LEU A 1 393 ? 7.297 19.301 -17.611 1.00 91.81 393 LEU A C 1
ATOM 3056 O O . LEU A 1 393 ? 7.864 20.066 -18.389 1.00 91.81 393 LEU A O 1
ATOM 3060 N N . LEU A 1 394 ? 7.089 18.016 -17.889 1.00 92.75 394 LEU A N 1
ATOM 3061 C CA . LEU A 1 394 ? 7.502 17.374 -19.135 1.00 92.75 394 LEU A CA 1
ATOM 3062 C C . LEU A 1 394 ? 6.269 17.088 -19.992 1.00 92.75 394 LEU A C 1
ATOM 3064 O O . LEU A 1 394 ? 5.406 16.307 -19.592 1.00 92.75 394 LEU A O 1
ATOM 3068 N N . HIS A 1 395 ? 6.180 17.661 -21.188 1.00 90.31 395 HIS A N 1
ATOM 3069 C CA . HIS A 1 395 ? 5.032 17.435 -22.071 1.00 90.31 395 HIS A CA 1
ATOM 3070 C C . HIS A 1 395 ? 5.447 17.162 -23.515 1.00 90.31 395 HIS A C 1
ATOM 3072 O O . HIS A 1 395 ? 6.520 17.563 -23.947 1.00 90.31 395 HIS A O 1
ATOM 3078 N N . GLY A 1 396 ? 4.611 16.446 -24.265 1.00 88.25 396 GLY A N 1
ATOM 3079 C CA . GLY A 1 396 ? 4.889 16.077 -25.659 1.00 88.25 396 GLY A CA 1
ATOM 3080 C C . GLY A 1 396 ? 4.260 14.743 -26.044 1.00 88.25 396 GLY A C 1
ATOM 3081 O O . GLY A 1 396 ? 3.605 14.104 -25.214 1.00 88.25 396 GLY A O 1
ATOM 3082 N N . ALA A 1 397 ? 4.492 14.282 -27.271 1.00 84.69 397 ALA A N 1
ATOM 3083 C CA . ALA A 1 397 ? 3.927 13.027 -27.767 1.00 84.69 397 ALA A CA 1
ATOM 3084 C C . ALA A 1 397 ? 4.343 11.796 -26.919 1.00 84.69 397 ALA A C 1
ATOM 3086 O O . ALA A 1 397 ? 5.379 11.805 -26.237 1.00 84.69 397 ALA A O 1
ATOM 3087 N N . PRO A 1 398 ? 3.552 10.709 -26.900 1.00 84.94 398 PRO A N 1
ATOM 3088 C CA . PRO A 1 398 ? 3.939 9.468 -26.232 1.00 84.94 398 PRO A CA 1
ATOM 3089 C C . PRO A 1 398 ? 5.258 8.897 -26.779 1.00 84.94 398 PRO A C 1
ATOM 3091 O O . PRO A 1 398 ? 5.507 8.891 -27.979 1.00 84.94 398 PRO A O 1
ATOM 3094 N N . GLY A 1 399 ? 6.111 8.373 -25.892 1.00 84.56 399 GLY A N 1
ATOM 3095 C CA . GLY A 1 399 ? 7.349 7.691 -26.298 1.00 84.56 399 GLY A CA 1
ATOM 3096 C C . GLY A 1 399 ? 8.529 8.599 -26.678 1.00 84.56 399 GLY A C 1
ATOM 3097 O O . GLY A 1 399 ? 9.539 8.084 -27.156 1.00 84.56 399 GLY A O 1
ATOM 3098 N N . THR A 1 400 ? 8.447 9.911 -26.434 1.00 88.06 400 THR A N 1
ATOM 3099 C CA . THR A 1 400 ? 9.524 10.887 -26.711 1.00 88.06 400 THR A CA 1
ATOM 3100 C C . THR A 1 400 ? 10.606 10.984 -25.631 1.00 88.06 400 THR A C 1
ATOM 3102 O O . THR A 1 400 ? 11.620 11.634 -25.846 1.00 88.06 400 THR A O 1
ATOM 3105 N N . GLY A 1 401 ? 10.433 10.316 -24.483 1.00 88.38 401 GLY A N 1
ATOM 3106 C CA . GLY A 1 401 ? 11.464 10.233 -23.437 1.00 88.38 401 GLY A CA 1
ATOM 3107 C C . GLY A 1 401 ? 11.139 10.927 -22.114 1.00 88.38 401 GLY A C 1
ATOM 3108 O O . GLY A 1 401 ? 11.951 10.844 -21.208 1.00 88.38 401 GLY A O 1
ATOM 3109 N N . LYS A 1 402 ? 9.949 11.520 -21.944 1.00 92.06 402 LYS A N 1
ATOM 3110 C CA . LYS A 1 402 ? 9.526 12.208 -20.702 1.00 92.06 402 LYS A CA 1
ATOM 3111 C C . LYS A 1 402 ? 9.795 11.408 -19.415 1.00 92.06 402 LYS A C 1
ATOM 3113 O O . LYS A 1 402 ? 10.499 11.875 -18.530 1.00 92.06 402 LYS A O 1
ATOM 3118 N N . THR A 1 403 ? 9.279 10.180 -19.329 1.00 89.56 403 THR A N 1
ATOM 3119 C CA . THR A 1 403 ? 9.489 9.295 -18.167 1.00 89.56 403 THR A CA 1
ATOM 3120 C C . THR A 1 403 ? 10.971 8.955 -17.976 1.00 89.56 403 THR A C 1
ATOM 3122 O O . THR A 1 403 ? 11.460 8.957 -16.854 1.00 89.56 403 THR A O 1
ATOM 3125 N N . PHE A 1 404 ? 11.708 8.748 -19.072 1.00 90.31 404 PHE A N 1
ATOM 3126 C CA . PHE A 1 404 ? 13.144 8.458 -19.029 1.00 90.31 404 PHE A CA 1
ATOM 3127 C C . PHE A 1 404 ? 13.965 9.661 -18.536 1.00 90.31 404 PHE A C 1
ATOM 3129 O O . PHE A 1 404 ? 14.975 9.485 -17.864 1.00 90.31 404 PHE A O 1
ATOM 3136 N N . THR A 1 405 ? 13.517 10.891 -18.804 1.00 93.12 405 THR A N 1
ATOM 3137 C CA . THR A 1 405 ? 14.103 12.101 -18.214 1.00 93.12 405 THR A CA 1
ATOM 3138 C C . THR A 1 405 ? 13.916 12.131 -16.703 1.00 93.12 405 THR A C 1
ATOM 3140 O O . THR A 1 405 ? 14.861 12.459 -15.996 1.00 93.12 405 THR A O 1
ATOM 3143 N N . ALA A 1 406 ? 12.735 11.766 -16.195 1.00 93.31 406 ALA A N 1
ATOM 3144 C CA . ALA A 1 406 ? 12.491 11.700 -14.753 1.00 93.31 406 ALA A CA 1
ATOM 3145 C C . ALA A 1 406 ? 13.374 10.642 -14.069 1.00 93.31 406 ALA A C 1
ATOM 3147 O O . ALA A 1 406 ? 13.991 10.930 -13.047 1.00 93.31 406 ALA A O 1
ATOM 3148 N N . GLU A 1 407 ? 13.489 9.456 -14.676 1.00 91.75 407 GLU A N 1
ATOM 3149 C CA . GLU A 1 407 ? 14.416 8.399 -14.247 1.00 91.75 407 GLU A CA 1
ATOM 3150 C C . GLU A 1 407 ? 15.865 8.909 -14.238 1.00 91.75 407 GLU A C 1
ATOM 3152 O O . GLU A 1 407 ? 16.551 8.804 -13.228 1.00 91.75 407 GLU A O 1
ATOM 3157 N N . GLY A 1 408 ? 16.315 9.551 -15.320 1.00 92.19 408 GLY A N 1
ATOM 3158 C CA . GLY A 1 408 ? 17.661 10.117 -15.396 1.00 92.19 408 GLY A CA 1
ATOM 3159 C C . GLY A 1 408 ? 17.922 11.208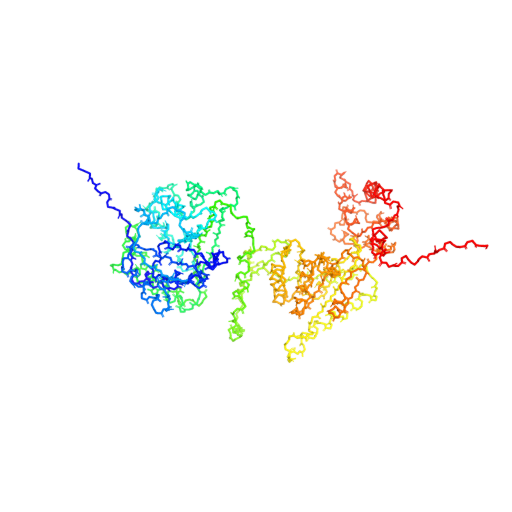 -14.352 1.00 92.19 408 GLY A C 1
ATOM 3160 O O . GLY A 1 408 ? 19.022 11.274 -13.814 1.00 92.19 408 GLY A O 1
ATOM 3161 N N . VAL A 1 409 ? 16.936 12.062 -14.055 1.00 93.69 409 VAL A N 1
ATOM 3162 C CA . VAL A 1 409 ? 17.054 13.088 -13.004 1.00 93.69 409 VAL A CA 1
ATOM 3163 C C . VAL A 1 409 ? 17.190 12.448 -11.625 1.00 93.69 409 VAL A C 1
ATOM 3165 O O . VAL A 1 409 ? 17.992 12.928 -10.832 1.00 93.69 409 VAL A O 1
ATOM 3168 N N . ALA A 1 410 ? 16.441 11.381 -11.342 1.00 93.06 410 ALA A N 1
ATOM 3169 C CA . ALA A 1 410 ? 16.527 10.652 -10.079 1.00 93.06 410 ALA A CA 1
ATOM 3170 C C . ALA A 1 410 ? 17.908 10.007 -9.884 1.00 93.06 410 ALA A C 1
ATOM 3172 O O . ALA A 1 410 ? 18.537 10.225 -8.851 1.00 93.06 410 ALA A O 1
ATOM 3173 N N . GLU A 1 411 ? 18.420 9.329 -10.915 1.00 92.44 411 GLU A N 1
ATOM 3174 C CA . GLU A 1 411 ? 19.769 8.746 -10.920 1.00 92.44 411 GLU A CA 1
ATOM 3175 C C . GLU A 1 411 ? 20.857 9.817 -10.749 1.00 92.44 411 GLU A C 1
ATOM 3177 O O . GLU A 1 411 ? 21.746 9.675 -9.919 1.00 92.44 411 GLU A O 1
ATOM 3182 N N . PHE A 1 412 ? 20.765 10.934 -11.482 1.00 91.75 412 PHE A N 1
ATOM 3183 C CA . PHE A 1 412 ? 21.712 12.050 -11.361 1.00 91.75 412 PHE A CA 1
ATOM 3184 C C . PHE A 1 412 ? 21.662 12.730 -9.986 1.00 91.75 412 PHE A C 1
ATOM 3186 O O . PHE A 1 412 ? 22.680 13.210 -9.495 1.00 91.75 412 PHE A O 1
ATOM 3193 N N . ALA A 1 413 ? 20.477 12.808 -9.380 1.00 90.94 413 ALA A N 1
ATOM 3194 C CA . ALA A 1 413 ? 20.296 13.381 -8.054 1.00 90.94 413 ALA A CA 1
ATOM 3195 C C . ALA A 1 413 ? 20.681 12.417 -6.922 1.00 90.94 413 ALA A C 1
ATOM 3197 O O . ALA A 1 413 ? 20.659 12.852 -5.770 1.00 90.94 413 ALA A O 1
ATOM 3198 N N . GLU A 1 414 ? 20.988 11.151 -7.238 1.00 92.00 414 GLU A N 1
ATOM 3199 C CA . GLU A 1 414 ? 21.163 10.049 -6.282 1.00 92.00 414 GLU A CA 1
ATOM 3200 C C . GLU A 1 414 ? 19.963 9.921 -5.330 1.00 92.00 414 GLU A C 1
ATOM 3202 O O . GLU A 1 414 ? 20.096 9.790 -4.110 1.00 92.00 414 GLU A O 1
ATOM 3207 N N . LYS A 1 415 ? 18.757 10.026 -5.898 1.00 90.00 415 LYS A N 1
ATOM 3208 C CA . LYS A 1 415 ? 17.492 9.990 -5.160 1.00 90.00 415 LYS A CA 1
ATOM 3209 C C . LYS A 1 415 ? 16.562 8.923 -5.716 1.00 90.00 415 LYS A C 1
ATOM 3211 O O . LYS A 1 415 ? 16.478 8.775 -6.934 1.00 90.00 415 LYS A O 1
ATOM 3216 N N . PRO A 1 416 ? 15.797 8.214 -4.864 1.00 89.19 416 PRO A N 1
ATOM 3217 C CA . PRO A 1 416 ? 14.797 7.269 -5.345 1.00 89.19 416 PRO A CA 1
ATOM 3218 C C . PRO A 1 416 ? 13.768 7.962 -6.250 1.00 89.19 416 PRO A C 1
ATOM 3220 O O . PRO A 1 416 ? 13.498 9.153 -6.094 1.00 89.19 416 PRO A O 1
ATOM 3223 N N . LEU A 1 417 ? 13.149 7.215 -7.166 1.00 88.50 417 LEU A N 1
ATOM 3224 C CA . LEU A 1 417 ? 12.053 7.713 -8.002 1.00 88.50 417 LEU A CA 1
ATOM 3225 C C . LEU A 1 417 ? 10.714 7.190 -7.476 1.00 88.50 417 LEU A C 1
ATOM 3227 O O . LEU A 1 417 ? 10.424 5.997 -7.572 1.00 88.50 417 LEU A O 1
ATOM 3231 N N . PHE A 1 418 ? 9.862 8.065 -6.952 1.00 87.62 418 PHE A N 1
ATOM 3232 C CA . PHE A 1 418 ? 8.524 7.703 -6.492 1.00 87.62 418 PHE A CA 1
ATOM 3233 C C . PHE A 1 418 ? 7.471 8.028 -7.549 1.00 87.62 418 PHE A C 1
ATOM 3235 O O . PHE A 1 418 ? 7.161 9.192 -7.798 1.00 87.62 418 PHE A O 1
ATOM 3242 N N . ARG A 1 419 ? 6.928 6.988 -8.191 1.00 85.25 419 ARG A N 1
ATOM 3243 C CA . ARG A 1 419 ? 5.976 7.125 -9.297 1.00 85.25 419 ARG A CA 1
ATOM 3244 C C . ARG A 1 419 ? 4.527 7.063 -8.816 1.00 85.25 419 ARG A C 1
ATOM 3246 O O . ARG A 1 419 ? 4.080 6.086 -8.214 1.00 85.25 419 ARG A O 1
ATOM 3253 N N . VAL A 1 420 ? 3.772 8.087 -9.175 1.00 83.81 420 VAL A N 1
ATOM 3254 C CA . VAL A 1 420 ? 2.334 8.225 -8.961 1.00 83.81 420 VAL A CA 1
ATOM 3255 C C . VAL A 1 420 ? 1.656 8.265 -10.326 1.00 83.81 420 VAL A C 1
ATOM 3257 O O . VAL A 1 420 ? 2.045 9.060 -11.178 1.00 83.81 420 VAL A O 1
ATOM 3260 N N . THR A 1 421 ? 0.662 7.410 -10.553 1.00 76.12 421 THR A N 1
ATOM 3261 C CA . THR A 1 421 ? -0.105 7.363 -11.805 1.00 76.12 421 THR A CA 1
ATOM 3262 C C . THR A 1 421 ? -1.542 7.792 -11.548 1.00 76.12 421 THR A C 1
ATOM 3264 O O . THR A 1 421 ? -2.065 7.580 -10.458 1.00 76.12 421 THR A O 1
ATOM 3267 N N . CYS A 1 422 ? -2.223 8.368 -12.540 1.00 65.56 422 CYS A N 1
ATOM 3268 C CA . CYS A 1 422 ? -3.617 8.801 -12.372 1.00 65.56 422 CYS A CA 1
ATOM 3269 C C . CYS A 1 422 ? -4.589 7.661 -12.026 1.00 65.56 422 CYS A C 1
ATOM 3271 O O . CYS A 1 422 ? -5.631 7.923 -11.434 1.00 65.56 422 CYS A O 1
ATOM 3273 N N . GLY A 1 423 ? -4.241 6.405 -12.332 1.00 61.84 423 GLY A N 1
ATOM 3274 C CA . GLY A 1 423 ? -5.011 5.239 -11.888 1.00 61.84 423 GLY A CA 1
ATOM 3275 C C . GLY A 1 423 ? -4.984 5.021 -10.370 1.00 61.84 423 GLY A C 1
ATOM 3276 O O . GLY A 1 423 ? -5.912 4.424 -9.836 1.00 61.84 423 GLY A O 1
ATOM 3277 N N . ASP A 1 424 ? -3.966 5.533 -9.672 1.00 58.69 424 ASP A N 1
ATOM 3278 C CA . ASP A 1 424 ? -3.822 5.393 -8.218 1.00 58.69 424 ASP A CA 1
ATOM 3279 C C . ASP A 1 424 ? -4.628 6.433 -7.421 1.00 58.69 424 ASP A C 1
ATOM 3281 O O . ASP A 1 424 ? -4.860 6.255 -6.229 1.00 58.69 424 ASP A O 1
ATOM 3285 N N . VAL A 1 425 ? -4.998 7.549 -8.057 1.00 63.34 425 VAL A N 1
ATOM 3286 C CA . VAL A 1 425 ? -5.433 8.780 -7.374 1.00 63.34 425 VAL A CA 1
ATOM 3287 C C . VAL A 1 425 ? -6.958 8.837 -7.176 1.00 63.34 425 VAL A C 1
ATOM 3289 O O . VAL A 1 425 ? -7.435 9.560 -6.305 1.00 63.34 425 VAL A O 1
ATOM 3292 N N . GLY A 1 426 ? -7.722 8.051 -7.944 1.00 64.75 426 GLY A N 1
ATOM 3293 C CA . GLY A 1 426 ? -9.190 8.058 -7.932 1.00 64.75 426 GLY A CA 1
ATOM 3294 C C . GLY A 1 426 ? -9.805 9.133 -8.840 1.00 64.75 426 GLY A C 1
ATOM 3295 O O . GLY A 1 426 ? -9.100 9.846 -9.555 1.00 64.75 426 GLY A O 1
ATOM 3296 N N . ILE A 1 427 ? -11.140 9.220 -8.845 1.00 68.44 427 ILE A N 1
ATOM 3297 C CA . ILE A 1 427 ? -11.908 10.182 -9.668 1.00 68.44 427 ILE A CA 1
ATOM 3298 C C . ILE A 1 427 ? -12.611 11.267 -8.841 1.00 68.44 427 ILE A C 1
ATOM 3300 O O . ILE A 1 427 ? -13.033 12.281 -9.393 1.00 68.44 427 ILE A O 1
ATOM 3304 N N . GLU A 1 428 ? -12.716 11.075 -7.525 1.00 76.00 428 GLU A N 1
ATOM 3305 C CA . GLU A 1 428 ? -13.357 12.016 -6.610 1.00 76.00 428 GLU A CA 1
ATOM 3306 C C . GLU A 1 428 ? -12.340 13.018 -6.057 1.00 76.00 428 GLU A C 1
ATOM 3308 O O . GLU A 1 428 ? -11.266 12.650 -5.577 1.00 76.00 428 GLU A O 1
ATOM 3313 N N . ALA A 1 429 ? -12.680 14.310 -6.080 1.00 73.81 429 ALA A N 1
ATOM 3314 C CA . ALA A 1 429 ? -11.736 15.378 -5.737 1.00 73.81 429 ALA A CA 1
ATOM 3315 C C . ALA A 1 429 ? -11.176 15.283 -4.305 1.00 73.81 429 ALA A C 1
ATOM 3317 O O . ALA A 1 429 ? -10.028 15.657 -4.063 1.00 73.81 429 ALA A O 1
ATOM 3318 N N . THR A 1 430 ? -11.965 14.763 -3.364 1.00 73.12 430 THR A N 1
ATOM 3319 C CA . THR A 1 430 ? -11.559 14.580 -1.963 1.00 73.12 430 THR A CA 1
ATOM 3320 C C . THR A 1 430 ? -10.597 13.406 -1.772 1.00 73.12 430 THR A C 1
ATOM 3322 O O . THR A 1 430 ? -9.725 13.474 -0.907 1.00 73.12 430 THR A O 1
ATOM 3325 N N . GLU A 1 431 ? -10.726 12.344 -2.569 1.00 72.19 431 GLU A N 1
ATOM 3326 C CA . GLU A 1 431 ? -9.802 11.202 -2.570 1.00 72.19 431 GLU A CA 1
ATOM 3327 C C . GLU A 1 431 ? -8.469 11.600 -3.202 1.00 72.19 431 GLU A C 1
ATOM 3329 O O . GLU A 1 431 ? -7.409 11.372 -2.616 1.00 72.19 431 GLU A O 1
ATOM 3334 N N . VAL A 1 432 ? -8.541 12.307 -4.333 1.00 77.25 432 VAL A N 1
ATOM 3335 C CA . VAL A 1 432 ? -7.388 12.854 -5.056 1.00 77.25 432 VAL A CA 1
ATOM 3336 C C . VAL A 1 432 ? -6.540 13.745 -4.156 1.00 77.25 432 VAL A C 1
ATOM 3338 O O . VAL A 1 432 ? -5.318 13.599 -4.108 1.00 77.25 432 VAL A O 1
ATOM 3341 N N . GLU A 1 433 ? -7.172 14.663 -3.422 1.00 76.19 433 GLU A N 1
ATOM 3342 C CA . GLU A 1 433 ? -6.463 15.559 -2.510 1.00 76.19 433 GLU A CA 1
ATOM 3343 C C . GLU A 1 433 ? -5.695 14.779 -1.438 1.00 76.19 433 GLU A C 1
ATOM 3345 O O . GLU A 1 433 ? -4.495 14.996 -1.255 1.00 76.19 433 GLU A O 1
ATOM 3350 N N . LYS A 1 434 ? -6.380 13.862 -0.748 1.00 76.38 434 LYS A N 1
ATOM 3351 C CA . LYS A 1 434 ? -5.791 13.058 0.326 1.00 76.38 434 LYS A CA 1
ATOM 3352 C C . LYS A 1 434 ? -4.631 12.209 -0.185 1.00 76.38 434 LYS A C 1
ATOM 3354 O O . LYS A 1 434 ? -3.585 12.145 0.461 1.00 76.38 434 LYS A O 1
ATOM 3359 N N . TYR A 1 435 ? -4.803 11.593 -1.353 1.00 79.31 435 TYR A N 1
ATOM 3360 C CA . TYR A 1 435 ? -3.773 10.771 -1.971 1.00 79.31 435 TYR A CA 1
ATOM 3361 C C . TYR A 1 435 ? -2.535 11.597 -2.330 1.00 79.31 435 TYR A C 1
ATOM 3363 O O . TYR A 1 435 ? -1.420 11.228 -1.968 1.00 79.31 435 TYR A O 1
ATOM 3371 N N . LEU A 1 436 ? -2.711 12.737 -3.005 1.00 81.44 436 LEU A N 1
ATOM 3372 C CA . LEU A 1 436 ? -1.591 13.594 -3.404 1.00 81.44 436 LEU A CA 1
ATOM 3373 C C . LEU A 1 436 ? -0.859 14.183 -2.196 1.00 81.44 436 LEU A C 1
ATOM 3375 O O . LEU A 1 436 ? 0.369 14.240 -2.202 1.00 81.44 436 LEU A O 1
ATOM 3379 N N . GLN A 1 437 ? -1.585 14.570 -1.143 1.00 81.06 437 GLN A N 1
ATOM 3380 C CA . GLN A 1 437 ? -0.974 15.015 0.111 1.00 81.06 437 GLN A CA 1
ATOM 3381 C C . GLN A 1 437 ? -0.108 13.912 0.727 1.00 81.06 437 GLN A C 1
ATOM 3383 O O . GLN A 1 437 ? 1.049 14.165 1.073 1.00 81.06 437 GLN A O 1
ATOM 3388 N N . ALA A 1 438 ? -0.622 12.683 0.812 1.00 75.88 438 ALA A N 1
ATOM 3389 C CA . ALA A 1 438 ? 0.134 11.544 1.323 1.00 75.88 438 ALA A CA 1
ATOM 3390 C C . ALA A 1 438 ? 1.362 11.242 0.449 1.00 75.88 438 ALA A C 1
ATOM 3392 O O . ALA A 1 438 ? 2.474 11.133 0.963 1.00 75.88 438 ALA A O 1
ATOM 3393 N N . ALA A 1 439 ? 1.187 11.195 -0.872 1.00 79.94 439 ALA A N 1
ATOM 3394 C CA . ALA A 1 439 ? 2.256 10.946 -1.832 1.00 79.94 439 ALA A CA 1
ATOM 3395 C C . ALA A 1 439 ? 3.381 11.988 -1.740 1.00 79.94 439 ALA A C 1
ATOM 3397 O O . ALA A 1 439 ? 4.557 11.630 -1.740 1.00 79.94 439 ALA A O 1
ATOM 3398 N N . PHE A 1 440 ? 3.050 13.275 -1.621 1.00 83.06 440 PHE A N 1
ATOM 3399 C CA . PHE A 1 440 ? 4.052 14.335 -1.479 1.00 83.06 440 PHE A CA 1
ATOM 3400 C C . PHE A 1 440 ? 4.721 14.330 -0.104 1.00 83.06 440 PHE A C 1
ATOM 3402 O O . PHE A 1 440 ? 5.911 14.634 -0.015 1.00 83.06 440 PHE A O 1
ATOM 3409 N N . SER A 1 441 ? 3.995 13.937 0.943 1.00 77.31 441 SER A N 1
ATOM 3410 C CA . SER A 1 441 ? 4.545 13.789 2.295 1.00 77.31 441 SER A CA 1
ATOM 3411 C C . SER A 1 441 ? 5.542 12.633 2.363 1.00 77.31 441 SER A C 1
ATOM 3413 O O . SER A 1 441 ? 6.647 12.807 2.873 1.00 77.31 441 SER A O 1
ATOM 3415 N N . LEU A 1 442 ? 5.205 11.485 1.766 1.00 75.56 442 LEU A N 1
ATOM 3416 C CA . LEU A 1 442 ? 6.136 10.370 1.574 1.00 75.56 442 LEU A CA 1
ATOM 3417 C C . LEU A 1 442 ? 7.323 10.792 0.713 1.00 75.56 442 LEU A C 1
ATOM 3419 O O . LEU A 1 442 ? 8.464 10.485 1.045 1.00 75.56 442 LEU A O 1
ATOM 3423 N N . GLY A 1 443 ? 7.063 11.564 -0.344 1.00 79.12 443 GLY A N 1
ATOM 3424 C CA . GLY A 1 443 ? 8.109 12.070 -1.217 1.00 79.12 443 GLY A CA 1
ATOM 3425 C C . GLY A 1 443 ? 9.159 12.895 -0.476 1.00 79.12 443 GLY A C 1
ATOM 3426 O O . GLY A 1 443 ? 10.360 12.722 -0.691 1.00 79.12 443 GLY A O 1
ATOM 3427 N N . LYS A 1 444 ? 8.698 13.733 0.456 1.00 79.44 444 LYS A N 1
ATOM 3428 C CA . LYS A 1 444 ? 9.548 14.495 1.369 1.00 79.44 444 LYS A CA 1
ATOM 3429 C C . LYS A 1 444 ? 10.279 13.592 2.363 1.00 79.44 444 LYS A C 1
ATOM 3431 O O . LYS A 1 444 ? 11.486 13.742 2.521 1.00 79.44 444 LYS A O 1
ATOM 3436 N N . LEU A 1 445 ? 9.563 12.686 3.029 1.00 76.25 445 LEU A N 1
ATOM 3437 C CA . LEU A 1 445 ? 10.116 11.815 4.071 1.00 76.25 445 LEU A CA 1
ATOM 3438 C C . LEU A 1 445 ? 11.226 10.902 3.533 1.00 76.25 445 LEU A C 1
ATOM 3440 O O . LEU A 1 445 ? 12.241 10.713 4.194 1.00 76.25 445 LEU A O 1
ATOM 3444 N N . TRP A 1 446 ? 11.039 10.361 2.331 1.00 79.81 446 TRP A N 1
ATOM 3445 C CA . TRP A 1 446 ? 12.007 9.489 1.660 1.00 79.81 446 TRP A CA 1
ATOM 3446 C C . TRP A 1 446 ? 13.071 10.246 0.862 1.00 79.81 446 TRP A C 1
ATOM 3448 O O . TRP A 1 446 ? 13.917 9.615 0.236 1.00 79.81 446 TRP A O 1
ATOM 3458 N N . ASP A 1 447 ? 13.013 11.579 0.852 1.00 83.62 447 ASP A N 1
ATOM 3459 C CA . ASP A 1 447 ? 13.875 12.449 0.051 1.00 83.62 447 ASP A CA 1
ATOM 3460 C C . ASP A 1 447 ? 13.988 12.015 -1.424 1.00 83.62 447 ASP A C 1
ATOM 3462 O O . ASP A 1 447 ? 15.074 11.940 -1.997 1.00 83.62 447 ASP A O 1
ATOM 3466 N N . CYS A 1 448 ? 12.853 11.717 -2.057 1.00 88.25 448 CYS A N 1
ATOM 3467 C CA . CYS A 1 448 ? 12.818 11.158 -3.407 1.00 88.25 448 CYS A CA 1
ATOM 3468 C C . CYS A 1 448 ? 12.408 12.187 -4.476 1.00 88.25 448 CYS A C 1
ATOM 3470 O O . CYS A 1 448 ? 11.893 13.272 -4.183 1.00 88.25 448 CYS A O 1
ATOM 3472 N N . VAL A 1 449 ? 12.638 11.835 -5.742 1.00 92.19 449 VAL A N 1
ATOM 3473 C CA . VAL A 1 449 ? 12.040 12.519 -6.893 1.00 92.19 449 VAL A CA 1
ATOM 3474 C C . VAL A 1 449 ? 10.630 11.974 -7.079 1.00 92.19 449 VAL A C 1
ATOM 3476 O O . VAL A 1 449 ? 10.453 10.782 -7.328 1.00 92.19 449 VAL A O 1
ATOM 3479 N N . VAL A 1 450 ? 9.618 12.834 -6.984 1.00 91.62 450 VAL A N 1
ATOM 3480 C CA . VAL A 1 450 ? 8.223 12.439 -7.208 1.00 91.62 450 VAL A CA 1
ATOM 3481 C C . VAL A 1 450 ? 7.886 12.608 -8.686 1.00 91.62 450 VAL A C 1
ATOM 3483 O O . VAL A 1 450 ? 7.941 13.713 -9.220 1.00 91.62 450 VAL A O 1
ATOM 3486 N N . LEU A 1 451 ? 7.506 11.520 -9.347 1.00 92.12 451 LEU A N 1
ATOM 3487 C CA . LEU A 1 451 ? 7.040 11.501 -10.730 1.00 92.12 451 LEU A CA 1
ATOM 3488 C C . LEU A 1 451 ? 5.524 11.328 -10.753 1.00 92.12 451 LEU A C 1
ATOM 3490 O O . LEU A 1 451 ? 5.018 10.278 -10.365 1.00 92.12 451 LEU A O 1
ATOM 3494 N N . LEU A 1 452 ? 4.811 12.330 -11.256 1.00 90.00 452 LEU A N 1
ATOM 3495 C CA . LEU A 1 452 ? 3.385 12.225 -11.557 1.00 90.00 452 LEU A CA 1
ATOM 3496 C C . LEU A 1 452 ? 3.228 11.906 -13.035 1.00 90.00 452 LEU A C 1
ATOM 3498 O O . LEU A 1 452 ? 3.334 12.792 -13.882 1.00 90.00 452 LEU A O 1
ATOM 3502 N N . ASP A 1 453 ? 3.023 10.635 -13.341 1.00 87.19 453 ASP A N 1
ATOM 3503 C CA . ASP A 1 453 ? 2.963 10.177 -14.718 1.00 87.19 453 ASP A CA 1
ATOM 3504 C C . ASP A 1 453 ? 1.541 10.292 -15.279 1.00 87.19 453 ASP A C 1
ATOM 3506 O O . ASP A 1 453 ? 0.575 9.903 -14.621 1.00 87.19 453 ASP A O 1
ATOM 3510 N N . GLU A 1 454 ? 1.432 10.811 -16.503 1.00 85.19 454 GLU A N 1
ATOM 3511 C CA . GLU A 1 454 ? 0.167 11.015 -17.227 1.00 85.19 454 GLU A CA 1
ATOM 3512 C C . GLU A 1 454 ? -0.811 11.976 -16.529 1.00 85.19 454 GLU A C 1
ATOM 3514 O O . GLU A 1 454 ? -2.025 11.804 -16.598 1.00 85.19 454 GLU A O 1
ATOM 3519 N N . ALA A 1 455 ? -0.295 13.053 -15.929 1.00 85.62 455 ALA A N 1
ATOM 3520 C CA . ALA A 1 455 ? -1.042 14.073 -15.183 1.00 85.62 455 ALA A CA 1
ATOM 3521 C C . ALA A 1 455 ? -1.972 14.967 -16.043 1.00 85.62 455 ALA A C 1
ATOM 3523 O O . ALA A 1 455 ? -2.300 16.089 -15.655 1.00 85.62 455 ALA A O 1
ATOM 3524 N N . ASP A 1 456 ? -2.415 14.482 -17.204 1.00 83.31 456 ASP A N 1
ATOM 3525 C CA . ASP A 1 456 ? -3.216 15.207 -18.195 1.00 83.31 456 ASP A CA 1
ATOM 3526 C C . ASP A 1 456 ? -4.481 15.824 -17.580 1.00 83.31 456 ASP A C 1
ATOM 3528 O O . ASP A 1 456 ? -4.737 17.012 -17.768 1.00 83.31 456 ASP A O 1
ATOM 3532 N N . VAL A 1 457 ? -5.214 15.041 -16.781 1.00 79.62 457 VAL A N 1
ATOM 3533 C CA . VAL A 1 457 ? -6.473 15.457 -16.131 1.00 79.62 457 VAL A CA 1
ATOM 3534 C C . VAL A 1 457 ? -6.261 16.619 -15.155 1.00 79.62 457 VAL A C 1
ATOM 3536 O O . VAL A 1 457 ? -7.142 17.461 -14.991 1.00 79.62 457 VAL A O 1
ATOM 3539 N N . PHE A 1 458 ? -5.094 16.682 -14.511 1.00 81.06 458 PHE A N 1
ATOM 3540 C CA . PHE A 1 458 ? -4.791 17.682 -13.487 1.00 81.06 458 PHE A CA 1
ATOM 3541 C C . PHE A 1 458 ? -4.217 18.979 -14.054 1.00 81.06 458 PHE A C 1
ATOM 3543 O O . PHE A 1 458 ? -4.323 20.021 -13.413 1.00 81.06 458 PHE A O 1
ATOM 3550 N N . LEU A 1 459 ? -3.588 18.914 -15.227 1.00 80.50 459 LEU A N 1
ATOM 3551 C CA . LEU A 1 459 ? -2.896 20.043 -15.855 1.00 80.50 459 LEU A CA 1
ATOM 3552 C C . LEU A 1 459 ? -3.776 20.808 -16.852 1.00 80.50 459 LEU A C 1
ATOM 3554 O O . LEU A 1 459 ? -3.452 21.924 -17.255 1.00 80.50 459 LEU A O 1
ATOM 3558 N N . GLU A 1 460 ? -4.881 20.195 -17.249 1.00 80.12 460 GLU A N 1
ATOM 3559 C CA . GLU A 1 460 ? -5.855 20.685 -18.210 1.00 80.12 460 GLU A CA 1
ATOM 3560 C C . GLU A 1 460 ? -6.494 22.040 -17.829 1.00 80.12 460 GLU A C 1
ATOM 3562 O O . GLU A 1 460 ? -6.766 22.313 -16.663 1.00 80.12 460 GLU A O 1
ATOM 3567 N N . GLU A 1 461 ? -6.796 22.883 -18.825 1.00 81.06 461 GLU A N 1
ATOM 3568 C CA . GLU A 1 461 ? -7.426 24.200 -18.608 1.00 81.06 461 GLU A CA 1
ATOM 3569 C C . GLU A 1 461 ? -8.817 24.078 -17.960 1.00 81.06 461 GLU A C 1
ATOM 3571 O O . GLU A 1 461 ? -9.598 23.205 -18.331 1.00 81.06 461 GLU A O 1
ATOM 3576 N N . ARG A 1 462 ? -9.157 24.931 -16.989 1.00 79.19 462 ARG A N 1
ATOM 3577 C CA . ARG A 1 462 ? -10.479 24.879 -16.342 1.00 79.19 462 ARG A CA 1
ATOM 3578 C C . ARG A 1 462 ? -11.620 25.183 -17.324 1.00 79.19 462 ARG A C 1
ATOM 3580 O O . ARG A 1 462 ? -11.579 26.177 -18.043 1.00 79.19 462 ARG A O 1
ATOM 3587 N N . ASP A 1 463 ? -12.675 24.365 -17.307 1.00 79.38 463 ASP A N 1
ATOM 3588 C CA . ASP A 1 463 ? -13.875 24.532 -18.143 1.00 79.38 463 ASP A CA 1
ATOM 3589 C C . ASP A 1 463 ? -15.059 25.000 -17.288 1.00 79.38 463 ASP A C 1
ATOM 3591 O O . ASP A 1 463 ? -15.391 24.395 -16.272 1.00 79.38 463 ASP A O 1
ATOM 3595 N N . VAL A 1 464 ? -15.751 26.057 -17.715 1.00 72.44 464 VAL A N 1
ATOM 3596 C CA . VAL A 1 464 ? -16.936 26.618 -17.038 1.00 72.44 464 VAL A CA 1
ATOM 3597 C C . VAL A 1 464 ? -18.037 25.571 -16.810 1.00 72.44 464 VAL A C 1
ATOM 3599 O O . VAL A 1 464 ? -18.838 25.715 -15.886 1.00 72.44 464 VAL A O 1
ATOM 3602 N N . ARG A 1 465 ? -18.102 24.525 -17.641 1.00 78.31 465 ARG A N 1
ATOM 3603 C CA . ARG A 1 465 ? -19.140 23.484 -17.576 1.00 78.31 465 ARG A CA 1
ATOM 3604 C C . ARG A 1 465 ? -18.746 22.252 -16.766 1.00 78.31 465 ARG A C 1
ATOM 3606 O O . ARG A 1 465 ? -19.633 21.471 -16.433 1.00 78.31 465 ARG A O 1
ATOM 3613 N N . ASP A 1 466 ? -17.466 22.082 -16.443 1.00 79.44 466 ASP A N 1
ATOM 3614 C CA . ASP A 1 466 ? -16.954 20.887 -15.770 1.00 79.44 466 ASP A CA 1
ATOM 3615 C C . ASP A 1 466 ? -16.443 21.219 -14.362 1.00 79.44 466 ASP A C 1
ATOM 3617 O O . ASP A 1 466 ? -15.259 21.462 -14.115 1.00 79.44 466 ASP A O 1
ATOM 3621 N N . LEU A 1 467 ? -17.383 21.257 -13.414 1.00 80.06 467 LEU A N 1
ATOM 3622 C CA . LEU A 1 467 ? -17.095 21.555 -12.010 1.00 80.06 467 LEU A CA 1
ATOM 3623 C C . LEU A 1 467 ? -16.184 20.501 -11.364 1.00 80.06 467 LEU A C 1
ATOM 3625 O O . LEU A 1 467 ? -15.335 20.863 -10.550 1.00 80.06 467 LEU A O 1
ATOM 3629 N N . ASN A 1 468 ? -16.328 19.228 -11.743 1.00 76.88 468 ASN A N 1
ATOM 3630 C CA . ASN A 1 468 ? -15.547 18.132 -11.170 1.00 76.88 468 ASN A CA 1
ATOM 3631 C C . ASN A 1 468 ? -14.083 18.231 -11.598 1.00 76.88 468 ASN A C 1
ATOM 3633 O O . ASN A 1 468 ? -13.188 18.205 -10.753 1.00 76.88 468 ASN A O 1
ATOM 3637 N N . ARG A 1 469 ? -13.825 18.444 -12.890 1.00 78.31 469 ARG A N 1
ATOM 3638 C CA . ARG A 1 469 ? -12.465 18.666 -13.394 1.00 78.31 469 ARG A CA 1
ATOM 3639 C C . ARG A 1 469 ? -11.834 19.917 -12.794 1.00 78.31 469 ARG A C 1
ATOM 3641 O O . ARG A 1 469 ? -10.683 19.875 -12.369 1.00 78.31 469 ARG A O 1
ATOM 3648 N N . ASN A 1 470 ? -12.585 21.011 -12.680 1.00 82.19 470 ASN A N 1
ATOM 3649 C CA . ASN A 1 470 ? -12.069 22.230 -12.055 1.00 82.19 470 ASN A CA 1
ATOM 3650 C C . ASN A 1 470 ? -11.682 22.011 -10.590 1.00 82.19 470 ASN A C 1
ATOM 3652 O O . ASN A 1 470 ? -10.665 22.547 -10.146 1.00 82.19 470 ASN A O 1
ATOM 3656 N N . ALA A 1 471 ? -12.458 21.211 -9.854 1.00 83.06 471 ALA A N 1
ATOM 3657 C CA . ALA A 1 471 ? -12.119 20.826 -8.492 1.00 83.06 471 ALA A CA 1
ATOM 3658 C C . ALA A 1 471 ? -10.798 20.040 -8.450 1.00 83.06 471 ALA A C 1
ATOM 3660 O O . ALA A 1 471 ? -9.930 20.383 -7.648 1.00 83.06 471 ALA A O 1
ATOM 3661 N N . LEU A 1 472 ? -10.594 19.068 -9.348 1.00 83.56 472 LEU A N 1
ATOM 3662 C CA . LEU A 1 472 ? -9.341 18.306 -9.449 1.00 83.56 472 LEU A CA 1
ATOM 3663 C C . LEU A 1 472 ? -8.133 19.206 -9.740 1.00 83.56 472 LEU A C 1
ATOM 3665 O O . LEU A 1 472 ? -7.123 19.118 -9.042 1.00 83.56 472 LEU A O 1
ATOM 3669 N N . VAL A 1 473 ? -8.252 20.118 -10.710 1.00 85.00 473 VAL A N 1
ATOM 3670 C CA . VAL A 1 473 ? -7.197 21.091 -11.046 1.00 85.00 473 VAL A CA 1
ATOM 3671 C C . VAL A 1 473 ? -6.880 21.984 -9.839 1.00 85.00 473 VAL A C 1
ATOM 3673 O O . VAL A 1 473 ? -5.714 22.194 -9.504 1.00 85.00 473 VAL A O 1
ATOM 3676 N N . SER A 1 474 ? -7.900 22.478 -9.128 1.00 85.00 474 SER A N 1
ATOM 3677 C CA . SER A 1 474 ? -7.709 23.284 -7.914 1.00 85.00 474 SER A CA 1
ATOM 3678 C C . SER A 1 474 ? -7.060 22.504 -6.767 1.00 85.00 474 SER A C 1
ATOM 3680 O O . SER A 1 474 ? -6.199 23.054 -6.077 1.00 85.00 474 SER A O 1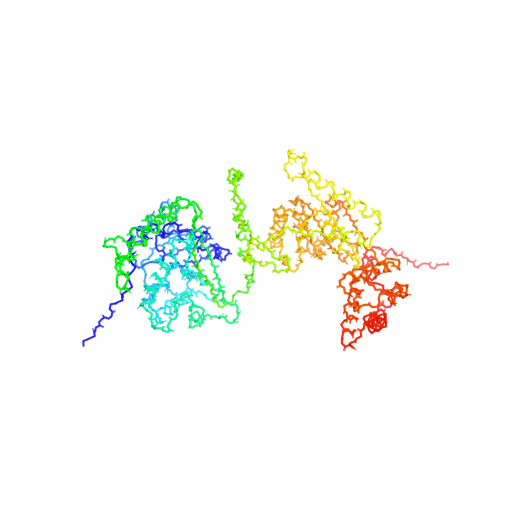
ATOM 3682 N N . MET A 1 475 ? -7.431 21.239 -6.560 1.00 83.38 475 MET A N 1
ATOM 3683 C CA . MET A 1 475 ? -6.811 20.387 -5.540 1.00 83.38 475 MET A CA 1
ATOM 3684 C C . MET A 1 475 ? -5.352 20.099 -5.867 1.00 83.38 475 MET A C 1
ATOM 3686 O O . MET A 1 475 ? -4.497 20.193 -4.987 1.00 83.38 475 MET A O 1
ATOM 3690 N N . PHE A 1 476 ? -5.056 19.842 -7.137 1.00 84.94 476 PHE A N 1
ATOM 3691 C CA . PHE A 1 476 ? -3.698 19.620 -7.602 1.00 84.94 476 PHE A CA 1
ATOM 3692 C C . PHE A 1 476 ? -2.812 20.860 -7.412 1.00 84.94 476 PHE A C 1
ATOM 3694 O O . PHE A 1 476 ? -1.740 20.761 -6.817 1.00 84.94 476 PHE A O 1
ATOM 3701 N N . LEU A 1 477 ? -3.288 22.043 -7.823 1.00 83.50 477 LEU A N 1
ATOM 3702 C CA . LEU A 1 477 ? -2.591 23.320 -7.613 1.00 83.50 477 LEU A CA 1
ATOM 3703 C C . LEU A 1 477 ? -2.291 23.584 -6.136 1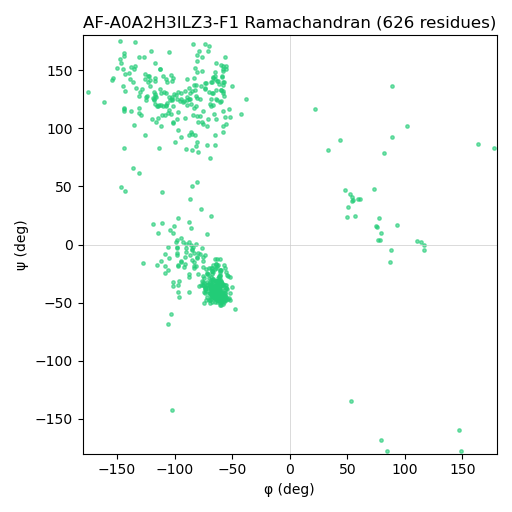.00 83.50 477 LEU A C 1
ATOM 3705 O O . LEU A 1 477 ? -1.216 24.080 -5.808 1.00 83.50 477 LEU A O 1
ATOM 3709 N N . ARG A 1 478 ? -3.226 23.242 -5.246 1.00 82.81 478 ARG A N 1
ATOM 3710 C CA . ARG A 1 478 ? -3.013 23.358 -3.804 1.00 82.81 478 ARG A CA 1
ATOM 3711 C C . ARG A 1 478 ? -1.969 22.357 -3.314 1.00 82.81 478 ARG A C 1
ATOM 3713 O O . ARG A 1 478 ? -1.082 22.739 -2.565 1.00 82.81 478 ARG A O 1
ATOM 3720 N N . ALA A 1 479 ? -2.031 21.100 -3.747 1.00 82.56 479 ALA A N 1
ATOM 3721 C CA . ALA A 1 479 ? -1.097 20.066 -3.309 1.00 82.56 479 ALA A CA 1
ATOM 3722 C C . ALA A 1 479 ? 0.361 20.391 -3.691 1.00 82.56 479 ALA A C 1
ATOM 3724 O O . ALA A 1 479 ? 1.258 20.222 -2.865 1.00 82.56 479 ALA A O 1
ATOM 3725 N N . ILE A 1 480 ? 0.608 20.910 -4.901 1.00 84.69 480 ILE A N 1
ATOM 3726 C CA . ILE A 1 480 ? 1.970 21.256 -5.345 1.00 84.69 480 ILE A CA 1
ATOM 3727 C C . ILE A 1 480 ? 2.584 22.437 -4.576 1.00 84.69 480 ILE A C 1
ATOM 3729 O O . ILE A 1 480 ? 3.806 22.540 -4.511 1.00 84.69 480 ILE A O 1
ATOM 3733 N N . GLU A 1 481 ? 1.771 23.310 -3.964 1.00 78.12 481 GLU A N 1
ATOM 3734 C CA . GLU A 1 481 ? 2.266 24.407 -3.112 1.00 78.12 481 GLU A CA 1
ATOM 3735 C C . GLU A 1 481 ? 2.887 23.903 -1.807 1.00 78.12 481 GLU A C 1
ATOM 3737 O O . GLU A 1 481 ? 3.803 24.536 -1.283 1.00 78.12 481 GLU A O 1
ATOM 3742 N N . TYR A 1 482 ? 2.400 22.770 -1.295 1.00 72.75 482 TYR A N 1
ATOM 3743 C CA . TYR A 1 482 ? 2.909 22.140 -0.076 1.00 72.75 482 TYR A CA 1
ATOM 3744 C C . TYR A 1 482 ? 4.035 21.139 -0.346 1.00 72.75 482 TYR A C 1
ATOM 3746 O O . TYR A 1 482 ? 4.638 20.629 0.600 1.00 72.75 482 TYR A O 1
ATOM 3754 N N . HIS A 1 483 ? 4.330 20.847 -1.616 1.00 81.25 483 HIS A N 1
ATOM 3755 C CA . HIS A 1 483 ? 5.428 19.959 -1.959 1.00 81.25 483 HIS A CA 1
ATOM 3756 C C . HIS A 1 483 ? 6.779 20.603 -1.620 1.00 81.25 483 HIS A C 1
ATOM 3758 O O . HIS A 1 483 ? 7.014 21.787 -1.856 1.00 81.25 483 HIS A O 1
ATOM 3764 N N . ASP A 1 484 ? 7.687 19.783 -1.103 1.00 81.31 484 ASP A N 1
ATOM 3765 C CA . ASP A 1 484 ? 9.043 20.151 -0.716 1.00 81.31 484 ASP A CA 1
ATOM 3766 C C . ASP A 1 484 ? 9.975 19.060 -1.252 1.00 81.31 484 ASP A C 1
ATOM 3768 O O . ASP A 1 484 ? 10.039 17.956 -0.704 1.00 81.31 484 ASP A O 1
ATOM 3772 N N . GLY A 1 485 ? 10.670 19.342 -2.356 1.00 88.31 485 GLY A N 1
ATOM 3773 C CA . GLY A 1 485 ? 11.443 18.343 -3.095 1.00 88.31 485 GLY A CA 1
ATOM 3774 C C . GLY A 1 485 ? 11.473 18.588 -4.602 1.00 88.31 485 GLY A C 1
ATOM 3775 O O . GLY A 1 485 ? 11.264 19.712 -5.063 1.00 88.31 485 GLY A O 1
ATOM 3776 N N . ILE A 1 486 ? 11.784 17.530 -5.357 1.00 92.56 486 ILE A N 1
ATOM 3777 C CA . ILE A 1 486 ? 11.765 17.530 -6.823 1.00 92.56 486 ILE A CA 1
ATOM 3778 C C . ILE A 1 486 ? 10.481 16.831 -7.278 1.00 92.56 486 ILE A C 1
ATOM 3780 O O . ILE A 1 486 ? 10.287 15.649 -6.993 1.00 92.56 486 ILE A O 1
ATOM 3784 N N . LEU A 1 487 ? 9.636 17.553 -8.010 1.00 93.06 487 LEU A N 1
ATOM 3785 C CA . LEU A 1 487 ? 8.384 17.062 -8.579 1.00 93.06 487 LEU A CA 1
ATOM 3786 C C . LEU A 1 487 ? 8.442 17.133 -10.103 1.00 93.06 487 LEU A C 1
ATOM 3788 O O . LEU A 1 487 ? 8.731 18.183 -10.676 1.00 93.06 487 LEU A O 1
ATOM 3792 N N . ILE A 1 488 ? 8.120 16.032 -10.770 1.00 94.38 488 ILE A N 1
ATOM 3793 C CA . ILE A 1 488 ? 8.132 15.935 -12.229 1.00 94.38 488 ILE A CA 1
ATOM 3794 C C . ILE A 1 488 ? 6.769 15.438 -12.713 1.00 94.38 488 ILE A C 1
ATOM 3796 O O . ILE A 1 488 ? 6.531 14.231 -12.741 1.00 94.38 488 ILE A O 1
ATOM 3800 N N . PRO A 1 489 ? 5.840 16.334 -13.084 1.00 92.00 489 PRO A N 1
ATOM 3801 C CA . PRO A 1 489 ? 4.625 15.946 -13.786 1.00 92.00 489 PRO A CA 1
ATOM 3802 C C . PRO A 1 489 ? 4.908 15.668 -15.266 1.00 92.00 489 PRO A C 1
ATOM 3804 O O . PRO A 1 489 ? 5.607 16.443 -15.924 1.00 92.00 489 PRO A O 1
ATOM 3807 N N . THR A 1 490 ? 4.337 14.594 -15.814 1.00 91.75 490 THR A N 1
ATOM 3808 C CA . THR A 1 490 ? 4.356 14.311 -17.256 1.00 91.75 490 THR A CA 1
ATOM 3809 C C . THR A 1 490 ? 2.969 14.479 -17.865 1.00 91.75 490 THR A C 1
ATOM 3811 O O . THR A 1 490 ? 1.957 14.171 -17.240 1.00 91.75 490 THR A O 1
ATOM 3814 N N . SER A 1 491 ? 2.912 14.957 -19.107 1.00 88.06 491 SER A N 1
ATOM 3815 C CA . SER A 1 491 ? 1.668 15.091 -19.865 1.00 88.06 491 SER A CA 1
ATOM 3816 C C . SER A 1 491 ? 1.849 14.662 -21.322 1.00 88.06 491 SER A C 1
ATOM 3818 O O . SER A 1 491 ? 2.887 14.904 -21.947 1.00 88.06 491 SER A O 1
ATOM 3820 N N . ASN A 1 492 ? 0.829 14.011 -21.880 1.00 85.19 492 ASN A N 1
ATOM 3821 C CA . ASN A 1 492 ? 0.735 13.680 -23.304 1.00 85.19 492 ASN A CA 1
ATOM 3822 C C . ASN A 1 492 ? -0.125 14.692 -24.084 1.00 85.19 492 ASN A C 1
ATOM 3824 O O . ASN A 1 492 ? -0.388 14.499 -25.282 1.00 85.19 492 ASN A O 1
ATOM 3828 N N . ARG A 1 493 ? -0.602 15.751 -23.420 1.00 72.06 493 ARG A N 1
ATOM 3829 C CA . ARG A 1 493 ? -1.390 16.828 -24.022 1.00 72.06 493 ARG A CA 1
ATOM 3830 C C . ARG A 1 493 ? -0.492 18.017 -24.343 1.00 72.06 493 ARG A C 1
ATOM 3832 O O . ARG A 1 493 ? 0.219 18.539 -23.491 1.00 72.06 493 ARG A O 1
ATOM 3839 N N . VAL A 1 494 ? -0.529 18.436 -25.604 1.00 60.19 494 VAL A N 1
ATOM 3840 C CA . VAL A 1 494 ? 0.215 19.588 -26.115 1.00 60.19 494 VAL A CA 1
ATOM 3841 C C . VAL A 1 494 ? -0.794 20.718 -26.322 1.00 60.19 494 VAL A C 1
ATOM 3843 O O . VAL A 1 494 ? -1.668 20.593 -27.173 1.00 60.19 494 VAL A O 1
ATOM 3846 N N . GLY A 1 495 ? -0.696 21.801 -25.540 1.00 61.84 495 GLY A N 1
ATOM 3847 C CA . GLY A 1 495 ? -1.281 23.094 -25.926 1.00 61.84 495 GLY A CA 1
ATOM 3848 C C . GLY A 1 495 ? -2.407 23.706 -25.082 1.00 61.84 495 GLY A C 1
ATOM 3849 O O . GLY A 1 495 ? -2.816 24.810 -25.415 1.00 61.84 495 GLY A O 1
ATOM 3850 N N . THR A 1 496 ? -2.885 23.095 -23.993 1.00 65.62 496 THR A N 1
ATOM 3851 C CA . THR A 1 496 ? -3.937 23.708 -23.143 1.00 65.62 496 THR A CA 1
ATOM 3852 C C . THR A 1 496 ? -3.719 23.382 -21.665 1.00 65.62 496 THR A C 1
ATOM 3854 O O . THR A 1 496 ? -4.303 22.431 -21.137 1.00 65.62 496 THR A O 1
ATOM 3857 N N . PHE A 1 497 ? -2.848 24.152 -21.012 1.00 76.62 497 PHE A N 1
ATOM 3858 C CA . PHE A 1 497 ? -2.629 24.075 -19.567 1.00 76.62 497 PHE A CA 1
ATOM 3859 C C . PHE A 1 497 ? -3.311 25.237 -18.857 1.00 76.62 497 PHE A C 1
ATOM 3861 O O . PHE A 1 497 ? -3.323 26.352 -19.382 1.00 76.62 497 PHE A O 1
ATOM 3868 N N . ASP A 1 498 ? -3.814 25.000 -17.646 1.00 78.56 498 ASP A N 1
ATOM 3869 C CA . ASP A 1 498 ? -4.330 26.091 -16.820 1.00 78.56 498 ASP A CA 1
ATOM 3870 C C . ASP A 1 498 ? -3.231 27.128 -16.537 1.00 78.56 498 ASP A C 1
ATOM 3872 O O . ASP A 1 498 ? -2.108 26.793 -16.147 1.00 78.56 498 ASP A O 1
ATOM 3876 N N . GLU A 1 499 ? -3.540 28.414 -16.710 1.00 75.19 499 GLU A N 1
ATOM 3877 C CA . GLU A 1 499 ? -2.546 29.475 -16.522 1.00 75.19 499 GLU A CA 1
ATOM 3878 C C . GLU A 1 499 ? -1.976 29.525 -15.099 1.00 75.19 499 GLU A C 1
ATOM 3880 O O . GLU A 1 499 ? -0.838 29.964 -14.914 1.00 75.19 499 GLU A O 1
ATOM 3885 N N . ALA A 1 500 ? -2.707 29.017 -14.101 1.00 77.69 500 ALA A N 1
ATOM 3886 C CA . ALA A 1 500 ? -2.247 28.955 -12.717 1.00 77.69 500 ALA A CA 1
ATOM 3887 C C . ALA A 1 500 ? -1.016 28.048 -12.518 1.00 77.69 500 ALA A C 1
ATOM 3889 O O . ALA A 1 500 ? -0.331 28.173 -11.497 1.00 77.69 500 ALA A O 1
ATOM 3890 N N . PHE A 1 501 ? -0.704 27.166 -13.474 1.00 77.00 501 PHE A N 1
ATOM 3891 C CA . PHE A 1 501 ? 0.514 26.355 -13.460 1.00 77.00 501 PHE A CA 1
ATOM 3892 C C . PHE A 1 501 ? 1.766 27.153 -13.826 1.00 77.00 501 PHE A C 1
ATOM 3894 O O . PHE A 1 501 ? 2.834 26.903 -13.265 1.00 77.00 501 PHE A O 1
ATOM 3901 N N . LYS A 1 502 ? 1.645 28.163 -14.699 1.00 75.06 502 LYS A N 1
ATOM 3902 C CA . LYS A 1 502 ? 2.791 28.959 -15.179 1.00 75.06 502 LYS A CA 1
ATOM 3903 C C . LYS A 1 502 ? 3.522 29.680 -14.042 1.00 75.06 502 LYS A C 1
ATOM 3905 O O . LYS A 1 502 ? 4.719 29.906 -14.139 1.00 75.06 502 LYS A O 1
ATOM 3910 N N . SER A 1 503 ? 2.817 30.034 -12.965 1.00 76.12 503 SER A N 1
ATOM 3911 C CA . SER A 1 503 ? 3.403 30.724 -11.808 1.00 76.12 503 SER A CA 1
ATOM 3912 C C . SER A 1 503 ? 4.002 29.789 -10.753 1.00 76.12 503 SER A C 1
ATOM 3914 O O . SER A 1 503 ? 4.603 30.275 -9.799 1.00 76.12 503 SER A O 1
ATOM 3916 N N . ARG A 1 504 ? 3.781 28.472 -10.863 1.00 78.62 504 ARG A N 1
ATOM 3917 C CA . ARG A 1 504 ? 4.184 27.467 -9.861 1.00 78.62 504 ARG A CA 1
ATOM 3918 C C . ARG A 1 504 ? 5.235 26.485 -10.386 1.00 78.62 504 ARG A C 1
ATOM 3920 O O . ARG A 1 504 ? 5.886 25.834 -9.582 1.00 78.62 504 ARG A O 1
ATOM 3927 N N . ILE A 1 505 ? 5.405 26.390 -11.705 1.00 86.94 505 ILE A N 1
ATOM 3928 C CA . ILE A 1 505 ? 6.366 25.500 -12.365 1.00 86.94 505 ILE A CA 1
ATOM 3929 C C . ILE A 1 505 ? 7.627 26.280 -12.739 1.00 86.94 505 ILE A C 1
ATOM 3931 O O . ILE A 1 505 ? 7.550 27.314 -13.399 1.00 86.94 505 ILE A O 1
ATOM 3935 N N . GLN A 1 506 ? 8.792 25.768 -12.348 1.00 88.50 506 GLN A N 1
ATOM 3936 C CA . GLN A 1 506 ? 10.085 26.407 -12.594 1.00 88.50 506 GLN A CA 1
ATOM 3937 C C . GLN A 1 506 ? 10.573 26.184 -14.024 1.00 88.50 506 GLN A C 1
ATOM 3939 O O . GLN A 1 506 ? 11.196 27.072 -14.602 1.00 88.50 506 GLN A O 1
ATOM 3944 N N . LEU A 1 507 ? 10.308 25.005 -14.592 1.00 90.19 507 LEU A N 1
ATOM 3945 C CA . LEU A 1 507 ? 10.706 24.676 -15.954 1.00 90.19 507 LEU A CA 1
ATOM 3946 C C . LEU A 1 507 ? 9.646 23.824 -16.647 1.00 90.19 507 LEU A C 1
ATOM 3948 O O . LEU A 1 507 ? 9.180 22.821 -16.107 1.00 90.19 507 LEU A O 1
ATOM 3952 N N . VAL A 1 508 ? 9.305 24.217 -17.871 1.00 90.12 508 VAL A N 1
ATOM 3953 C CA . VAL A 1 508 ? 8.419 23.473 -18.766 1.00 90.12 508 VAL A CA 1
ATOM 3954 C C . VAL A 1 508 ? 9.250 23.008 -19.958 1.00 90.12 508 VAL A C 1
ATOM 3956 O O . VAL A 1 508 ? 9.835 23.834 -20.656 1.00 90.12 508 VAL A O 1
ATOM 3959 N N . LEU A 1 509 ? 9.322 21.696 -20.174 1.00 90.19 509 LEU A N 1
ATOM 3960 C CA . LEU A 1 509 ? 10.063 21.079 -21.272 1.00 90.19 509 LEU A CA 1
ATOM 3961 C C . LEU A 1 509 ? 9.104 20.440 -22.271 1.00 90.19 509 LEU A C 1
ATOM 3963 O O . LEU A 1 509 ? 8.370 19.504 -21.937 1.00 90.19 509 LEU A O 1
ATOM 3967 N N . HIS A 1 510 ? 9.169 20.924 -23.509 1.00 90.00 510 HIS A N 1
ATOM 3968 C CA . HIS A 1 510 ? 8.438 20.369 -24.637 1.00 90.00 510 HIS A CA 1
ATOM 3969 C C . HIS A 1 510 ? 9.287 19.323 -25.367 1.00 90.00 510 HIS A C 1
ATOM 3971 O O . HIS A 1 510 ? 10.386 19.617 -25.828 1.00 90.00 510 HIS A O 1
ATOM 3977 N N . TYR A 1 511 ? 8.761 18.108 -25.486 1.00 89.31 511 TYR A N 1
ATOM 3978 C CA . TYR A 1 511 ? 9.367 17.009 -26.227 1.00 89.31 511 TYR A CA 1
ATOM 3979 C C . TYR A 1 511 ? 8.694 16.857 -27.586 1.00 89.31 511 TYR A C 1
ATOM 3981 O O . TYR A 1 511 ? 7.594 16.304 -27.687 1.00 89.31 511 TYR A O 1
ATOM 3989 N N . GLU A 1 512 ? 9.394 17.308 -28.619 1.00 87.38 512 GLU A N 1
ATOM 3990 C CA . GLU A 1 512 ? 9.009 17.102 -30.010 1.00 87.38 512 GLU A CA 1
ATOM 3991 C C . GLU A 1 512 ? 9.243 15.652 -30.462 1.00 87.38 512 GLU A C 1
ATOM 3993 O O . GLU A 1 512 ? 9.838 14.824 -29.761 1.00 87.38 512 GLU A O 1
ATOM 3998 N N . ASN A 1 513 ? 8.770 15.336 -31.667 1.00 86.19 513 ASN A N 1
ATOM 3999 C CA . ASN A 1 513 ? 9.080 14.063 -32.302 1.00 86.19 513 ASN A CA 1
ATOM 4000 C C . ASN A 1 513 ? 10.586 13.940 -32.547 1.00 86.19 513 ASN A C 1
ATOM 4002 O O . ASN A 1 513 ? 11.250 14.892 -32.952 1.00 86.19 513 ASN A O 1
ATOM 4006 N N . LEU A 1 514 ? 11.111 12.732 -32.334 1.00 89.94 514 LEU A N 1
ATOM 4007 C CA . LEU A 1 514 ? 12.540 12.471 -32.464 1.00 89.94 514 LEU A CA 1
ATOM 4008 C C . LEU A 1 514 ? 13.030 12.823 -33.874 1.00 89.94 514 LEU A C 1
ATOM 4010 O O . LEU A 1 514 ? 12.411 12.465 -34.878 1.00 89.94 514 LEU A O 1
ATOM 4014 N N . THR A 1 515 ? 14.182 13.473 -33.965 1.00 91.62 515 THR A N 1
ATOM 4015 C CA . THR A 1 515 ? 14.858 13.699 -35.245 1.00 91.62 515 THR A CA 1
ATOM 4016 C C . THR A 1 515 ? 15.600 12.442 -35.703 1.00 91.62 515 THR A C 1
ATOM 4018 O O . THR A 1 515 ? 15.846 11.514 -34.929 1.00 91.62 515 THR A O 1
ATOM 4021 N N . PHE A 1 516 ? 16.020 12.416 -36.972 1.00 93.69 516 PHE A N 1
ATOM 4022 C CA . PHE A 1 516 ? 16.890 11.359 -37.503 1.00 93.69 516 PHE A CA 1
ATOM 4023 C C . PHE A 1 516 ? 18.141 11.146 -36.631 1.00 93.69 516 PHE A C 1
ATOM 4025 O O . PHE A 1 516 ? 18.460 10.016 -36.258 1.00 93.69 516 PHE A O 1
ATOM 4032 N N . GLY A 1 517 ? 18.822 12.238 -36.264 1.00 92.69 517 GLY A N 1
ATOM 4033 C CA . GLY A 1 517 ? 20.030 12.183 -35.441 1.00 92.69 517 GLY A CA 1
ATOM 4034 C C . GLY A 1 517 ? 19.756 11.642 -34.038 1.00 92.69 517 GLY A C 1
ATOM 4035 O O . GLY A 1 517 ? 20.512 10.805 -33.543 1.00 92.69 517 GLY A O 1
ATOM 4036 N N . GLN A 1 518 ? 18.641 12.054 -33.429 1.00 92.44 518 GLN A N 1
ATOM 4037 C CA . GLN A 1 518 ? 18.229 11.566 -32.113 1.00 92.44 518 GLN A CA 1
ATOM 4038 C C . GLN A 1 518 ? 17.877 10.073 -32.149 1.00 92.44 518 GLN A C 1
ATOM 4040 O O . GLN A 1 518 ? 18.388 9.314 -31.327 1.00 92.44 518 GLN A O 1
ATOM 4045 N N . ARG A 1 519 ? 17.100 9.606 -33.138 1.00 95.06 519 ARG A N 1
ATOM 4046 C CA . ARG A 1 519 ? 16.806 8.170 -33.314 1.00 95.06 519 ARG A CA 1
ATOM 4047 C C . ARG A 1 519 ? 18.073 7.342 -33.490 1.00 95.06 519 ARG A C 1
ATOM 4049 O O . ARG A 1 519 ? 18.237 6.331 -32.811 1.00 95.06 519 ARG A O 1
ATOM 4056 N N . ARG A 1 520 ? 18.993 7.789 -34.351 1.00 95.06 520 ARG A N 1
ATOM 4057 C CA . ARG A 1 520 ? 20.296 7.138 -34.563 1.00 95.06 520 ARG A CA 1
ATOM 4058 C C . ARG A 1 520 ? 21.079 7.010 -33.250 1.00 95.06 520 ARG A C 1
ATOM 4060 O O . ARG A 1 520 ? 21.621 5.946 -32.960 1.00 95.06 520 ARG A O 1
ATOM 4067 N N . LYS A 1 521 ? 21.106 8.072 -32.438 1.00 93.31 521 LYS A N 1
ATOM 4068 C CA . LYS A 1 521 ? 21.771 8.080 -31.125 1.00 93.31 521 LYS A CA 1
ATOM 4069 C C . LYS A 1 521 ? 21.094 7.131 -30.129 1.00 93.31 521 LYS A C 1
ATOM 4071 O O . LYS A 1 521 ? 21.788 6.411 -29.423 1.00 93.31 521 LYS A O 1
ATOM 4076 N N . ILE A 1 522 ? 19.762 7.066 -30.113 1.00 93.06 522 ILE A N 1
ATOM 4077 C CA . ILE A 1 522 ? 19.009 6.127 -29.263 1.00 93.06 522 ILE A CA 1
ATOM 4078 C C . ILE A 1 522 ? 19.349 4.676 -29.625 1.00 93.06 522 ILE A C 1
ATOM 4080 O O . ILE A 1 522 ? 19.655 3.884 -28.733 1.00 93.06 522 ILE A O 1
ATOM 4084 N N . TRP A 1 523 ? 19.352 4.331 -30.917 1.00 94.69 523 TRP A N 1
ATOM 4085 C CA . TRP A 1 523 ? 19.775 3.007 -31.384 1.00 94.69 523 TRP A CA 1
ATOM 4086 C C . TRP A 1 523 ? 21.195 2.666 -30.925 1.00 94.69 523 TRP A C 1
ATOM 4088 O O . TRP A 1 523 ? 21.413 1.595 -30.359 1.00 94.69 523 TRP A O 1
ATOM 4098 N N . LEU A 1 524 ? 22.140 3.596 -31.097 1.00 92.75 524 LEU A N 1
ATOM 4099 C CA . LEU A 1 524 ? 23.527 3.420 -30.667 1.00 92.75 524 LEU A CA 1
ATOM 4100 C C . LEU A 1 524 ? 23.638 3.168 -29.158 1.00 92.75 524 LEU A C 1
ATOM 4102 O O . LEU A 1 524 ? 24.339 2.244 -28.743 1.00 92.75 524 LEU A O 1
ATOM 4106 N N . ASN A 1 525 ? 22.929 3.949 -28.339 1.00 91.00 525 ASN A N 1
ATOM 4107 C CA . ASN A 1 525 ? 22.938 3.796 -26.884 1.00 91.00 525 ASN A CA 1
ATOM 4108 C C . ASN A 1 525 ? 22.427 2.409 -26.463 1.00 91.00 525 ASN A C 1
ATOM 4110 O O . ASN A 1 525 ? 23.052 1.746 -25.635 1.00 91.00 525 ASN A O 1
ATOM 4114 N N . PHE A 1 526 ? 21.336 1.920 -27.066 1.00 89.88 526 PHE A N 1
ATOM 4115 C CA . PHE A 1 526 ? 20.842 0.569 -26.786 1.00 89.88 526 PHE A CA 1
ATOM 4116 C C . PHE A 1 526 ? 21.833 -0.519 -27.198 1.00 89.88 526 PHE A C 1
ATOM 4118 O O . PHE A 1 526 ? 22.058 -1.449 -26.425 1.00 89.88 526 PHE A O 1
ATOM 4125 N N . MET A 1 527 ? 22.433 -0.414 -28.386 1.00 89.75 527 MET A N 1
ATOM 4126 C CA . MET A 1 527 ? 23.390 -1.418 -28.857 1.00 89.75 527 MET A CA 1
ATOM 4127 C C . MET A 1 527 ? 24.653 -1.439 -27.995 1.00 89.75 527 MET A C 1
ATOM 4129 O O . MET A 1 527 ? 25.157 -2.510 -27.666 1.00 89.75 527 MET A O 1
ATOM 4133 N N . THR A 1 528 ? 25.127 -0.269 -27.565 1.00 88.12 528 THR A N 1
ATOM 4134 C CA . THR A 1 528 ? 26.300 -0.142 -26.688 1.00 88.12 528 THR A CA 1
ATOM 4135 C C . THR A 1 528 ? 26.040 -0.810 -25.337 1.00 88.12 528 THR A C 1
ATOM 4137 O O . THR A 1 528 ? 26.873 -1.575 -24.857 1.00 88.12 528 THR A O 1
ATOM 4140 N N . ARG A 1 529 ? 24.852 -0.602 -24.751 1.00 85.12 529 ARG A N 1
ATOM 4141 C CA . ARG A 1 529 ? 24.439 -1.276 -23.508 1.00 85.12 529 ARG A CA 1
ATOM 4142 C C . ARG A 1 529 ? 24.295 -2.787 -23.692 1.00 85.12 529 ARG A C 1
ATOM 4144 O O . ARG A 1 529 ? 24.759 -3.543 -22.847 1.00 85.12 529 ARG A O 1
ATOM 4151 N N . LEU A 1 530 ? 23.705 -3.242 -24.800 1.00 85.44 530 LEU A N 1
ATOM 4152 C CA . LEU A 1 530 ? 23.595 -4.676 -25.095 1.00 85.44 530 LEU A CA 1
ATOM 4153 C C . LEU A 1 530 ? 24.962 -5.343 -25.238 1.00 85.44 530 LEU A C 1
ATOM 4155 O O . LEU A 1 530 ? 25.138 -6.451 -24.745 1.00 85.44 530 LEU A O 1
ATOM 4159 N N . LYS A 1 531 ? 25.943 -4.660 -25.835 1.00 84.19 531 LYS A N 1
ATOM 4160 C CA . LYS A 1 531 ? 27.315 -5.167 -25.947 1.00 84.19 531 LYS A CA 1
ATOM 4161 C C . LYS A 1 531 ? 27.961 -5.430 -24.585 1.00 84.19 531 LYS A C 1
ATOM 4163 O O . LYS A 1 531 ? 28.761 -6.348 -24.475 1.00 84.19 531 LYS A O 1
ATOM 4168 N N . LEU A 1 532 ? 27.621 -4.654 -23.555 1.00 82.25 532 LEU A N 1
ATOM 4169 C CA . LEU A 1 532 ? 28.150 -4.858 -22.202 1.00 82.25 532 LEU A CA 1
ATOM 4170 C C . LEU A 1 532 ? 27.523 -6.068 -21.495 1.00 82.25 532 LEU A C 1
ATOM 4172 O O . LEU A 1 532 ? 28.168 -6.668 -20.643 1.00 82.25 532 LEU A O 1
ATOM 4176 N N . VAL A 1 533 ? 26.279 -6.417 -21.837 1.00 82.06 533 VAL A N 1
ATOM 4177 C CA . VAL A 1 533 ? 25.488 -7.431 -21.118 1.00 82.06 533 VAL A CA 1
ATOM 4178 C C . VAL A 1 533 ? 25.465 -8.782 -21.840 1.00 82.06 533 VAL A C 1
ATOM 4180 O O . VAL A 1 533 ? 25.383 -9.818 -21.192 1.00 82.06 533 VAL A O 1
ATOM 4183 N N . ASP A 1 534 ? 25.515 -8.787 -23.173 1.00 81.81 534 ASP A N 1
ATOM 4184 C CA . ASP A 1 534 ? 25.237 -9.966 -24.005 1.00 81.81 534 ASP A CA 1
ATOM 4185 C C . ASP A 1 534 ? 26.104 -9.965 -25.281 1.00 81.81 534 ASP A C 1
ATOM 4187 O O . ASP A 1 534 ? 25.616 -10.091 -26.404 1.00 81.81 534 ASP A O 1
ATOM 4191 N N . ALA A 1 535 ? 27.415 -9.752 -25.116 1.00 79.44 535 ALA A N 1
ATOM 4192 C CA . ALA A 1 535 ? 28.358 -9.597 -26.229 1.00 79.44 535 ALA A CA 1
ATOM 4193 C C . ALA A 1 535 ? 28.416 -10.816 -27.168 1.00 79.44 535 ALA A C 1
ATOM 4195 O O . ALA A 1 535 ? 28.667 -10.670 -28.363 1.00 79.44 535 ALA A O 1
ATOM 4196 N N . GLU A 1 536 ? 28.214 -12.024 -26.639 1.00 82.44 536 GLU A N 1
ATOM 4197 C CA . GLU A 1 536 ? 28.424 -13.265 -27.392 1.00 82.44 536 GLU A CA 1
ATOM 4198 C C . GLU A 1 536 ? 27.289 -13.555 -28.385 1.00 82.44 536 GLU A C 1
ATOM 4200 O O . GLU A 1 536 ? 27.543 -14.090 -29.473 1.00 82.44 536 GLU A O 1
ATOM 4205 N N . ASN A 1 537 ? 26.063 -13.137 -28.058 1.00 86.56 537 ASN A N 1
ATOM 4206 C CA . ASN A 1 537 ? 24.852 -13.440 -28.826 1.00 86.56 537 ASN A CA 1
ATOM 4207 C C . ASN A 1 537 ? 24.419 -12.310 -29.770 1.00 86.56 537 ASN A C 1
ATOM 4209 O O . ASN A 1 537 ? 23.401 -12.436 -30.454 1.00 86.56 537 ASN A O 1
ATOM 4213 N N . VAL A 1 538 ? 25.180 -11.215 -29.837 1.00 89.12 538 VAL A N 1
ATOM 4214 C CA . VAL A 1 538 ? 24.871 -10.042 -30.663 1.00 89.12 538 VAL A CA 1
ATOM 4215 C C . VAL A 1 538 ? 25.956 -9.832 -31.715 1.00 89.12 538 VAL A C 1
ATOM 4217 O O . VAL A 1 538 ? 27.141 -9.747 -31.405 1.00 89.12 538 VAL A O 1
ATOM 4220 N N . ASP A 1 539 ? 25.546 -9.716 -32.974 1.00 91.81 539 ASP A N 1
ATOM 4221 C CA . ASP A 1 539 ? 26.408 -9.311 -34.084 1.00 91.81 539 ASP A CA 1
ATOM 4222 C C . ASP A 1 539 ? 26.452 -7.776 -34.144 1.00 91.81 539 ASP A C 1
ATOM 4224 O O . ASP A 1 539 ? 25.669 -7.117 -34.830 1.00 91.81 539 ASP A O 1
ATOM 4228 N N . TYR A 1 540 ? 27.295 -7.194 -33.290 1.00 88.94 540 TYR A N 1
ATOM 4229 C CA . TYR A 1 540 ? 27.325 -5.750 -33.053 1.00 88.94 540 TYR A CA 1
ATOM 4230 C C . TYR A 1 540 ? 27.742 -4.951 -34.295 1.00 88.94 540 TYR A C 1
ATOM 4232 O O . TYR A 1 540 ? 27.166 -3.895 -34.559 1.00 88.94 540 TYR A O 1
ATOM 4240 N N . ASP A 1 541 ? 28.710 -5.464 -35.055 1.00 90.56 541 ASP A N 1
ATOM 4241 C CA . ASP A 1 541 ? 29.253 -4.783 -36.230 1.00 90.56 541 ASP A CA 1
ATOM 4242 C C . ASP A 1 541 ? 28.205 -4.715 -37.356 1.00 90.56 541 ASP A C 1
ATOM 4244 O O . ASP A 1 541 ? 27.960 -3.635 -37.890 1.00 90.56 541 ASP A O 1
ATOM 4248 N N . ASP A 1 542 ? 27.469 -5.809 -37.607 1.00 93.31 542 ASP A N 1
ATOM 4249 C CA . ASP A 1 542 ? 26.350 -5.837 -38.566 1.00 93.31 542 ASP A CA 1
ATOM 4250 C C . ASP A 1 542 ? 25.275 -4.786 -38.240 1.00 93.31 542 ASP A C 1
ATOM 4252 O O . ASP A 1 542 ? 24.769 -4.096 -39.125 1.00 93.31 542 ASP A O 1
ATOM 4256 N N . ILE A 1 543 ? 24.927 -4.611 -36.962 1.00 91.75 543 ILE A N 1
ATOM 4257 C CA . ILE A 1 543 ? 23.916 -3.621 -36.565 1.00 91.75 543 ILE A CA 1
ATOM 4258 C C . ILE A 1 543 ? 24.454 -2.188 -36.690 1.00 91.75 543 ILE A C 1
ATOM 4260 O O . ILE A 1 543 ? 23.705 -1.292 -37.093 1.00 91.75 543 ILE A O 1
ATOM 4264 N N . LEU A 1 544 ? 25.728 -1.951 -36.357 1.00 91.38 544 LEU A N 1
ATOM 4265 C CA . LEU A 1 544 ? 26.346 -0.631 -36.496 1.00 91.38 544 LEU A CA 1
ATOM 4266 C C . LEU A 1 544 ? 26.457 -0.186 -37.955 1.00 91.38 544 LEU A C 1
ATOM 4268 O O . LEU A 1 544 ? 26.182 0.984 -38.239 1.00 91.38 544 LEU A O 1
ATOM 4272 N N . ASP A 1 545 ? 26.784 -1.101 -38.865 1.00 94.38 545 ASP A N 1
ATOM 4273 C CA . ASP A 1 545 ? 26.859 -0.819 -40.302 1.00 94.38 545 ASP A CA 1
ATOM 4274 C C . ASP A 1 545 ? 25.505 -0.353 -40.868 1.00 94.38 545 ASP A C 1
ATOM 4276 O O . ASP A 1 545 ? 25.453 0.447 -41.802 1.00 94.38 545 ASP A O 1
ATOM 4280 N N . HIS A 1 546 ? 24.397 -0.764 -40.244 1.00 95.69 546 HIS A N 1
ATOM 4281 C CA . HIS A 1 546 ? 23.033 -0.392 -40.636 1.00 95.69 546 HIS A CA 1
ATOM 4282 C C . HIS A 1 546 ? 22.390 0.675 -39.729 1.00 95.69 546 HIS A C 1
ATOM 4284 O O . HIS A 1 546 ? 21.182 0.933 -39.810 1.00 95.69 546 HIS A O 1
ATOM 4290 N N . LEU A 1 547 ? 23.168 1.339 -38.868 1.00 93.38 547 LEU A N 1
ATOM 4291 C CA . LEU A 1 547 ? 22.652 2.326 -37.913 1.00 93.38 547 LEU A CA 1
ATOM 4292 C C . LEU A 1 547 ? 22.000 3.538 -38.604 1.00 93.38 547 LEU A C 1
ATOM 4294 O O . LEU A 1 547 ? 21.045 4.120 -38.083 1.00 93.38 547 LEU A O 1
ATOM 4298 N N . GLU A 1 548 ? 22.489 3.921 -39.787 1.00 93.81 548 GLU A N 1
ATOM 4299 C CA . GLU A 1 548 ? 21.864 4.976 -40.592 1.00 93.81 548 GLU A CA 1
ATOM 4300 C C . GLU A 1 548 ? 20.463 4.588 -41.061 1.00 93.81 548 GLU A C 1
ATOM 4302 O O . GLU A 1 548 ? 19.541 5.399 -40.980 1.00 93.81 548 GLU A O 1
ATOM 4307 N N . ASP A 1 549 ? 20.276 3.349 -41.509 1.00 92.69 549 ASP A N 1
ATOM 4308 C CA . ASP A 1 549 ? 18.973 2.876 -41.969 1.00 92.69 549 ASP A CA 1
ATOM 4309 C C . ASP A 1 549 ? 17.983 2.766 -40.813 1.00 92.69 549 ASP A C 1
ATOM 4311 O O . ASP A 1 549 ? 16.828 3.167 -40.954 1.00 92.69 549 ASP A O 1
ATOM 4315 N N . LEU A 1 550 ? 18.449 2.337 -39.637 1.00 92.69 550 LEU A N 1
ATOM 4316 C CA . LEU A 1 550 ? 17.655 2.341 -38.406 1.00 92.69 550 LEU A CA 1
ATOM 4317 C C . LEU A 1 550 ? 17.232 3.760 -37.981 1.00 92.69 550 LEU A C 1
ATOM 4319 O O . LEU A 1 550 ? 16.112 3.949 -37.502 1.00 92.69 550 LEU A O 1
ATOM 4323 N N . GLY A 1 551 ? 18.082 4.771 -38.189 1.00 92.19 551 GLY A N 1
ATOM 4324 C CA . GLY A 1 551 ? 17.763 6.175 -37.895 1.00 92.19 551 GLY A CA 1
ATOM 4325 C C . GLY A 1 551 ? 16.695 6.785 -38.815 1.00 92.19 551 GLY A C 1
ATOM 4326 O O . GLY A 1 551 ? 15.961 7.690 -38.397 1.00 92.19 551 GLY A O 1
ATOM 4327 N N . LYS A 1 552 ? 16.578 6.290 -40.058 1.00 92.50 552 LYS A N 1
ATOM 4328 C CA . LYS A 1 552 ? 15.576 6.740 -41.049 1.00 92.50 552 LYS A CA 1
ATOM 4329 C C . LYS A 1 552 ? 14.160 6.270 -40.717 1.00 92.50 552 LYS A C 1
ATOM 4331 O O . LYS A 1 552 ? 13.202 6.865 -41.205 1.00 92.50 552 LYS A O 1
ATOM 4336 N N . VAL A 1 553 ? 14.016 5.219 -39.910 1.00 89.88 553 VAL A N 1
ATOM 4337 C CA . VAL A 1 553 ? 12.709 4.681 -39.519 1.00 89.88 553 VAL A CA 1
ATOM 4338 C C . VAL A 1 553 ? 12.003 5.673 -38.593 1.00 89.88 553 VAL A C 1
ATOM 4340 O O . VAL A 1 553 ? 12.518 6.013 -37.533 1.00 89.88 553 VAL A O 1
ATOM 4343 N N . ASP A 1 554 ? 10.820 6.134 -38.993 1.00 88.38 554 ASP A N 1
ATOM 4344 C CA . ASP A 1 554 ? 10.009 7.101 -38.243 1.00 88.38 554 ASP A CA 1
ATOM 4345 C C . ASP A 1 554 ? 9.244 6.414 -37.100 1.00 88.38 554 ASP A C 1
ATOM 4347 O O . ASP A 1 554 ? 8.081 6.044 -37.248 1.00 88.38 554 ASP A O 1
ATOM 4351 N N . ILE A 1 555 ? 9.946 6.165 -35.992 1.00 89.31 555 ILE A N 1
ATOM 4352 C CA . ILE A 1 555 ? 9.425 5.520 -34.777 1.00 89.31 555 ILE A CA 1
ATOM 4353 C C . ILE A 1 555 ? 9.926 6.228 -33.511 1.00 89.31 555 ILE A C 1
ATOM 4355 O O . ILE A 1 555 ? 11.004 6.833 -33.502 1.00 89.31 555 ILE A O 1
ATOM 4359 N N . ASN A 1 556 ? 9.157 6.142 -32.427 1.00 90.19 556 ASN A N 1
ATOM 4360 C CA . ASN A 1 556 ? 9.501 6.728 -31.130 1.00 90.19 556 ASN A CA 1
ATOM 4361 C C . ASN A 1 556 ? 10.425 5.816 -30.290 1.00 90.19 556 ASN A C 1
ATOM 4363 O O . ASN A 1 556 ? 10.687 4.660 -30.626 1.00 90.19 556 ASN A O 1
ATOM 4367 N N . GLY A 1 557 ? 10.921 6.316 -29.154 1.00 88.50 557 GLY A N 1
ATOM 4368 C CA . GLY A 1 557 ? 11.864 5.575 -28.308 1.00 88.50 557 GLY A CA 1
ATOM 4369 C C . GLY A 1 557 ? 11.288 4.286 -27.703 1.00 88.50 557 GLY A C 1
ATOM 4370 O O . GLY A 1 557 ? 12.015 3.304 -27.529 1.00 88.50 557 GLY A O 1
ATOM 4371 N N . ARG A 1 558 ? 9.977 4.250 -27.419 1.00 89.25 558 ARG A N 1
ATOM 4372 C CA . ARG A 1 558 ? 9.280 3.049 -26.921 1.00 89.25 558 ARG A CA 1
ATOM 4373 C C . ARG A 1 558 ? 9.196 1.983 -28.014 1.00 89.25 558 ARG A C 1
ATOM 4375 O O . ARG A 1 558 ? 9.436 0.809 -27.744 1.00 89.25 558 ARG A O 1
ATOM 4382 N N . GLU A 1 559 ? 8.908 2.390 -29.243 1.00 91.38 559 GLU A N 1
ATOM 4383 C CA . GLU A 1 559 ? 8.876 1.507 -30.410 1.00 91.38 559 GLU A CA 1
ATOM 4384 C C . GLU A 1 559 ? 10.263 0.950 -30.748 1.00 91.38 559 GLU A C 1
ATOM 4386 O O . GLU A 1 559 ? 10.371 -0.244 -31.019 1.00 91.38 559 GLU A O 1
ATOM 4391 N N . ILE A 1 560 ? 11.325 1.761 -30.644 1.00 92.88 560 ILE A N 1
ATOM 4392 C CA . ILE A 1 560 ? 12.718 1.299 -30.785 1.00 92.88 560 ILE A CA 1
ATOM 4393 C C . ILE A 1 560 ? 13.022 0.197 -29.762 1.00 92.88 560 ILE A C 1
ATOM 4395 O O . ILE A 1 560 ? 13.469 -0.890 -30.134 1.00 92.88 560 ILE A O 1
ATOM 4399 N N . ARG A 1 561 ? 12.725 0.435 -28.475 1.00 91.12 561 ARG A N 1
ATOM 4400 C CA . ARG A 1 561 ? 12.925 -0.560 -27.406 1.00 91.12 561 ARG A CA 1
ATOM 4401 C C . ARG A 1 561 ? 12.153 -1.851 -27.690 1.00 91.12 561 ARG A C 1
ATOM 4403 O O . ARG A 1 561 ? 12.718 -2.936 -27.585 1.00 91.12 561 ARG A O 1
ATOM 4410 N N . ASN A 1 562 ? 10.885 -1.739 -28.086 1.00 90.88 562 ASN A N 1
ATOM 4411 C CA . ASN A 1 562 ? 10.051 -2.896 -28.413 1.00 90.88 562 ASN A CA 1
ATOM 4412 C C . ASN A 1 562 ? 10.602 -3.677 -29.612 1.00 90.88 562 ASN A C 1
ATOM 4414 O O . ASN A 1 562 ? 10.646 -4.906 -29.569 1.00 90.88 562 ASN A O 1
ATOM 4418 N N . ALA A 1 563 ? 11.056 -2.982 -30.658 1.00 93.94 563 ALA A N 1
ATOM 4419 C CA . ALA A 1 563 ? 11.653 -3.610 -31.829 1.00 93.94 563 ALA A CA 1
ATOM 4420 C C . ALA A 1 563 ? 12.900 -4.423 -31.456 1.00 93.94 563 ALA A C 1
ATOM 4422 O O . ALA A 1 563 ? 13.029 -5.563 -31.899 1.00 93.94 563 ALA A O 1
ATOM 4423 N N . ILE A 1 564 ? 13.766 -3.883 -30.593 1.00 93.19 564 ILE A N 1
ATOM 4424 C CA . ILE A 1 564 ? 14.948 -4.587 -30.070 1.00 93.19 564 ILE A CA 1
ATOM 4425 C C . ILE A 1 564 ? 14.538 -5.842 -29.300 1.00 93.19 564 ILE A C 1
ATOM 4427 O O . ILE A 1 564 ? 15.055 -6.922 -29.579 1.00 93.19 564 ILE A O 1
ATOM 4431 N N . THR A 1 565 ? 13.601 -5.726 -28.357 1.00 92.88 565 THR A N 1
ATOM 4432 C CA . THR A 1 565 ? 13.152 -6.861 -27.537 1.00 92.88 565 THR A CA 1
ATOM 4433 C C . THR A 1 565 ? 12.593 -7.992 -28.398 1.00 92.88 565 THR A C 1
ATOM 4435 O O . THR A 1 565 ? 13.020 -9.138 -28.258 1.00 92.88 565 THR A O 1
ATOM 4438 N N . ILE A 1 566 ? 11.688 -7.678 -29.328 1.00 94.06 566 ILE A N 1
ATOM 4439 C CA . ILE A 1 566 ? 11.069 -8.678 -30.210 1.00 94.06 566 ILE A CA 1
ATOM 4440 C C . ILE A 1 566 ? 12.117 -9.286 -31.146 1.00 94.06 566 ILE A C 1
ATOM 4442 O O . ILE A 1 566 ? 12.116 -10.492 -31.378 1.00 94.06 566 ILE A O 1
ATOM 4446 N N . ALA A 1 567 ? 13.033 -8.479 -31.680 1.00 94.88 567 ALA A N 1
ATOM 4447 C CA . ALA A 1 567 ? 14.054 -8.974 -32.593 1.00 94.88 567 ALA A CA 1
ATOM 4448 C C . ALA A 1 567 ? 15.080 -9.879 -31.886 1.00 94.88 567 ALA A C 1
ATOM 4450 O O . ALA A 1 567 ? 15.525 -10.856 -32.486 1.00 94.88 567 ALA A O 1
ATOM 4451 N N . ARG A 1 568 ? 15.389 -9.630 -30.605 1.00 93.56 568 ARG A N 1
ATOM 4452 C CA . ARG A 1 568 ? 16.183 -10.547 -29.768 1.00 93.56 568 ARG A CA 1
ATOM 4453 C C . ARG A 1 568 ? 15.459 -11.869 -29.523 1.00 93.56 568 ARG A C 1
ATOM 4455 O O . ARG A 1 568 ? 16.056 -12.922 -29.706 1.00 93.56 568 ARG A O 1
ATOM 4462 N N . GLN A 1 569 ? 14.171 -11.826 -29.180 1.00 93.88 569 GLN A N 1
ATOM 4463 C CA . GLN A 1 569 ? 13.353 -13.037 -29.020 1.00 93.88 569 GLN A CA 1
ATOM 4464 C C . GLN A 1 569 ? 13.264 -13.841 -30.322 1.00 93.88 569 GLN A C 1
ATOM 4466 O O . GLN A 1 569 ? 13.318 -15.066 -30.302 1.00 93.88 569 GLN A O 1
ATOM 4471 N N . LEU A 1 570 ? 13.165 -13.155 -31.464 1.00 94.44 570 LEU A N 1
ATOM 4472 C CA . LEU A 1 570 ? 13.160 -13.788 -32.778 1.00 94.44 570 LEU A CA 1
ATOM 4473 C C . LEU A 1 570 ? 14.500 -14.463 -33.097 1.00 94.44 570 LEU A C 1
ATOM 4475 O O . LEU A 1 570 ? 14.492 -15.574 -33.619 1.00 94.44 570 LEU A O 1
ATOM 4479 N N . ALA A 1 571 ? 15.622 -13.808 -32.794 1.00 94.88 571 ALA A N 1
ATOM 4480 C CA . ALA A 1 571 ? 16.953 -14.386 -32.969 1.00 94.88 571 ALA A CA 1
ATOM 4481 C C . ALA A 1 571 ? 17.134 -15.628 -32.082 1.00 94.88 571 ALA A C 1
ATOM 4483 O O . ALA A 1 571 ? 17.523 -16.682 -32.574 1.00 94.88 571 ALA A O 1
ATOM 4484 N N . GLN A 1 572 ? 16.720 -15.541 -30.813 1.00 93.69 572 GLN A N 1
ATOM 4485 C CA . GLN A 1 572 ? 16.739 -16.664 -29.875 1.00 93.69 572 GLN A CA 1
ATOM 4486 C C . GLN A 1 572 ? 15.864 -17.834 -30.348 1.00 93.69 572 GLN A C 1
ATOM 4488 O O . GLN A 1 572 ? 16.286 -18.982 -30.289 1.00 93.69 572 GLN A O 1
ATOM 4493 N N . PHE A 1 573 ? 14.656 -17.561 -30.850 1.00 95.31 573 PHE A N 1
ATOM 4494 C CA . PHE A 1 573 ? 13.770 -18.591 -31.402 1.00 95.31 573 PHE A CA 1
ATOM 4495 C C . PHE A 1 573 ? 14.377 -19.300 -32.621 1.00 95.31 573 PHE A C 1
ATOM 4497 O O . PHE A 1 573 ? 14.127 -20.485 -32.832 1.00 95.31 573 PHE A O 1
ATOM 4504 N N . LYS A 1 574 ? 15.160 -18.577 -33.427 1.00 94.25 574 LYS A N 1
ATOM 4505 C CA . LYS A 1 574 ? 15.858 -19.122 -34.597 1.00 94.25 574 LYS A CA 1
ATOM 4506 C C . LYS A 1 574 ? 17.205 -19.768 -34.267 1.00 94.25 574 LYS A C 1
ATOM 4508 O O . LYS A 1 574 ? 17.817 -20.309 -35.180 1.00 94.25 574 LYS A O 1
ATOM 4513 N N . ASP A 1 575 ? 17.644 -19.712 -33.010 1.00 93.19 575 ASP A N 1
ATOM 4514 C CA . ASP A 1 575 ? 18.986 -20.128 -32.586 1.00 93.19 575 ASP A CA 1
ATOM 4515 C C . ASP A 1 575 ? 20.102 -19.415 -33.383 1.00 93.19 575 ASP A C 1
ATOM 4517 O O . ASP A 1 575 ? 21.116 -19.989 -33.777 1.00 93.19 575 ASP A O 1
ATOM 4521 N N . GLU A 1 576 ? 19.889 -18.128 -33.670 1.00 94.81 576 GLU A N 1
ATOM 4522 C CA . GLU A 1 576 ? 20.814 -17.272 -34.412 1.00 94.81 576 GLU A CA 1
ATOM 4523 C C . GLU A 1 576 ? 21.313 -16.117 -33.536 1.00 94.81 576 GLU A C 1
ATOM 4525 O O . GLU A 1 576 ? 20.630 -15.656 -32.618 1.00 94.81 576 GLU A O 1
ATOM 4530 N N . LYS A 1 577 ? 22.486 -15.564 -33.876 1.00 93.31 577 LYS A N 1
ATOM 4531 C CA . LYS A 1 577 ? 22.927 -14.293 -33.290 1.00 93.31 577 LYS A CA 1
ATOM 4532 C C . LYS A 1 577 ? 21.972 -13.163 -33.675 1.00 93.31 577 LYS A C 1
ATOM 4534 O O . LYS A 1 577 ? 21.524 -13.054 -34.821 1.00 93.31 577 LYS A O 1
ATOM 4539 N N . PHE A 1 578 ? 21.704 -12.279 -32.722 1.00 94.56 578 PHE A N 1
ATOM 4540 C CA . PHE A 1 578 ? 20.921 -11.073 -32.947 1.00 94.56 578 PHE A CA 1
ATOM 4541 C C . PHE A 1 578 ? 21.643 -10.145 -33.939 1.00 94.56 578 PHE A C 1
ATOM 4543 O O . PHE A 1 578 ? 22.804 -9.806 -33.738 1.00 94.56 578 PHE A O 1
ATOM 4550 N N . ARG A 1 579 ? 20.948 -9.767 -35.020 1.00 95.00 579 ARG A N 1
ATOM 4551 C CA . ARG A 1 579 ? 21.484 -9.131 -36.241 1.00 95.00 579 ARG A CA 1
ATOM 4552 C C . ARG A 1 579 ? 20.507 -8.099 -36.797 1.00 95.00 579 ARG A C 1
ATOM 4554 O O . ARG A 1 579 ? 19.313 -8.146 -36.476 1.00 95.00 579 ARG A O 1
ATOM 4561 N N . TYR A 1 580 ? 20.966 -7.233 -37.696 1.00 95.81 580 TYR A N 1
ATOM 4562 C CA . TYR A 1 580 ? 20.133 -6.253 -38.397 1.00 95.81 580 TYR A CA 1
ATOM 4563 C C . TYR A 1 580 ? 18.954 -6.906 -39.131 1.00 95.81 580 TYR A C 1
ATOM 4565 O O . TYR A 1 580 ? 17.840 -6.384 -39.094 1.00 95.81 580 TYR A O 1
ATOM 4573 N N . SER A 1 581 ? 19.147 -8.087 -39.727 1.00 95.62 581 SER A N 1
ATOM 4574 C CA . SER A 1 581 ? 18.080 -8.825 -40.424 1.00 95.62 581 SER A CA 1
ATOM 4575 C C . SER A 1 581 ? 16.849 -9.079 -39.538 1.00 95.62 581 SER A C 1
ATOM 4577 O O . SER A 1 581 ? 15.710 -8.954 -40.003 1.00 95.62 581 SER A O 1
ATOM 4579 N N . HIS A 1 582 ? 17.063 -9.361 -38.249 1.00 96.19 582 HIS A N 1
ATOM 4580 C CA . HIS A 1 582 ? 16.012 -9.542 -37.250 1.00 96.19 582 HIS A CA 1
ATOM 4581 C C . HIS A 1 582 ? 15.281 -8.228 -36.952 1.00 96.19 582 HIS A C 1
ATOM 4583 O O . HIS A 1 582 ? 14.048 -8.195 -36.973 1.00 96.19 582 HIS A O 1
ATOM 4589 N N . LEU A 1 583 ? 16.024 -7.135 -36.737 1.00 94.75 583 LEU A N 1
ATOM 4590 C CA . LEU A 1 583 ? 15.455 -5.797 -36.529 1.00 94.75 583 LEU A CA 1
ATOM 4591 C C . LEU A 1 583 ? 14.627 -5.351 -37.734 1.00 94.75 583 LEU A C 1
ATOM 4593 O O . LEU A 1 583 ? 13.473 -4.954 -37.584 1.00 94.75 583 LEU A O 1
ATOM 4597 N N . HIS A 1 584 ? 15.185 -5.478 -38.935 1.00 94.38 584 HIS A N 1
ATOM 4598 C CA . HIS A 1 584 ? 14.516 -5.128 -40.179 1.00 94.38 584 HIS A CA 1
ATOM 4599 C C . HIS A 1 584 ? 13.231 -5.946 -40.378 1.00 94.38 584 HIS A C 1
ATOM 4601 O O . HIS A 1 584 ? 12.196 -5.397 -40.765 1.00 94.38 584 HIS A O 1
ATOM 4607 N N . GLN A 1 585 ? 13.250 -7.246 -40.057 1.00 93.62 585 GLN A N 1
ATOM 4608 C CA . GLN A 1 585 ? 12.052 -8.086 -40.104 1.00 93.62 585 GLN A CA 1
ATOM 4609 C C . GLN A 1 585 ? 10.959 -7.560 -39.161 1.00 93.62 585 GLN A C 1
ATOM 4611 O O . GLN A 1 585 ? 9.812 -7.422 -39.594 1.00 93.62 585 GLN A O 1
ATOM 4616 N N . VAL A 1 586 ? 11.299 -7.249 -37.907 1.00 93.56 586 VAL A N 1
ATOM 4617 C CA . VAL A 1 586 ? 10.345 -6.741 -36.907 1.00 93.56 586 VAL A CA 1
ATOM 4618 C C . VAL A 1 586 ? 9.800 -5.374 -37.305 1.00 93.56 586 VAL A C 1
ATOM 4620 O O . VAL A 1 586 ? 8.584 -5.200 -37.352 1.00 93.56 586 VAL A O 1
ATOM 4623 N N . ILE A 1 587 ? 10.667 -4.430 -37.674 1.00 91.94 587 ILE A N 1
ATOM 4624 C CA . ILE A 1 587 ? 10.275 -3.080 -38.104 1.00 91.94 587 ILE A CA 1
ATOM 4625 C C . ILE A 1 587 ? 9.332 -3.156 -39.309 1.00 91.94 587 ILE A C 1
ATOM 4627 O O . ILE A 1 587 ? 8.296 -2.492 -39.329 1.00 91.94 587 ILE A O 1
ATOM 4631 N N . ARG A 1 588 ? 9.628 -4.015 -40.291 1.00 89.88 588 ARG A N 1
ATOM 4632 C CA . ARG A 1 588 ? 8.777 -4.201 -41.473 1.00 89.88 588 ARG A CA 1
ATOM 4633 C C . ARG A 1 588 ? 7.402 -4.771 -41.125 1.00 89.88 588 ARG A C 1
ATOM 4635 O O . ARG A 1 588 ? 6.418 -4.390 -41.753 1.00 89.88 588 ARG A O 1
ATOM 4642 N N . VAL A 1 589 ? 7.322 -5.715 -40.185 1.00 87.94 589 VAL A N 1
ATOM 4643 C CA . VAL A 1 589 ? 6.049 -6.339 -39.785 1.00 87.94 589 VAL A CA 1
ATOM 4644 C C . VAL A 1 589 ? 5.219 -5.376 -38.938 1.00 87.94 589 VAL A C 1
ATOM 4646 O O . VAL A 1 589 ? 4.067 -5.121 -39.287 1.00 87.94 589 VAL A O 1
ATOM 4649 N N . SER A 1 590 ? 5.807 -4.785 -37.897 1.00 84.00 590 SER A N 1
ATOM 4650 C CA . SER A 1 590 ? 5.138 -3.821 -37.013 1.00 84.00 590 SER A CA 1
ATOM 4651 C C . SER A 1 590 ? 4.745 -2.536 -37.750 1.00 84.00 590 SER A C 1
ATOM 4653 O O . SER A 1 590 ? 3.662 -1.992 -37.533 1.00 84.00 590 SER A O 1
ATOM 4655 N N . GLY A 1 591 ? 5.565 -2.095 -38.708 1.00 76.25 591 GLY A N 1
ATOM 4656 C CA . GLY A 1 591 ? 5.303 -0.917 -39.534 1.00 76.25 591 GLY A CA 1
ATOM 4657 C C . GLY A 1 591 ? 4.066 -1.032 -40.432 1.00 76.25 591 GLY A C 1
ATOM 4658 O O . GLY A 1 591 ? 3.509 -0.005 -40.819 1.00 76.25 591 GLY A O 1
ATOM 4659 N N . LYS A 1 592 ? 3.568 -2.245 -40.730 1.00 77.44 592 LYS A N 1
ATOM 4660 C CA . LYS A 1 592 ? 2.316 -2.425 -41.498 1.00 77.44 592 LYS A CA 1
ATOM 4661 C C . LYS A 1 592 ? 1.107 -1.835 -40.772 1.00 77.44 592 LYS A C 1
ATOM 4663 O O . LYS A 1 592 ? 0.244 -1.248 -41.418 1.00 77.44 592 LYS A O 1
ATOM 4668 N N . PHE A 1 593 ? 1.061 -1.969 -39.448 1.00 69.69 593 PHE A N 1
ATOM 4669 C CA . PHE A 1 593 ? -0.018 -1.424 -38.626 1.00 69.69 593 PHE A CA 1
ATOM 4670 C C . PHE A 1 593 ? 0.086 0.101 -38.486 1.00 69.69 593 PHE A C 1
ATOM 4672 O O . PHE A 1 593 ? -0.910 0.802 -38.644 1.00 69.69 593 PHE A O 1
ATOM 4679 N N . GLY A 1 594 ? 1.299 0.629 -38.283 1.00 67.06 594 GLY A N 1
ATOM 4680 C CA . GLY A 1 594 ? 1.534 2.078 -38.252 1.00 67.06 594 GLY A CA 1
ATOM 4681 C C . GLY A 1 594 ? 1.166 2.762 -39.574 1.00 67.06 594 GLY A C 1
ATOM 4682 O O . GLY A 1 594 ? 0.516 3.805 -39.573 1.00 67.06 594 GLY A O 1
ATOM 4683 N N . LYS A 1 595 ? 1.494 2.132 -40.711 1.00 68.00 595 LYS A N 1
ATOM 4684 C CA . LYS A 1 595 ? 1.095 2.612 -42.040 1.00 68.00 595 LYS A CA 1
ATOM 4685 C C . LYS A 1 595 ? -0.429 2.624 -42.212 1.00 68.00 595 LYS A C 1
ATOM 4687 O O . LYS A 1 595 ? -0.970 3.638 -42.624 1.00 68.00 595 LYS A O 1
ATOM 4692 N N . TYR A 1 596 ? -1.114 1.557 -41.796 1.00 69.31 596 TYR A N 1
ATOM 4693 C CA . TYR A 1 596 ? -2.580 1.490 -41.791 1.00 69.31 596 TYR A CA 1
ATOM 4694 C C . TYR A 1 596 ? -3.230 2.622 -40.972 1.00 69.31 596 TYR A C 1
ATOM 4696 O O . TYR A 1 596 ? -4.171 3.256 -41.442 1.00 69.31 596 TYR A O 1
ATOM 4704 N N . LEU A 1 597 ? -2.709 2.929 -39.777 1.00 64.00 597 LEU A N 1
ATOM 4705 C CA . LEU A 1 597 ? -3.205 4.042 -38.953 1.00 64.00 597 LEU A CA 1
ATOM 4706 C C . LEU A 1 597 ? -2.941 5.421 -39.575 1.00 64.00 597 LEU A C 1
ATOM 4708 O O . LEU A 1 597 ? -3.779 6.311 -39.450 1.00 64.00 597 LEU A O 1
ATOM 4712 N N . LYS A 1 598 ? -1.789 5.607 -40.230 1.00 64.75 598 LYS A N 1
ATOM 4713 C CA . LYS A 1 598 ? -1.419 6.865 -40.899 1.00 64.75 598 LYS A CA 1
ATOM 4714 C C . LYS A 1 598 ? -2.276 7.119 -42.142 1.00 64.75 598 LYS A C 1
ATOM 4716 O O . LYS A 1 598 ? -2.694 8.253 -42.360 1.00 64.75 598 LYS A O 1
ATOM 4721 N N . ASP A 1 599 ? -2.595 6.060 -42.885 1.00 68.62 599 ASP A N 1
ATOM 4722 C CA . ASP A 1 599 ? -3.514 6.095 -44.027 1.00 68.62 599 ASP A CA 1
ATOM 4723 C C . ASP A 1 599 ? -4.959 6.414 -43.579 1.00 68.62 599 ASP A C 1
ATOM 4725 O O . ASP A 1 599 ? -5.672 7.134 -44.265 1.00 68.62 599 ASP A O 1
ATOM 4729 N N . LEU A 1 600 ? -5.375 5.954 -42.390 1.00 66.38 600 LEU A N 1
ATOM 4730 C CA . LEU A 1 600 ? -6.666 6.290 -41.757 1.00 66.38 600 LEU A CA 1
ATOM 4731 C C . LEU A 1 600 ? -6.767 7.741 -41.252 1.00 66.38 600 LEU A C 1
ATOM 4733 O O . LEU A 1 600 ? -7.869 8.224 -41.001 1.00 66.38 600 LEU A O 1
ATOM 4737 N N . ARG A 1 601 ? -5.628 8.412 -41.047 1.00 61.00 601 ARG A N 1
ATOM 4738 C CA . ARG A 1 601 ? -5.514 9.763 -40.468 1.00 61.00 601 ARG A CA 1
ATOM 4739 C C . ARG A 1 601 ? -5.057 10.815 -41.496 1.00 61.00 601 ARG A C 1
ATOM 4741 O O . ARG A 1 601 ? -4.557 11.865 -41.100 1.00 61.00 601 ARG A O 1
ATOM 4748 N N . ASP A 1 602 ? -5.174 10.528 -42.797 1.00 59.06 602 ASP A N 1
ATOM 4749 C CA . ASP A 1 602 ? -4.746 11.396 -43.913 1.00 59.06 602 ASP A CA 1
ATOM 4750 C C . ASP A 1 602 ? -3.293 11.913 -43.794 1.00 59.06 602 ASP A C 1
ATOM 4752 O O . ASP A 1 602 ? -2.958 13.023 -44.209 1.00 59.06 602 ASP A O 1
ATOM 4756 N N . GLY A 1 603 ? -2.393 11.117 -43.206 1.00 57.94 603 GLY A N 1
ATOM 4757 C CA . GLY A 1 603 ? -0.983 11.488 -43.055 1.00 57.94 603 GLY A CA 1
ATOM 4758 C C . GLY A 1 603 ? -0.675 12.504 -41.946 1.00 57.94 603 GLY A C 1
ATOM 4759 O O . GLY A 1 603 ? 0.490 12.881 -41.795 1.00 57.94 603 GLY A O 1
ATOM 4760 N N . LEU A 1 604 ? -1.664 12.917 -41.147 1.00 57.44 604 LEU A N 1
ATOM 4761 C CA . LEU A 1 604 ? -1.465 13.805 -40.000 1.00 57.44 604 LEU A CA 1
ATOM 4762 C C . LEU A 1 604 ? -0.789 13.062 -38.831 1.00 57.44 604 LEU A C 1
ATOM 4764 O O . LEU A 1 604 ? -1.115 11.912 -38.527 1.00 57.44 604 LEU A O 1
ATOM 4768 N N . THR A 1 605 ? 0.161 13.722 -38.160 1.00 58.34 605 THR A N 1
ATOM 4769 C CA . THR A 1 605 ? 0.763 13.224 -36.911 1.00 58.34 605 THR A CA 1
ATOM 4770 C C . THR A 1 605 ? -0.210 13.424 -35.746 1.00 58.34 605 THR A C 1
ATOM 4772 O O . THR A 1 605 ? -1.128 14.240 -35.833 1.00 58.34 605 THR A O 1
ATOM 4775 N N . GLU A 1 606 ? -0.027 12.709 -34.630 1.00 54.62 606 GLU A N 1
ATOM 4776 C CA . GLU A 1 606 ? -0.864 12.932 -33.436 1.00 54.62 606 GLU A CA 1
ATOM 4777 C C . GLU A 1 606 ? -0.785 14.367 -32.917 1.00 54.62 606 GLU A C 1
ATOM 4779 O O . GLU A 1 606 ? -1.802 14.907 -32.482 1.00 54.62 606 GLU A O 1
ATOM 4784 N N . ASP A 1 607 ? 0.381 15.001 -33.035 1.00 52.12 607 ASP A N 1
ATOM 4785 C CA . ASP A 1 607 ? 0.570 16.404 -32.671 1.00 52.12 607 ASP A CA 1
ATOM 4786 C C . ASP A 1 607 ? -0.217 17.337 -33.599 1.00 52.12 607 ASP A C 1
ATOM 4788 O O . ASP A 1 607 ? -0.872 18.258 -33.117 1.00 52.12 607 ASP A O 1
ATOM 4792 N N . HIS A 1 608 ? -0.247 17.069 -34.913 1.00 58.44 608 HIS A N 1
ATOM 4793 C CA . HIS A 1 608 ? -1.057 17.845 -35.859 1.00 58.44 608 HIS A CA 1
ATOM 4794 C C . HIS A 1 608 ? -2.559 17.688 -35.591 1.00 58.44 608 HIS A C 1
ATOM 4796 O O . HIS A 1 608 ? -3.281 18.680 -35.590 1.00 58.44 608 HIS A O 1
ATOM 4802 N N . ILE A 1 609 ? -3.030 16.467 -35.312 1.00 55.88 609 ILE A N 1
ATOM 4803 C CA . ILE A 1 609 ? -4.451 16.191 -35.035 1.00 55.88 609 ILE A CA 1
ATOM 4804 C C . ILE A 1 609 ? -4.893 16.867 -33.730 1.00 55.88 609 ILE A C 1
ATOM 4806 O O . ILE A 1 609 ? -5.974 17.451 -33.670 1.00 55.88 609 ILE A O 1
ATOM 4810 N N . LYS A 1 610 ? -4.063 16.813 -32.681 1.00 51.41 610 LYS A N 1
ATOM 4811 C CA . LYS A 1 610 ? -4.362 17.445 -31.387 1.00 51.41 610 LYS A CA 1
ATOM 4812 C C . LYS A 1 610 ? -4.281 18.973 -31.454 1.00 51.41 610 LYS A C 1
ATOM 4814 O O . LYS A 1 610 ? -5.126 19.636 -30.858 1.00 51.41 610 LYS A O 1
ATOM 4819 N N . HIS A 1 611 ? -3.336 19.527 -32.215 1.00 47.69 611 HIS A N 1
ATOM 4820 C CA . HIS A 1 611 ? -3.245 20.968 -32.459 1.00 47.69 611 HIS A CA 1
ATOM 4821 C C . HIS A 1 611 ? -4.473 21.500 -33.226 1.00 47.69 611 HIS A C 1
ATOM 4823 O O . HIS A 1 611 ? -4.998 22.559 -32.883 1.00 47.69 611 HIS A O 1
ATOM 4829 N N . ASP A 1 612 ? -4.990 20.754 -34.211 1.00 47.50 612 ASP A N 1
ATOM 4830 C CA . ASP A 1 612 ? -6.185 21.149 -34.980 1.00 47.50 612 ASP A CA 1
ATOM 4831 C C . ASP A 1 612 ? -7.488 21.084 -34.155 1.00 47.50 612 ASP A C 1
ATOM 4833 O O . ASP A 1 612 ? -8.414 21.868 -34.379 1.00 47.50 612 ASP A O 1
ATOM 4837 N N . LEU A 1 613 ? -7.556 20.197 -33.153 1.00 42.75 613 LEU A N 1
ATOM 4838 C CA . LEU A 1 613 ? -8.677 20.116 -32.204 1.00 42.75 613 LEU A CA 1
ATOM 4839 C C . LEU A 1 613 ? -8.671 21.248 -31.155 1.00 42.75 613 LEU A C 1
ATOM 4841 O O . LEU A 1 613 ? -9.718 21.532 -30.574 1.00 42.75 613 LEU A O 1
ATOM 4845 N N . GLY A 1 614 ? -7.532 21.918 -30.936 1.00 45.03 614 GLY A N 1
ATOM 4846 C CA . GLY A 1 614 ? -7.364 22.994 -29.948 1.00 45.03 614 GLY A CA 1
ATOM 4847 C C . GLY A 1 614 ? -7.637 24.419 -30.452 1.00 45.03 614 GLY A C 1
ATOM 4848 O O . GLY A 1 614 ? -7.730 25.336 -29.641 1.00 45.03 614 GLY A O 1
ATOM 4849 N N . VAL A 1 615 ? -7.794 24.649 -31.765 1.00 39.62 615 VAL A N 1
ATOM 4850 C CA . VAL A 1 615 ? -7.913 26.015 -32.327 1.00 39.62 615 VAL A CA 1
ATOM 4851 C C . VAL A 1 615 ? -9.025 26.125 -33.378 1.00 39.62 615 VAL A C 1
ATOM 4853 O O . VAL A 1 615 ? -8.777 26.417 -34.543 1.00 39.62 615 VAL A O 1
ATOM 4856 N N . ARG A 1 616 ? -10.295 25.965 -32.978 1.00 31.89 616 ARG A N 1
ATOM 4857 C CA . ARG A 1 616 ? -11.453 26.513 -33.728 1.00 31.89 616 ARG A CA 1
ATOM 4858 C C . ARG A 1 616 ? -12.585 27.018 -32.825 1.00 31.89 616 ARG A C 1
ATOM 4860 O O . ARG A 1 616 ? -13.758 26.818 -33.118 1.00 31.89 616 ARG A O 1
ATOM 4867 N N . HIS A 1 617 ? -12.257 27.775 -31.781 1.00 32.16 617 HIS A N 1
ATOM 4868 C CA . HIS A 1 617 ? -13.219 28.698 -31.166 1.00 32.16 617 HIS A CA 1
ATOM 4869 C C . HIS A 1 617 ? -12.627 30.099 -30.976 1.00 32.16 617 HIS A C 1
ATOM 4871 O O . HIS A 1 617 ? -12.561 30.636 -29.881 1.00 32.16 617 HIS A O 1
ATOM 4877 N N . SER A 1 618 ? -12.257 30.746 -32.082 1.00 30.73 618 SER A N 1
ATOM 4878 C CA . SER A 1 618 ? -12.193 32.207 -32.131 1.00 30.73 618 SER A CA 1
ATOM 4879 C C . SER A 1 618 ? -12.630 32.722 -33.512 1.00 30.73 618 SER A C 1
ATOM 4881 O O . SER A 1 618 ? -12.081 32.381 -34.554 1.00 30.73 618 SER A O 1
ATOM 4883 N N . TYR A 1 619 ? -13.726 33.485 -33.496 1.00 27.59 619 TYR A N 1
ATOM 4884 C CA . TYR A 1 619 ? -14.209 34.426 -34.513 1.00 27.59 619 TYR A CA 1
ATOM 4885 C C . TYR A 1 619 ? -14.164 34.014 -36.001 1.00 27.59 619 TYR A C 1
ATOM 4887 O O . TYR A 1 619 ? -13.303 34.436 -36.771 1.00 27.59 619 TYR A O 1
ATOM 4895 N N . ARG A 1 620 ? -15.256 33.389 -36.479 1.00 26.41 620 ARG A N 1
ATOM 4896 C CA . ARG A 1 620 ? -15.763 33.671 -37.838 1.00 26.41 620 ARG A CA 1
ATOM 4897 C C . ARG A 1 620 ? -16.242 35.127 -37.881 1.00 26.41 620 ARG A C 1
ATOM 4899 O O . ARG A 1 620 ? -17.425 35.409 -37.695 1.00 26.41 620 ARG A O 1
ATOM 4906 N N . LEU A 1 621 ? -15.330 36.058 -38.142 1.00 29.25 621 LEU A N 1
ATOM 4907 C CA . LEU A 1 621 ? -15.709 37.346 -38.711 1.00 29.25 621 LEU A CA 1
ATOM 4908 C C . LEU A 1 621 ? -16.194 37.092 -40.140 1.00 29.25 621 LEU A C 1
ATOM 4910 O O . LEU A 1 621 ? -15.482 36.545 -40.982 1.00 29.25 621 LEU A O 1
ATOM 4914 N N . ARG A 1 622 ? -17.459 37.448 -40.367 1.00 31.34 622 ARG A N 1
ATOM 4915 C CA . ARG A 1 622 ? -18.127 37.492 -41.667 1.00 31.34 622 ARG A CA 1
ATOM 4916 C C . ARG A 1 622 ? -17.191 38.095 -42.722 1.00 31.34 622 ARG A C 1
ATOM 4918 O O . ARG A 1 622 ? -16.958 39.298 -42.712 1.00 31.34 622 ARG A O 1
ATOM 4925 N N . ARG A 1 623 ? -16.751 37.297 -43.697 1.00 29.69 623 ARG A N 1
ATOM 4926 C CA . ARG A 1 623 ? -16.590 37.817 -45.057 1.00 29.69 623 ARG A CA 1
ATOM 4927 C C . ARG A 1 623 ? -17.964 37.759 -45.706 1.00 29.69 623 ARG A C 1
ATOM 4929 O O . ARG A 1 623 ? -18.403 36.714 -46.176 1.00 29.69 623 ARG A O 1
ATOM 4936 N N . SER A 1 624 ? -18.673 38.878 -45.633 1.00 31.56 624 SER A N 1
ATOM 4937 C CA . SER A 1 624 ? -19.768 39.171 -46.544 1.00 31.56 624 SER A CA 1
ATOM 4938 C C . SER A 1 624 ? -19.205 39.209 -47.960 1.00 31.56 624 SER A C 1
ATOM 4940 O O . SER A 1 624 ? -18.311 40.002 -48.249 1.00 31.56 624 SER A O 1
ATOM 4942 N N . ASN A 1 625 ? -19.747 38.370 -48.838 1.00 34.47 625 ASN A N 1
ATOM 4943 C CA . ASN A 1 625 ? -19.760 38.675 -50.259 1.00 34.47 625 ASN A CA 1
ATOM 4944 C C . ASN A 1 625 ? -20.526 39.989 -50.448 1.00 34.47 625 ASN A C 1
ATOM 4946 O O . ASN A 1 625 ? -21.699 40.074 -50.087 1.00 34.47 625 ASN A O 1
ATOM 4950 N N . SER A 1 626 ? -19.888 40.977 -51.061 1.00 31.86 626 SER A N 1
ATOM 4951 C CA . SER A 1 626 ? -20.579 41.969 -51.877 1.00 31.86 626 SER A CA 1
ATOM 4952 C C . SER A 1 626 ? -19.827 42.075 -53.194 1.00 31.86 626 SER A C 1
ATOM 4954 O O . SER A 1 626 ? -18.645 42.407 -53.218 1.00 31.86 626 SER A O 1
ATOM 4956 N N . MET A 1 627 ? -20.542 41.717 -54.256 1.00 36.28 627 MET A N 1
ATOM 4957 C CA . MET A 1 627 ? -20.195 41.945 -55.650 1.00 36.28 627 MET A CA 1
ATOM 4958 C C . MET A 1 627 ? -19.809 43.408 -55.900 1.00 36.28 627 MET A C 1
ATOM 4960 O O . MET A 1 627 ? -20.544 44.304 -55.484 1.00 36.28 627 MET A O 1
ATOM 4964 N N . SER A 1 628 ? -18.734 43.606 -56.660 1.00 39.38 628 SER A N 1
ATOM 4965 C CA . SER A 1 628 ? -18.689 44.453 -57.863 1.00 39.38 628 SER A CA 1
ATOM 4966 C C . SER A 1 628 ? -17.422 44.130 -58.638 1.00 39.38 628 SER A C 1
ATOM 4968 O O . SER A 1 628 ? -16.344 44.265 -58.013 1.00 39.38 628 SER A O 1
#

Radius of gyration: 32.43 Å; Cα contacts (8 Å, |Δi|>4): 915; chains: 1; bounding box: 63×82×101 Å

pLDDT: mean 76.5, std 20.19, range [23.14, 98.38]

Mean predicted aligned error: 18.87 Å

Sequence (628 aa):
MSKQTQSSYKQGYSKYTLATQQLRTAETNAAFLLPHIEKGDRILDVGCGPGTITIGFSKYASEGSVIGIDISAEVLQTAKESAAKANVPTEGPGSVVFEQGNILEGLPYPDDTFDIVYASQVFGHFPPPDVPLRALAEMRRVLKPGGILATRDAADQHFYPRSLDLDRLWVHNFHRVARLKLAPDEDPTSTRMPELLRRAGFDADGGKVVVGASTTVYSGAETRKWLAWRAKGHLQHGDEFRQSWLDAGITEEVIQETLVAVEKWANTDDACQMNDKAIFIAQGYARGIGWALPIEMAAATAMLDEVHTDDLLAQQKDHNAYVFGKVGNHNTKIWSDLYVDYIYGIDWNEQAFKDLVVDDEIKELVQALVTKQIATRKSTDSISGKGNSLILLLHGAPGTGKTFTAEGVAEFAEKPLFRVTCGDVGIEATEVEKYLQAAFSLGKLWDCVVLLDEADVFLEERDVRDLNRNALVSMFLRAIEYHDGILIPTSNRVGTFDEAFKSRIQLVLHYENLTFGQRRKIWLNFMTRLKLVDAENVDYDDILDHLEDLGKVDINGREIRNAITIARQLAQFKDEKFRYSHLHQVIRVSGKFGKYLKDLRDGLTEDHIKHDLGVRHSYRLRRSNSMS

Nearest PDB structures (foldseek):
  7zbh-assembly1_B  TM=7.564E-01  e=5.391E-10  Borreliella burgdorferi B31
  6p07-assembly1_A  TM=7.145E-01  e=3.867E-09  Drosophila melanogaster
  4m6x-assembly1_B  TM=7.310E-01  e=4.607E-06  Streptomyces hygroscopicus
  4kib-assembly1_A  TM=7.106E-01  e=3.676E-05  Streptomyces hygroscopicus
  6o64-assembly1_A  TM=6.372E-01  e=1.336E-05  Arabidopsis thaliana

Secondary structure (DSSP, 8-state):
--------------HHHHHHHHT--HHHHSTTTGGG--TT-EEEEET-TTSHHHHHHTTTSTTSEEEEEES-HHHHHHHHHHHHHTT--SSSTTEEEEEE--TTT--SS-TT-EEEEEEES-GGGSPTTHHHHHHHHHHHHHEEEEEEEEEEEEEEEEEE-GGG-HIIIIIIHHHHHHHTTS-TTPPPHHHHHHHHHHHTT--TTTT-EEEEEEEEEE--HHHHHHHHHHHHHHTSTT-HHHHHHHHTT--HHHHHHHHHHHHHHHT-TT-EEEEEEEEEEEE-S-----TTSHHHHHHHHTTTS---GGG----S--S----------TTT-------GGG-------THHHHT--S-HHHHHHHHHHHHHHHHHHHH--S--SSS--EEEEEEESTTSSHHHHHHHHHHHTT--EEEEEHHHH-SSHHHHHHHHHHHHHHHHHTT-EEEEETTHHHHBPP-TT-HHHHHHHHHHHHHHHS--SEEEEEES--S-B-GGGTTT-SEEEEEPPPPHHHHHHHHHHHHHHHHHH-SSSB-HHHHHHTHHHHHHS---HHHHHHHHHHHHHHHHHTT--B-HHHHHHHHHHHHHHHHHHHHHTTT--HHHHHHHHHS--S----------